Protein AF-0000000084399257 (afdb_homodimer)

Radius of gyration: 26.89 Å; Cα contacts (8 Å, |Δi|>4): 1315; chains: 2; bounding box: 50×75×66 Å

Nearest PDB structures (foldseek):
  2d7j-assembly1_A  TM=7.910E-01  e=6.124E-11  Pyrococcus horikoshii OT3
  7d95-assembly1_B  TM=7.633E-01  e=1.529E-10  Methanocaldococcus jannaschii DSM 2661
  7d96-assembly1_A  TM=6.711E-01  e=6.918E-11  Methanocaldococcus jannaschii DSM 2661
  5tw7-assembly2_E  TM=6.959E-01  e=2.649E-10  Neisseria gonorrhoeae
  3fij-assembly1_G  TM=5.959E-01  e=1.184E-07  Listeria innocua

Solvent-accessible surface area (backbone atoms only — not comparable to full-atom values): 29919 Å² total; per-residue (Å²): 127,70,54,44,43,96,71,41,72,29,47,48,28,34,38,34,37,36,41,54,75,64,50,71,72,25,31,76,74,53,42,51,60,70,42,32,50,46,61,51,47,57,82,72,50,57,90,75,48,42,82,44,80,45,79,27,48,28,52,86,71,58,43,72,82,51,81,84,52,52,76,66,38,47,27,38,39,32,40,42,49,85,80,67,62,62,80,45,62,47,54,46,50,34,30,48,31,10,48,52,48,47,37,59,74,74,38,70,61,40,30,41,37,20,25,27,44,19,28,44,31,49,34,41,39,51,30,70,47,46,69,41,72,33,90,77,46,70,45,51,15,35,38,69,31,40,36,35,62,65,21,13,16,60,64,59,33,86,44,48,71,49,31,73,41,28,88,80,37,62,56,57,50,26,25,30,31,77,48,41,68,35,36,72,46,75,17,80,76,42,43,66,24,21,23,33,97,77,35,71,49,36,24,40,37,24,60,52,59,85,92,47,84,52,66,45,53,56,32,39,50,65,90,49,42,36,53,57,69,35,51,42,41,40,34,42,25,26,44,35,35,44,57,49,52,44,77,52,50,46,56,53,47,53,50,33,33,75,74,58,78,28,51,71,68,57,37,52,51,31,56,56,31,27,68,43,79,56,40,18,66,55,49,41,53,39,54,38,17,41,73,40,43,100,129,69,54,45,44,96,72,41,71,29,46,47,26,32,36,33,35,35,41,53,76,63,50,70,72,25,31,78,75,55,42,50,59,69,44,32,50,47,60,50,48,56,81,71,51,58,89,78,49,42,80,43,79,45,79,28,48,28,52,87,70,58,42,70,82,50,80,83,52,51,78,67,38,46,26,38,39,31,40,43,49,86,81,68,62,63,80,44,60,47,53,46,49,34,30,49,30,9,48,53,48,47,38,59,75,74,36,67,62,40,29,41,37,21,25,28,41,19,27,44,32,50,33,43,40,51,30,71,47,47,68,42,73,34,90,76,48,70,44,54,14,36,38,68,29,42,37,35,61,65,21,12,16,60,64,60,32,84,45,48,70,47,31,73,39,29,88,80,37,63,57,56,50,28,24,31,31,78,47,42,68,35,38,73,46,74,18,79,75,41,42,67,24,22,23,35,96,77,35,69,50,36,23,39,35,24,60,51,58,87,92,46,83,51,66,43,53,56,34,38,50,64,91,50,42,36,52,56,68,34,50,43,40,40,35,42,24,26,44,35,34,44,57,49,51,46,76,54,50,45,57,53,47,53,50,33,35,75,73,58,77,30,50,71,69,57,37,52,51,30,55,55,31,28,69,43,80,55,39,19,67,53,50,42,51,40,54,36,18,42,71,39,43,99

pLDDT: mean 94.28, std 8.06, range [31.14, 98.88]

Foldseek 3Di:
DAPEDPDFPLEAEEEEADQAWFDPQLCVPQNIPQSLLVVLQQVVFDPSHHYHYHYDDLHPPVDDDDPVRLVVHQEYEYEDDDPDQLPDPDPSSVSVLVVVVVCVVPPLRYAYEYEQSGVRSPDVSQAPWDKDFFPVFWDFAWFKWFFDLQLQLLLFNDAPVSSVCSVVGDGIFIFGATDGMAIQDGGPQWDAGTAGPRHGGFKIWHFDDPVDRHHHQRNDGPVQFGDPPLCGTRYMYGNGALSDALSRCLVVLVVCCVVPVDPPVRSVVSSVRRHDDGDSSSVSSSVVNNSGGD/DAPEDPDFPLEAEEEEADQAWFDPQLCVPQNTPQSLLVVLQQVVFDPSHHYHYHYDDLHPPVDDDDPVRLVVHQEYEYEDDDPDQLPDPDPSSVSVLVVVVVCVVPPLRYAYEYEQSGVRSPDVSQAPWDKDFFPVFWDFAWFKWFFDLQLQLLLFNDAPVSSVCSVVGDGIFIFGATDGMAIQDGGPQWDAGTAGPRHGGFKIWHFDDPVDRRHHQRNDGPVQAGDPPLCGTRYMYGNGALSDALSRCLVVLVVCCVVPVDPPVRSVVSSVRRHDDGDSSSVSSSVVNNSGGD

Organism: NCBI:txid1296121

Sequence (588 aa):
MSAVTDNPSGKLTIAFFKCDSLQKESIEQHGEYQDVIHNLFEPLLPKHLTLETLTYDVLEKREYPKDDELEKIDAIVISGSFEDEAHSDTRWILKLAGYLIKIYDEYPRIRILGICFGLQVIARAFGPSEITENPKGWEVGSTRMDLTDIGRSIVWGEDEASAKEPGKLNDHVNMQQIHSDIVTEVPSDFELLGSSEKCPVQGIVAFYPQDHRPPAFTHSHHHTLPSEPWCNIHIIAFQGHPEWHEGIIIPFIDNYEKKGTFDKDFAEEARGYTKQQHDGERIGRVLLRVLGVAMSAVTDNPSGKLTIAFFKCDSLQKESIEQHGEYQDVIHNLFEPLLPKHLTLETLTYDVLEKREYPKDDELEKIDAIVISGSFEDEAHSDTRWILKLAGYLIKIYDEYPRIRILGICFGLQVIARAFGPSEITENPKGWEVGSTRMDLTDIGRSIVWGEDEASAKEPGKLNDHVNMQQIHSDIVTEVPSDFELLGSSEKCPVQGIVAFYPQDHRPPAFTHSHHHTLPSEPWCNIHIIAFQGHPEWHEGIIIPFIDNYEKKGTFDKDFAEEARGYTKQQHDGERIGRVLLRVLGVA

Secondary structure (DSSP, 8-state):
-----SS---EEEEEEEE-S---HHHHHHH--HHHHHHHHHGGGS-TT-EEEEEEEETTTT-----HHHHTT--EEEEPP-SSS-TT---HHHHHHHHHHHHHHHH-TTSEEEEETHHHHHHHHHT-S--EEE-TT--EEEEEEEEE-HHHHHHHH--SHHHHT-GGGS-SEEEEEEEESEEE-S--TT-EEEEE-SS-S-SEEEEEPPTTSPPPPPSSS-GGGS--TTGGGEEEEEESSBTT--HHHHHHHHHHHHHHTSS-HHHHHHHHHHHTS---HHHHHHHHHHHTT--/-----SS--SEEEEEEEE-S---HHHHHHH--HHHHHHHHHGGGS-TT-EEEEEEEETTTS-----HHHHTT--EEEEPP-SSS-TT---HHHHHHHHHHHHHHHH-TTSEEEEETHHHHHHHHHT-S--EEE-TT--EEEEEEEEE-HHHHHHHH--SHHHHT-GGGS-SEEEEEEEESEEE-S--TT-EEEEE-SS-S-SEEEEEPPTTSPPPPPSSS-GGGS--TTGGGEEEEEESSBTT--HHHHHHHHHHHHHHTSS-HHHHHHHHHHHTS---HHHHHHHHHHHTT--

InterPro domains:
  IPR017926 Glutamine amidotransferase [PF00117] (35-205)
  IPR029062 Class I glutamine amidotransferase-like [G3DSA:3.40.50.880] (21-290)
  IPR029062 Class I glutamine amidotransferase-like [SSF52317] (65-258)
  IPR044992 Glutamine amidotransferase domain containing protein ChyE-like [PTHR42695] (12-290)
  IPR044992 Glutamine amidotransferase domain containing protein ChyE-like [cd01741] (14-245)

Structure (mmCIF, N/CA/C/O backbone):
data_AF-0000000084399257-model_v1
#
loop_
_entity.id
_entity.type
_entity.pdbx_description
1 polymer 'Glutamine amidotransferase domain-containing protein'
#
loop_
_atom_site.group_PDB
_atom_site.id
_atom_site.type_symbol
_atom_site.label_atom_id
_atom_site.label_alt_id
_atom_site.label_comp_id
_atom_site.label_asym_id
_atom_site.label_entity_id
_atom_site.label_seq_id
_atom_site.pdbx_PDB_ins_code
_atom_site.Cartn_x
_atom_site.Cartn_y
_atom_site.Cartn_z
_atom_site.occupancy
_atom_site.B_iso_or_equiv
_atom_site.auth_seq_id
_atom_site.auth_comp_id
_atom_site.auth_asym_id
_atom_site.auth_atom_id
_atom_site.pdbx_PDB_model_num
ATOM 1 N N . MET A 1 1 ? -20.391 11.25 25.922 1 31.14 1 MET A N 1
ATOM 2 C CA . MET A 1 1 ? -19.328 11.375 26.922 1 31.14 1 MET A CA 1
ATOM 3 C C . MET A 1 1 ? -18.062 10.656 26.453 1 31.14 1 MET A C 1
ATOM 5 O O . MET A 1 1 ? -18.109 9.492 26.062 1 31.14 1 MET A O 1
ATOM 9 N N . SER A 1 2 ? -17.141 11.43 25.969 1 42.69 2 SER A N 1
ATOM 10 C CA . SER A 1 2 ? -15.906 10.898 25.406 1 42.69 2 SER A CA 1
ATOM 11 C C . SER A 1 2 ? -15.273 9.867 26.328 1 42.69 2 SER A C 1
ATOM 13 O O . SER A 1 2 ? -15.273 10.031 27.547 1 42.69 2 SER A O 1
ATOM 15 N N . ALA A 1 3 ? -15.102 8.703 25.922 1 47.28 3 ALA A N 1
ATOM 16 C CA . ALA A 1 3 ? -14.578 7.57 26.688 1 47.28 3 ALA A CA 1
ATOM 17 C C . ALA A 1 3 ? -13.219 7.906 27.312 1 47.28 3 ALA A C 1
ATOM 19 O O . ALA A 1 3 ? -12.211 7.996 26.594 1 47.28 3 ALA A O 1
ATOM 20 N N . VAL A 1 4 ? -13.203 8.875 28.234 1 54.12 4 VAL A N 1
ATOM 21 C CA . VAL A 1 4 ? -12 9.297 28.953 1 54.12 4 VAL A CA 1
ATOM 22 C C . VAL A 1 4 ? -11.664 8.273 30.047 1 54.12 4 VAL A C 1
ATOM 24 O O . VAL A 1 4 ? -12.562 7.629 30.594 1 54.12 4 VAL A O 1
ATOM 27 N N . THR A 1 5 ? -10.359 7.852 29.969 1 59 5 THR A N 1
ATOM 28 C CA . THR A 1 5 ? -9.867 6.98 31.047 1 59 5 THR A CA 1
ATOM 29 C C . THR A 1 5 ? -9.742 7.75 32.344 1 59 5 THR A C 1
ATOM 31 O O . THR A 1 5 ? -9.461 8.953 32.344 1 59 5 THR A O 1
ATOM 34 N N . ASP A 1 6 ? -10.18 7.254 33.406 1 64.06 6 ASP A N 1
ATOM 35 C CA . ASP A 1 6 ? -10.078 7.789 34.75 1 64.06 6 ASP A CA 1
ATOM 36 C C . ASP A 1 6 ? -8.625 7.895 35.219 1 64.06 6 ASP A C 1
ATOM 38 O O . ASP A 1 6 ? -8.305 8.625 36.156 1 64.06 6 ASP A O 1
ATOM 42 N N . ASN A 1 7 ? -7.668 7.305 34.469 1 77.75 7 ASN A N 1
ATOM 43 C CA . ASN A 1 7 ? -6.238 7.344 34.781 1 77.75 7 ASN A CA 1
ATOM 44 C C . ASN A 1 7 ? -5.414 7.645 33.531 1 77.75 7 ASN A C 1
ATOM 46 O O . ASN A 1 7 ? -4.785 6.75 32.969 1 77.75 7 ASN A O 1
ATOM 50 N N . PRO A 1 8 ? -5.441 8.953 33.188 1 85.38 8 PRO A N 1
ATOM 51 C CA . PRO A 1 8 ? -4.699 9.312 31.984 1 85.38 8 PRO A CA 1
ATOM 52 C C . PRO A 1 8 ? -3.195 9.078 32.125 1 85.38 8 PRO A C 1
ATOM 54 O O . PRO A 1 8 ? -2.646 9.203 33.219 1 85.38 8 PRO A O 1
ATOM 57 N N . SER A 1 9 ? -2.469 8.703 31.078 1 87.81 9 SER A N 1
ATOM 58 C CA . SER A 1 9 ? -1.039 8.414 31.094 1 87.81 9 SER A CA 1
ATOM 59 C C . SER A 1 9 ? -0.219 9.688 31.297 1 87.81 9 SER A C 1
ATOM 61 O O . SER A 1 9 ? 0.918 9.625 31.766 1 87.81 9 SER A O 1
ATOM 63 N N . GLY A 1 10 ? -0.818 10.836 30.875 1 91.69 10 GLY A N 1
ATOM 64 C CA . GLY A 1 10 ? -0.076 12.086 30.922 1 91.69 10 GLY A CA 1
ATOM 65 C C . GLY A 1 10 ? 0.99 12.188 29.844 1 91.69 10 GLY A C 1
ATOM 66 O O . GLY A 1 10 ? 1.82 13.102 29.875 1 91.69 10 GLY A O 1
ATOM 67 N N . LYS A 1 11 ? 0.97 11.234 28.953 1 94.75 11 LYS A N 1
ATOM 68 C CA . LYS A 1 11 ? 1.981 11.18 27.891 1 94.75 11 LYS A CA 1
ATOM 69 C C . LYS A 1 11 ? 1.335 11.094 26.516 1 94.75 11 LYS A C 1
ATOM 71 O O . LYS A 1 11 ? 0.572 10.164 26.234 1 94.75 11 LYS A O 1
ATOM 76 N N . LEU A 1 12 ? 1.527 12.117 25.766 1 96.06 12 LEU A N 1
ATOM 77 C CA . LEU A 1 12 ? 1.147 12.078 24.344 1 96.06 12 LEU A CA 1
ATOM 78 C C . LEU A 1 12 ? 2.234 11.414 23.516 1 96.06 12 LEU A C 1
ATOM 80 O O . LEU A 1 12 ? 3.357 11.914 23.438 1 96.06 12 LEU A O 1
ATOM 84 N N . THR A 1 13 ? 1.919 10.258 22.906 1 97.25 13 THR A N 1
ATOM 85 C CA . THR A 1 13 ? 2.895 9.516 22.125 1 97.25 13 THR A CA 1
ATOM 86 C C . THR A 1 13 ? 2.598 9.641 20.625 1 97.25 13 THR A C 1
ATOM 88 O O . THR A 1 13 ? 1.547 9.203 20.156 1 97.25 13 THR A O 1
ATOM 91 N N . ILE A 1 14 ? 3.561 10.219 19.891 1 97.75 14 ILE A N 1
ATOM 92 C CA . ILE A 1 14 ? 3.402 10.359 18.453 1 97.75 14 ILE A CA 1
ATOM 93 C C . ILE A 1 14 ? 4.418 9.477 17.734 1 97.75 14 ILE A C 1
ATOM 95 O O . ILE A 1 14 ? 5.578 9.391 18.141 1 97.75 14 ILE A O 1
ATOM 99 N N . ALA A 1 15 ? 3.977 8.719 16.766 1 98.62 15 ALA A N 1
ATOM 100 C CA . ALA A 1 15 ? 4.859 8.047 15.82 1 98.62 15 ALA A CA 1
ATOM 101 C C . ALA A 1 15 ? 5.152 8.93 14.609 1 98.62 15 ALA A C 1
ATOM 103 O O . ALA A 1 15 ? 4.254 9.234 13.82 1 98.62 15 ALA A O 1
ATOM 104 N N . PHE A 1 16 ? 6.391 9.359 14.562 1 98.69 16 PHE A N 1
ATOM 105 C CA . PHE A 1 16 ? 6.824 10.188 13.445 1 98.69 16 PHE A CA 1
ATOM 106 C C . PHE A 1 16 ? 7.328 9.32 12.297 1 98.69 16 PHE A C 1
ATOM 108 O O . PHE A 1 16 ? 8.336 8.625 12.43 1 98.69 16 PHE A O 1
ATOM 115 N N . PHE A 1 17 ? 6.586 9.32 11.188 1 98.81 17 PHE A N 1
ATOM 116 C CA . PHE A 1 17 ? 7 8.633 9.969 1 98.81 17 PHE A CA 1
ATOM 117 C C . PHE A 1 17 ? 7.914 9.523 9.133 1 98.81 17 PHE A C 1
ATOM 119 O O . PHE A 1 17 ? 7.449 10.43 8.438 1 98.81 17 PHE A O 1
ATOM 126 N N . LYS A 1 18 ? 9.148 9.227 9.25 1 98.5 18 LYS A N 1
ATOM 127 C CA . LYS A 1 18 ? 10.172 10 8.562 1 98.5 18 LYS A CA 1
ATOM 128 C C . LYS A 1 18 ? 10.289 9.578 7.098 1 98.5 18 LYS A C 1
ATOM 130 O O . LYS A 1 18 ? 10.836 8.516 6.793 1 98.5 18 LYS A O 1
ATOM 135 N N . CYS A 1 19 ? 9.852 10.461 6.227 1 98.12 19 CYS A N 1
ATOM 136 C CA . CYS A 1 19 ? 9.781 10.117 4.809 1 98.12 19 CYS A CA 1
ATOM 137 C C . CYS A 1 19 ? 10.914 10.781 4.031 1 98.12 19 CYS A C 1
ATOM 139 O O . CYS A 1 19 ? 10.961 10.703 2.805 1 98.12 19 CYS A O 1
ATOM 141 N N . ASP A 1 20 ? 11.727 11.477 4.742 1 96.62 20 ASP A N 1
ATOM 142 C CA . ASP A 1 20 ? 12.898 12.117 4.148 1 96.62 20 ASP A CA 1
ATOM 143 C C . ASP A 1 20 ? 13.828 12.656 5.227 1 96.62 20 ASP A C 1
ATOM 145 O O . ASP A 1 20 ? 13.594 12.453 6.422 1 96.62 20 ASP A O 1
ATOM 149 N N . SER A 1 21 ? 14.867 13.258 4.781 1 94.25 21 SER A N 1
ATOM 150 C CA . SER A 1 21 ? 15.781 13.977 5.664 1 94.25 21 SER A CA 1
ATOM 151 C C . SER A 1 21 ? 15.859 15.453 5.297 1 94.25 21 SER A C 1
ATOM 153 O O . SER A 1 21 ? 15.586 15.828 4.156 1 94.25 21 SER A O 1
ATOM 155 N N . LEU A 1 22 ? 16.219 16.234 6.309 1 94.44 22 LEU A N 1
ATOM 156 C CA . LEU A 1 22 ? 16.469 17.656 6.055 1 94.44 22 LEU A CA 1
ATOM 157 C C . LEU A 1 22 ? 17.859 17.844 5.438 1 94.44 22 LEU A C 1
ATOM 159 O O . LEU A 1 22 ? 18.641 16.906 5.344 1 94.44 22 LEU A O 1
ATOM 163 N N . GLN A 1 23 ? 18.047 19.109 4.961 1 92.75 23 GLN A N 1
ATOM 164 C CA . GLN A 1 23 ? 19.391 19.453 4.473 1 92.75 23 GLN A CA 1
ATOM 165 C C . GLN A 1 23 ? 20.406 19.469 5.609 1 92.75 23 GLN A C 1
ATOM 167 O O . GLN A 1 23 ? 20.047 19.781 6.75 1 92.75 23 GLN A O 1
ATOM 172 N N . LYS A 1 24 ? 21.625 19.094 5.23 1 93.19 24 LYS A N 1
ATOM 173 C CA . LYS A 1 24 ? 22.688 19 6.23 1 93.19 24 LYS A CA 1
ATOM 174 C C . LYS A 1 24 ? 22.766 20.281 7.066 1 93.19 24 LYS A C 1
ATOM 176 O O . LYS A 1 24 ? 22.891 20.219 8.289 1 93.19 24 LYS A O 1
ATOM 181 N N . GLU A 1 25 ? 22.672 21.406 6.453 1 92.81 25 GLU A N 1
ATOM 182 C CA . GLU A 1 25 ? 22.766 22.703 7.121 1 92.81 25 GLU A CA 1
ATOM 183 C C . GLU A 1 25 ? 21.625 22.891 8.117 1 92.81 25 GLU A C 1
ATOM 185 O O . GLU A 1 25 ? 21.812 23.484 9.18 1 92.81 25 GLU A O 1
ATOM 190 N N . SER A 1 26 ? 20.469 22.438 7.754 1 93.56 26 SER A N 1
ATOM 191 C CA . SER A 1 26 ? 19.312 22.547 8.633 1 93.56 26 SER A CA 1
ATOM 192 C C . SER A 1 26 ? 19.438 21.641 9.844 1 93.56 26 SER A C 1
ATOM 194 O O . SER A 1 26 ? 19.078 22.016 10.961 1 93.56 26 SER A O 1
ATOM 196 N N . ILE A 1 27 ? 19.969 20.438 9.609 1 94.88 27 ILE A N 1
ATOM 197 C CA . ILE A 1 27 ? 20.125 19.453 10.68 1 94.88 27 ILE A CA 1
ATOM 198 C C . ILE A 1 27 ? 21.094 20 11.734 1 94.88 27 ILE A C 1
ATOM 200 O O . ILE A 1 27 ? 20.844 19.875 12.938 1 94.88 27 ILE A O 1
ATOM 204 N N . GLU A 1 28 ? 22.141 20.625 11.32 1 94.81 28 GLU A N 1
ATOM 205 C CA . GLU A 1 28 ? 23.156 21.156 12.227 1 94.81 28 GLU A CA 1
ATOM 206 C C . GLU A 1 28 ? 22.562 22.219 13.156 1 94.81 28 GLU A C 1
ATOM 208 O O . GLU A 1 28 ? 22.969 22.312 14.32 1 94.81 28 GLU A O 1
ATOM 213 N N . GLN A 1 29 ? 21.594 22.906 12.656 1 93.69 29 GLN A N 1
ATOM 214 C CA . GLN A 1 29 ? 21.078 24.047 13.414 1 93.69 29 GLN A CA 1
ATOM 215 C C . GLN A 1 29 ? 19.781 23.688 14.133 1 93.69 29 GLN A C 1
ATOM 217 O O . GLN A 1 29 ? 19.484 24.219 15.211 1 93.69 29 GLN A O 1
ATOM 222 N N . HIS A 1 30 ? 19.016 22.766 13.578 1 94.44 30 HIS A N 1
ATOM 223 C CA . HIS A 1 30 ? 17.641 22.609 14.078 1 94.44 30 HIS A CA 1
ATOM 224 C C . HIS A 1 30 ? 17.344 21.156 14.406 1 94.44 30 HIS A C 1
ATOM 226 O O . HIS A 1 30 ? 16.234 20.828 14.844 1 94.44 30 HIS A O 1
ATOM 232 N N . GLY A 1 31 ? 18.297 20.25 14.227 1 95.12 31 GLY A N 1
ATOM 233 C CA . GLY A 1 31 ? 18.062 18.844 14.484 1 95.12 31 GLY A CA 1
ATOM 234 C C . GLY A 1 31 ? 17.453 18.109 13.305 1 95.12 31 GLY A C 1
ATOM 235 O O . GLY A 1 31 ? 17.297 18.688 12.219 1 95.12 31 GLY A O 1
ATOM 236 N N . GLU A 1 32 ? 17.203 16.859 13.516 1 96.06 32 GLU A N 1
ATOM 237 C CA . GLU A 1 32 ? 16.625 16.016 12.469 1 96.06 32 GLU A CA 1
ATOM 238 C C . GLU A 1 32 ? 15.148 16.312 12.266 1 96.06 32 GLU A C 1
ATOM 240 O O . GLU A 1 32 ? 14.562 17.109 13 1 96.06 32 GLU A O 1
ATOM 245 N N . TYR A 1 33 ? 14.633 15.688 11.211 1 95.38 33 TYR A N 1
ATOM 246 C CA . TYR A 1 33 ? 13.258 15.961 10.805 1 95.38 33 TYR A CA 1
ATOM 247 C C . TYR A 1 33 ? 12.297 15.812 11.977 1 95.38 33 TYR A C 1
ATOM 249 O O . TYR A 1 33 ? 11.445 16.672 12.211 1 95.38 33 TYR A O 1
ATOM 257 N N . GLN A 1 34 ? 12.453 14.695 12.789 1 96.25 34 GLN A N 1
ATOM 258 C CA . GLN A 1 34 ? 11.562 14.43 13.914 1 96.25 34 GLN A CA 1
ATOM 259 C C . GLN A 1 34 ? 11.734 15.484 15.008 1 96.25 34 GLN A C 1
ATOM 261 O O . GLN A 1 34 ? 10.797 15.766 15.75 1 96.25 34 GLN A O 1
ATOM 266 N N . ASP A 1 35 ? 12.859 16.094 15.109 1 96.88 35 ASP A N 1
ATOM 267 C CA . ASP A 1 35 ? 13.102 17.125 16.109 1 96.88 35 ASP A CA 1
ATOM 268 C C . ASP A 1 35 ? 12.328 18.391 15.789 1 96.88 35 ASP A C 1
ATOM 270 O O . ASP A 1 35 ? 11.844 19.078 16.703 1 96.88 35 ASP A O 1
ATOM 274 N N . VAL A 1 36 ? 12.219 18.641 14.5 1 95.44 36 VAL A N 1
ATOM 275 C CA . VAL A 1 36 ? 11.562 19.875 14.078 1 95.44 36 VAL A CA 1
ATOM 276 C C . VAL A 1 36 ? 10.078 19.828 14.453 1 95.44 36 VAL A C 1
ATOM 278 O O . VAL A 1 36 ? 9.523 20.812 14.961 1 95.44 36 VAL A O 1
ATOM 281 N N . ILE A 1 37 ? 9.469 18.719 14.227 1 94.69 37 ILE A N 1
ATOM 282 C CA . ILE A 1 37 ? 8.062 18.562 14.578 1 94.69 37 ILE A CA 1
ATOM 283 C C . ILE A 1 37 ? 7.91 18.547 16.094 1 94.69 37 ILE A C 1
ATOM 285 O O . ILE A 1 37 ? 6.957 19.094 16.641 1 94.69 37 ILE A O 1
ATOM 289 N N . HIS A 1 38 ? 8.812 17.859 16.766 1 95.5 38 HIS A N 1
ATOM 290 C CA . HIS A 1 38 ? 8.828 17.828 18.219 1 95.5 38 HIS A CA 1
ATOM 291 C C . HIS A 1 38 ? 8.914 19.234 18.812 1 95.5 38 HIS A C 1
ATOM 293 O O . HIS A 1 38 ? 8.195 19.562 19.75 1 95.5 38 HIS A O 1
ATOM 299 N N . ASN A 1 39 ? 9.703 20.047 18.172 1 94.81 39 ASN A N 1
ATOM 300 C CA . ASN A 1 39 ? 9.945 21.406 18.656 1 94.81 39 ASN A CA 1
ATOM 301 C C . ASN A 1 39 ? 8.758 22.312 18.375 1 94.81 39 ASN A C 1
ATOM 303 O O . ASN A 1 39 ? 8.578 23.328 19.062 1 94.81 39 ASN A O 1
ATOM 307 N N . LEU A 1 40 ? 8.008 21.969 17.344 1 96.19 40 LEU A N 1
ATOM 308 C CA . LEU A 1 40 ? 6.766 22.703 17.125 1 96.19 40 LEU A CA 1
ATOM 309 C C . LEU A 1 40 ? 5.766 22.422 18.25 1 96.19 40 LEU A C 1
ATOM 311 O O . LEU A 1 40 ? 5.133 23.344 18.766 1 96.19 40 LEU A O 1
ATOM 315 N N . PHE A 1 41 ? 5.66 21.141 18.734 1 97.19 41 PHE A N 1
ATOM 316 C CA . PHE A 1 41 ? 4.59 20.703 19.609 1 97.19 41 PHE A CA 1
ATOM 317 C C . PHE A 1 41 ? 4.953 20.953 21.078 1 97.19 41 PHE A C 1
ATOM 319 O O . PHE A 1 41 ? 4.117 21.406 21.859 1 97.19 41 PHE A O 1
ATOM 326 N N . GLU A 1 42 ? 6.168 20.734 21.438 1 96 42 GLU A N 1
ATOM 327 C CA . GLU A 1 42 ? 6.578 20.672 22.844 1 96 42 GLU A CA 1
ATOM 328 C C . GLU A 1 42 ? 6.27 21.969 23.578 1 96 42 GLU A C 1
ATOM 330 O O . GLU A 1 42 ? 5.652 21.953 24.641 1 96 42 GLU A O 1
ATOM 335 N N . PRO A 1 43 ? 6.59 23.125 22.953 1 96.06 43 PRO A N 1
ATOM 336 C CA . PRO A 1 43 ? 6.336 24.375 23.672 1 96.06 43 PRO A CA 1
ATOM 337 C C . PRO A 1 43 ? 4.844 24.688 23.812 1 96.06 43 PRO A C 1
ATOM 339 O O . PRO A 1 43 ? 4.457 25.562 24.609 1 96.06 43 PRO A O 1
ATOM 342 N N . LEU A 1 44 ? 4.051 24.016 23.031 1 95.81 44 LEU A N 1
ATOM 343 C CA . LEU A 1 44 ? 2.623 24.312 22.984 1 95.81 44 LEU A CA 1
ATOM 344 C C . LEU A 1 44 ? 1.857 23.406 23.953 1 95.81 44 LEU A C 1
ATOM 346 O O . LEU A 1 44 ? 0.655 23.578 24.156 1 95.81 44 LEU A O 1
ATOM 350 N N . LEU A 1 45 ? 2.521 22.438 24.578 1 95.31 45 LEU A N 1
ATOM 351 C CA . LEU A 1 45 ? 1.872 21.469 25.453 1 95.31 45 LEU A CA 1
ATOM 352 C C . LEU A 1 45 ? 1.656 22.062 26.844 1 95.31 45 LEU A C 1
ATOM 354 O O . LEU A 1 45 ? 2.504 22.797 27.344 1 95.31 45 LEU A O 1
ATOM 358 N N . PRO A 1 46 ? 0.541 21.734 27.453 1 92.75 46 PRO A N 1
ATOM 359 C CA . PRO A 1 46 ? 0.377 22.109 28.859 1 92.75 46 PRO A CA 1
ATOM 360 C C . PRO A 1 46 ? 1.365 21.406 29.781 1 92.75 46 PRO A C 1
ATOM 362 O O . PRO A 1 46 ? 1.909 20.359 29.422 1 92.75 46 PRO A O 1
ATOM 365 N N . LYS A 1 47 ? 1.486 21.828 30.984 1 90 47 LYS A N 1
ATOM 366 C CA . LYS A 1 47 ? 2.508 21.375 31.906 1 90 47 LYS A CA 1
ATOM 367 C C . LYS A 1 47 ? 2.264 19.922 32.344 1 90 47 LYS A C 1
ATOM 369 O O . LYS A 1 47 ? 3.209 19.188 32.625 1 90 47 LYS A O 1
ATOM 374 N N . HIS A 1 48 ? 1.091 19.516 32.312 1 87.81 48 HIS A N 1
ATOM 375 C CA . HIS A 1 48 ? 0.762 18.203 32.812 1 87.81 48 HIS A CA 1
ATOM 376 C C . HIS A 1 48 ? 0.964 17.109 31.766 1 87.81 48 HIS A C 1
ATOM 378 O O . HIS A 1 48 ? 0.844 15.922 32.062 1 87.81 48 HIS A O 1
ATOM 384 N N . LEU A 1 49 ? 1.318 17.5 30.547 1 93.25 49 LEU A N 1
ATOM 385 C CA . LEU A 1 49 ? 1.495 16.547 29.469 1 93.25 49 LEU A CA 1
ATOM 386 C C . LEU A 1 49 ? 2.941 16.531 28.984 1 93.25 49 LEU A C 1
ATOM 388 O O . LEU A 1 49 ? 3.566 17.578 28.859 1 93.25 49 LEU A O 1
ATOM 392 N N . THR A 1 50 ? 3.393 15.297 28.781 1 95.5 50 THR A N 1
ATOM 393 C CA . THR A 1 50 ? 4.695 15.133 28.156 1 95.5 50 THR A CA 1
ATOM 394 C C . THR A 1 50 ? 4.551 14.578 26.734 1 95.5 50 THR A C 1
ATOM 396 O O . THR A 1 50 ? 3.584 13.875 26.438 1 95.5 50 THR A O 1
ATOM 399 N N . LEU A 1 51 ? 5.488 14.961 25.922 1 96.69 51 LEU A N 1
ATOM 400 C CA . LEU A 1 51 ? 5.473 14.508 24.531 1 96.69 51 LEU A CA 1
ATOM 401 C C . LEU A 1 51 ? 6.551 13.453 24.297 1 96.69 51 LEU A C 1
ATOM 403 O O . LEU A 1 51 ? 7.719 13.664 24.641 1 96.69 51 LEU A O 1
ATOM 407 N N . GLU A 1 52 ? 6.133 12.32 23.844 1 97.12 52 GLU A N 1
ATOM 408 C CA . GLU A 1 52 ? 7.055 11.297 23.359 1 97.12 52 GLU A CA 1
ATOM 409 C C . GLU A 1 52 ? 6.957 11.141 21.844 1 97.12 52 GLU A C 1
ATOM 411 O O . GLU A 1 52 ? 5.875 10.898 21.297 1 97.12 52 GLU A O 1
ATOM 416 N N . THR A 1 53 ? 8.109 11.289 21.188 1 97.5 53 THR A N 1
ATOM 417 C CA . THR A 1 53 ? 8.156 11.117 19.75 1 97.5 53 THR A CA 1
ATOM 418 C C . THR A 1 53 ? 8.953 9.867 19.375 1 97.5 53 THR A C 1
ATOM 420 O O . THR A 1 53 ? 10.164 9.797 19.625 1 97.5 53 THR A O 1
ATOM 423 N N . LEU A 1 54 ? 8.273 8.875 18.859 1 98 54 LEU A N 1
ATOM 424 C CA . LEU A 1 54 ? 8.891 7.676 18.297 1 98 54 LEU A CA 1
ATOM 425 C C . LEU A 1 54 ? 9.133 7.836 16.797 1 98 54 LEU A C 1
ATOM 427 O O . LEU A 1 54 ? 8.211 8.164 16.047 1 98 54 LEU A O 1
ATOM 431 N N . THR A 1 55 ? 10.344 7.629 16.391 1 98.31 55 THR A N 1
ATOM 432 C CA . THR A 1 55 ? 10.688 7.883 15 1 98.31 55 THR A CA 1
ATOM 433 C C . THR A 1 55 ? 10.82 6.57 14.227 1 98.31 55 THR A C 1
ATOM 435 O O . THR A 1 55 ? 11.461 5.629 14.703 1 98.31 55 THR A O 1
ATOM 438 N N . TYR A 1 56 ? 10.234 6.5 13.055 1 98.56 56 TYR A N 1
ATOM 439 C CA . TYR A 1 56 ? 10.328 5.367 12.133 1 98.56 56 TYR A CA 1
ATOM 440 C C . TYR A 1 56 ? 10.812 5.812 10.766 1 98.56 56 TYR A C 1
ATOM 442 O O . TYR A 1 56 ? 10.219 6.695 10.141 1 98.56 56 TYR A O 1
ATOM 450 N N . ASP A 1 57 ? 11.906 5.234 10.281 1 98.12 57 ASP A N 1
ATOM 451 C CA . ASP A 1 57 ? 12.422 5.516 8.945 1 98.12 57 ASP A CA 1
ATOM 452 C C . ASP A 1 57 ? 11.617 4.793 7.875 1 98.12 57 ASP A C 1
ATOM 454 O O . ASP A 1 57 ? 11.938 3.66 7.504 1 98.12 57 ASP A O 1
ATOM 458 N N . VAL A 1 58 ? 10.672 5.469 7.301 1 97.56 58 VAL A N 1
ATOM 459 C CA . VAL A 1 58 ? 9.719 4.891 6.367 1 97.56 58 VAL A CA 1
ATOM 460 C C . VAL A 1 58 ? 10.328 4.82 4.969 1 97.56 58 VAL A C 1
ATOM 462 O O . VAL A 1 58 ? 10 3.934 4.18 1 97.56 58 VAL A O 1
ATOM 465 N N . LEU A 1 59 ? 11.219 5.691 4.691 1 96.5 59 LEU A N 1
ATOM 466 C CA . LEU A 1 59 ? 11.797 5.832 3.361 1 96.5 59 LEU A CA 1
ATOM 467 C C . LEU A 1 59 ? 12.844 4.754 3.107 1 96.5 59 LEU A C 1
ATOM 469 O O . LEU A 1 59 ? 12.625 3.848 2.301 1 96.5 59 LEU A O 1
ATOM 473 N N . GLU A 1 60 ? 13.891 4.703 3.877 1 94.56 60 GLU A N 1
ATOM 474 C CA . GLU A 1 60 ? 15.039 3.838 3.592 1 94.56 60 GLU A CA 1
ATOM 475 C C . GLU A 1 60 ? 14.836 2.4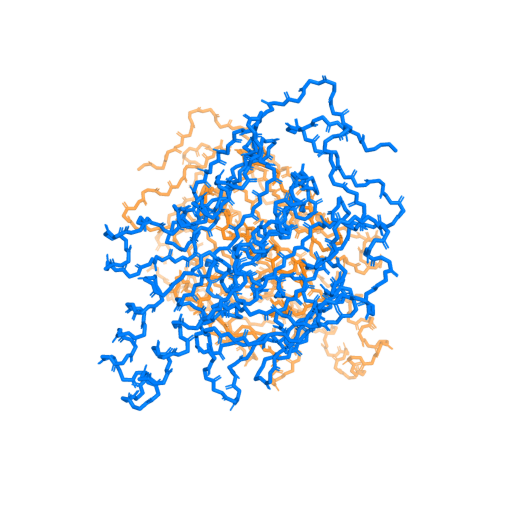47 4.191 1 94.56 60 GLU A C 1
ATOM 477 O O . GLU A 1 60 ? 15.102 1.44 3.531 1 94.56 60 GLU A O 1
ATOM 482 N N . LYS A 1 61 ? 14.367 2.42 5.398 1 96.5 61 LYS A N 1
ATOM 483 C CA . LYS A 1 61 ? 14.289 1.148 6.113 1 96.5 61 LYS A CA 1
ATOM 484 C C . LYS A 1 61 ? 12.891 0.553 6.016 1 96.5 61 LYS A C 1
ATOM 486 O O . LYS A 1 61 ? 12.68 -0.62 6.332 1 96.5 61 LYS A O 1
ATOM 491 N N . ARG A 1 62 ? 11.93 1.337 5.547 1 97.56 62 ARG A N 1
ATOM 492 C CA . ARG A 1 62 ? 10.531 0.925 5.449 1 97.56 62 ARG A CA 1
ATOM 493 C C . ARG A 1 62 ? 10.055 0.304 6.758 1 97.56 62 ARG A C 1
ATOM 495 O O . ARG A 1 62 ? 9.406 -0.747 6.75 1 97.56 62 ARG A O 1
ATOM 502 N N . GLU A 1 63 ? 10.391 0.974 7.859 1 97.12 63 GLU A N 1
ATOM 503 C CA . GLU A 1 63 ? 10.016 0.48 9.18 1 97.12 63 GLU A CA 1
ATOM 504 C C . GLU A 1 63 ? 8.758 1.172 9.695 1 97.12 63 GLU A C 1
ATOM 506 O O . GLU A 1 63 ? 8.562 2.367 9.469 1 97.12 63 GLU A O 1
ATOM 511 N N . TYR A 1 64 ? 8.016 0.453 10.406 1 98.25 64 TYR A N 1
ATOM 512 C CA . TYR A 1 64 ? 6.754 0.889 10.992 1 98.25 64 TYR A CA 1
ATOM 513 C C . TYR A 1 64 ? 6.566 0.292 12.383 1 98.25 64 TYR A C 1
ATOM 515 O O . TYR A 1 64 ? 7.227 -0.688 12.742 1 98.25 64 TYR A O 1
ATOM 523 N N . PRO A 1 65 ? 5.652 0.899 13.227 1 97.56 65 PRO A N 1
ATOM 524 C CA . PRO A 1 65 ? 5.312 0.25 14.492 1 97.56 65 PRO A CA 1
ATOM 525 C C . PRO A 1 65 ? 4.738 -1.152 14.305 1 97.56 65 PRO A C 1
ATOM 527 O O . PRO A 1 65 ? 3.961 -1.383 13.375 1 97.56 65 PRO A O 1
ATOM 530 N N . LYS A 1 66 ? 5.168 -2.008 15.188 1 94.94 66 LYS A N 1
ATOM 531 C CA . LYS A 1 66 ? 4.531 -3.32 15.25 1 94.94 66 LYS A CA 1
ATOM 532 C C . LYS A 1 66 ? 3.17 -3.238 15.93 1 94.94 66 LYS A C 1
ATOM 534 O O . LYS A 1 66 ? 2.844 -2.229 16.562 1 94.94 66 LYS A O 1
ATOM 539 N N . ASP A 1 67 ? 2.393 -4.336 15.797 1 94.25 67 ASP A N 1
ATOM 540 C CA . ASP A 1 67 ? 1.03 -4.332 16.312 1 94.25 67 ASP A CA 1
ATOM 541 C C . ASP A 1 67 ? 1.018 -4.039 17.812 1 94.25 67 ASP A C 1
ATOM 543 O O . ASP A 1 67 ? 0.162 -3.295 18.297 1 94.25 67 ASP A O 1
ATOM 547 N N . ASP A 1 68 ? 1.923 -4.547 18.562 1 93.38 68 ASP A N 1
ATOM 548 C CA . ASP A 1 68 ? 1.945 -4.379 20.016 1 93.38 68 ASP A CA 1
ATOM 549 C C . ASP A 1 68 ? 2.334 -2.951 20.391 1 93.38 68 ASP A C 1
ATOM 551 O O . ASP A 1 68 ? 1.986 -2.477 21.469 1 93.38 68 ASP A O 1
ATOM 555 N N . GLU A 1 69 ? 3.014 -2.213 19.516 1 95.06 69 GLU A N 1
ATOM 556 C CA . GLU A 1 69 ? 3.41 -0.83 19.766 1 95.06 69 GLU A CA 1
ATOM 557 C C . GLU A 1 69 ? 2.26 0.132 19.484 1 95.06 69 GLU A C 1
ATOM 559 O O . GLU A 1 69 ? 2.188 1.211 20.078 1 95.06 69 GLU A O 1
ATOM 564 N N . LEU A 1 70 ? 1.396 -0.301 18.641 1 96.44 70 LEU A N 1
ATOM 565 C CA . LEU A 1 70 ? 0.324 0.567 18.172 1 96.44 70 LEU A CA 1
ATOM 566 C C . LEU A 1 70 ? -0.655 0.885 19.297 1 96.44 70 LEU A C 1
ATOM 568 O O . LEU A 1 70 ? -1.323 1.921 19.266 1 96.44 70 LEU A O 1
ATOM 572 N N . GLU A 1 71 ? -0.659 0.094 20.328 1 91.62 71 GLU A N 1
ATOM 573 C CA . GLU A 1 71 ? -1.578 0.298 21.438 1 91.62 71 GLU A CA 1
ATOM 574 C C . GLU A 1 71 ? -1.206 1.543 22.25 1 91.62 71 GLU A C 1
ATOM 576 O O . GLU A 1 71 ? -2.07 2.18 22.844 1 91.62 71 GLU A O 1
ATOM 581 N N . LYS A 1 72 ? -0.016 1.941 22.156 1 93.31 72 LYS A N 1
ATOM 582 C CA . LYS A 1 72 ? 0.452 3.053 22.984 1 93.31 72 LYS A CA 1
ATOM 583 C C . LYS A 1 72 ? 0.584 4.332 22.156 1 93.31 72 LYS A C 1
ATOM 585 O O . LYS A 1 72 ? 0.917 5.391 22.688 1 93.31 72 LYS A O 1
ATOM 590 N N . ILE A 1 73 ? 0.379 4.258 20.906 1 97.38 73 ILE A N 1
ATOM 591 C CA . ILE A 1 73 ? 0.568 5.398 20.016 1 97.38 73 ILE A CA 1
ATOM 592 C C . ILE A 1 73 ? -0.739 6.18 19.906 1 97.38 73 ILE A C 1
ATOM 594 O O . ILE A 1 73 ? -1.8 5.594 19.672 1 97.38 73 ILE A O 1
ATOM 598 N N . ASP A 1 74 ? -0.639 7.512 20.094 1 96.81 74 ASP A N 1
ATOM 599 C CA . ASP A 1 74 ? -1.819 8.367 20.016 1 96.81 74 ASP A CA 1
ATOM 600 C C . ASP A 1 74 ? -2.014 8.914 18.609 1 96.81 74 ASP A C 1
ATOM 602 O O . ASP A 1 74 ? -3.143 9.18 18.188 1 96.81 74 ASP A O 1
ATOM 606 N N . ALA A 1 75 ? -0.879 9.125 17.922 1 98 75 ALA A N 1
ATOM 607 C CA . ALA A 1 75 ? -0.986 9.734 16.594 1 98 75 ALA A CA 1
ATOM 608 C C . ALA A 1 75 ? 0.194 9.344 15.711 1 98 75 ALA A C 1
ATOM 610 O O . ALA A 1 75 ? 1.28 9.047 16.219 1 98 75 ALA A O 1
ATOM 611 N N . ILE A 1 76 ? -0.075 9.328 14.453 1 98.69 76 ILE A N 1
ATOM 612 C CA . ILE A 1 76 ? 0.952 9.227 13.422 1 98.69 76 ILE A CA 1
ATOM 613 C C . ILE A 1 76 ? 1.104 10.57 12.711 1 98.69 76 ILE A C 1
ATOM 615 O O . ILE A 1 76 ? 0.109 11.211 12.352 1 98.69 76 ILE A O 1
ATOM 619 N N . VAL A 1 77 ? 2.299 11.031 12.609 1 98.75 77 VAL A N 1
ATOM 620 C CA . VAL A 1 77 ? 2.623 12.227 11.844 1 98.75 77 VAL A CA 1
ATOM 621 C C . VAL A 1 77 ? 3.51 11.859 10.656 1 98.75 77 VAL A C 1
ATOM 623 O O . VAL A 1 77 ? 4.613 11.336 10.836 1 98.75 77 VAL A O 1
ATOM 626 N N . ILE A 1 78 ? 3.027 12.117 9.461 1 98.81 78 ILE A N 1
ATOM 627 C CA . ILE A 1 78 ? 3.781 11.82 8.242 1 98.81 78 ILE A CA 1
ATOM 628 C C . ILE A 1 78 ? 4.484 13.086 7.754 1 98.81 78 ILE A C 1
ATOM 630 O O . ILE A 1 78 ? 3.838 14.102 7.492 1 98.81 78 ILE A O 1
ATOM 634 N N . SER A 1 79 ? 5.77 13.023 7.574 1 98.31 79 SER A N 1
ATOM 635 C CA . SER A 1 79 ? 6.559 14.18 7.172 1 98.31 79 SER A CA 1
ATOM 636 C C . SER A 1 79 ? 6.418 14.453 5.68 1 98.31 79 SER A C 1
ATOM 638 O O . SER A 1 79 ? 5.809 13.664 4.953 1 98.31 79 SER A O 1
ATOM 640 N N . GLY A 1 80 ? 6.969 15.555 5.273 1 97.5 80 GLY A N 1
ATOM 641 C CA . GLY A 1 80 ? 7.184 15.789 3.854 1 97.5 80 GLY A CA 1
ATOM 642 C C . GLY A 1 80 ? 8.266 14.906 3.262 1 97.5 80 GLY A C 1
ATOM 643 O O . GLY A 1 80 ? 8.969 14.195 3.988 1 97.5 80 GLY A O 1
ATOM 644 N N . SER A 1 81 ? 8.305 14.945 1.952 1 96.56 81 SER A N 1
ATOM 645 C CA . SER A 1 81 ? 9.336 14.188 1.24 1 96.56 81 SER A CA 1
ATOM 646 C C . SER A 1 81 ? 9.656 14.828 -0.106 1 96.56 81 SER A C 1
ATOM 648 O O . SER A 1 81 ? 8.781 15.422 -0.741 1 96.56 81 SER A O 1
ATOM 650 N N . PHE A 1 82 ? 10.93 14.703 -0.465 1 90.12 82 PHE A N 1
ATOM 651 C CA . PHE A 1 82 ? 11.391 15.172 -1.766 1 90.12 82 PHE A CA 1
ATOM 652 C C . PHE A 1 82 ? 11.883 14.008 -2.617 1 90.12 82 PHE A C 1
ATOM 654 O O . PHE A 1 82 ? 12.461 14.211 -3.689 1 90.12 82 PHE A O 1
ATOM 661 N N . GLU A 1 83 ? 11.727 12.836 -2.221 1 84.5 83 GLU A N 1
ATOM 662 C CA . GLU A 1 83 ? 12.336 11.656 -2.83 1 84.5 83 GLU A CA 1
ATOM 663 C C . GLU A 1 83 ? 11.508 11.164 -4.016 1 84.5 83 GLU A C 1
ATOM 665 O O . GLU A 1 83 ? 12.016 11.07 -5.137 1 84.5 83 GLU A O 1
ATOM 670 N N . ASP A 1 84 ? 10.273 10.789 -3.781 1 81.31 84 ASP A N 1
ATOM 671 C CA . ASP A 1 84 ? 9.375 10.281 -4.816 1 81.31 84 ASP A CA 1
ATOM 672 C C . ASP A 1 84 ? 8.047 11.039 -4.809 1 81.31 84 ASP A C 1
ATOM 674 O O . ASP A 1 84 ? 7.688 11.664 -3.807 1 81.31 84 ASP A O 1
ATOM 678 N N . GLU A 1 85 ? 7.473 10.977 -5.949 1 90.44 85 GLU A N 1
ATOM 679 C CA . GLU A 1 85 ? 6.102 11.469 -6.008 1 90.44 85 GLU A CA 1
ATOM 680 C C . GLU A 1 85 ? 5.152 10.547 -5.25 1 90.44 85 GLU A C 1
ATOM 682 O O . GLU A 1 85 ? 5.293 9.32 -5.301 1 90.44 85 GLU A O 1
ATOM 687 N N . ALA A 1 86 ? 4.23 11.102 -4.586 1 91.88 86 ALA A N 1
ATOM 688 C CA . ALA A 1 86 ? 3.322 10.344 -3.734 1 91.88 86 ALA A CA 1
ATOM 689 C C . ALA A 1 86 ? 2.496 9.359 -4.555 1 91.88 86 ALA A C 1
ATOM 691 O O . ALA A 1 86 ? 1.931 8.406 -4.008 1 91.88 86 ALA A O 1
ATOM 692 N N . HIS A 1 87 ? 2.424 9.586 -5.863 1 91.12 87 HIS A N 1
ATOM 693 C CA . HIS A 1 87 ? 1.634 8.695 -6.707 1 91.12 87 HIS A CA 1
ATOM 694 C C . HIS A 1 87 ? 2.5 7.59 -7.309 1 91.12 87 HIS A C 1
ATOM 696 O O . HIS A 1 87 ? 2.002 6.738 -8.047 1 91.12 87 HIS A O 1
ATOM 702 N N . SER A 1 88 ? 3.76 7.602 -7 1 92.06 88 SER A N 1
ATOM 703 C CA . SER A 1 88 ? 4.656 6.578 -7.527 1 92.06 88 SER A CA 1
ATOM 704 C C . SER A 1 88 ? 4.371 5.215 -6.906 1 92.06 88 SER A C 1
ATOM 706 O O . SER A 1 88 ? 3.857 5.137 -5.789 1 92.06 88 SER A O 1
ATOM 708 N N . ASP A 1 89 ? 4.695 4.148 -7.66 1 93.06 89 ASP A N 1
ATOM 709 C CA . ASP A 1 89 ? 4.527 2.787 -7.156 1 93.06 89 ASP A CA 1
ATOM 710 C C . ASP A 1 89 ? 5.84 2.236 -6.613 1 93.06 89 ASP A C 1
ATOM 712 O O . ASP A 1 89 ? 6.129 1.047 -6.758 1 93.06 89 ASP A O 1
ATOM 716 N N . THR A 1 90 ? 6.668 3.141 -6.098 1 94.38 90 THR A N 1
ATOM 717 C CA . THR A 1 90 ? 7.828 2.625 -5.383 1 94.38 90 THR A CA 1
ATOM 718 C C . THR A 1 90 ? 7.402 1.864 -4.129 1 94.38 90 THR A C 1
ATOM 720 O O . THR A 1 90 ? 6.379 2.182 -3.523 1 94.38 90 THR A O 1
ATOM 723 N N . ARG A 1 91 ? 8.156 0.888 -3.691 1 95.38 91 ARG A N 1
ATOM 724 C CA . ARG A 1 91 ? 7.789 -0.021 -2.609 1 95.38 91 ARG A CA 1
ATOM 725 C C . ARG A 1 91 ? 7.488 0.748 -1.326 1 95.38 91 ARG A C 1
ATOM 727 O O . ARG A 1 91 ? 6.531 0.436 -0.618 1 95.38 91 ARG A O 1
ATOM 734 N N . TRP A 1 92 ? 8.312 1.798 -1.013 1 97.19 92 TRP A N 1
ATOM 735 C CA . TRP A 1 92 ? 8.133 2.479 0.265 1 97.19 92 TRP A CA 1
ATOM 736 C C . TRP A 1 92 ? 6.84 3.289 0.271 1 97.19 92 TRP A C 1
ATOM 738 O O . TRP A 1 92 ? 6.172 3.398 1.302 1 97.19 92 TRP A O 1
ATOM 748 N N . ILE A 1 93 ? 6.41 3.791 -0.895 1 97 93 ILE A N 1
ATOM 749 C CA . ILE A 1 93 ? 5.184 4.574 -0.966 1 97 93 ILE A CA 1
ATOM 750 C C . ILE A 1 93 ? 3.975 3.652 -0.864 1 97 93 ILE A C 1
ATOM 752 O O . ILE A 1 93 ? 3.021 3.943 -0.136 1 97 93 ILE A O 1
ATOM 756 N N . LEU A 1 94 ? 4.031 2.533 -1.608 1 97 94 LEU A N 1
ATOM 757 C CA . LEU A 1 94 ? 2.943 1.563 -1.539 1 97 94 LEU A CA 1
ATOM 758 C C . LEU A 1 94 ? 2.793 1.016 -0.123 1 97 94 LEU A C 1
ATOM 760 O O . LEU A 1 94 ? 1.675 0.879 0.379 1 97 94 LEU A O 1
ATOM 764 N N . LYS A 1 95 ? 3.912 0.704 0.512 1 98.31 95 LYS A N 1
ATOM 765 C CA . LYS A 1 95 ? 3.883 0.2 1.882 1 98.31 95 LYS A CA 1
ATOM 766 C C . LYS A 1 95 ? 3.311 1.242 2.84 1 98.31 95 LYS A C 1
ATOM 768 O O . LYS A 1 95 ? 2.514 0.912 3.721 1 98.31 95 LYS A O 1
ATOM 773 N N . LEU A 1 96 ? 3.684 2.477 2.66 1 98.62 96 LEU A N 1
ATOM 774 C CA . LEU A 1 96 ? 3.174 3.559 3.494 1 98.62 96 LEU A CA 1
ATOM 775 C C . LEU A 1 96 ? 1.666 3.711 3.326 1 98.62 96 LEU A C 1
ATOM 777 O O . LEU A 1 96 ? 0.93 3.764 4.312 1 98.62 96 LEU A O 1
ATOM 781 N N . ALA A 1 97 ? 1.203 3.766 2.07 1 98.06 97 ALA A N 1
ATOM 782 C CA . ALA A 1 97 ? -0.229 3.895 1.814 1 98.06 97 ALA A CA 1
ATOM 783 C C . ALA A 1 97 ? -1.004 2.74 2.445 1 98.06 97 ALA A C 1
ATOM 785 O O . ALA A 1 97 ? -2.016 2.957 3.115 1 98.06 97 ALA A O 1
ATOM 786 N N . GLY A 1 98 ? -0.463 1.521 2.232 1 98.38 98 GLY A N 1
ATOM 787 C CA . GLY A 1 98 ? -1.103 0.36 2.83 1 98.38 98 GLY A CA 1
ATOM 788 C C . GLY A 1 98 ? -1.128 0.406 4.344 1 98.38 98 GLY A C 1
ATOM 789 O O . GLY A 1 98 ? -2.113 0.002 4.969 1 98.38 98 GLY A O 1
ATOM 790 N N . TYR A 1 99 ? -0.093 0.88 4.949 1 98.56 99 TYR A N 1
ATOM 791 C CA . TYR A 1 99 ? -0.016 0.971 6.402 1 98.56 99 TYR A CA 1
ATOM 792 C C . TYR A 1 99 ? -1.024 1.979 6.938 1 98.56 99 TYR A C 1
ATOM 794 O O . TYR A 1 99 ? -1.655 1.744 7.973 1 98.56 99 TYR A O 1
ATOM 802 N N . LEU A 1 100 ? -1.163 3.08 6.258 1 98.56 100 LEU A N 1
ATOM 803 C CA . LEU A 1 100 ? -2.131 4.086 6.68 1 98.56 100 LEU A CA 1
ATOM 804 C C . LEU A 1 100 ? -3.549 3.525 6.648 1 98.56 100 LEU A C 1
ATOM 806 O O . LEU A 1 100 ? -4.344 3.787 7.551 1 98.56 100 LEU A O 1
ATOM 810 N N . ILE A 1 101 ? -3.846 2.773 5.625 1 98.06 101 ILE A N 1
ATOM 811 C CA . ILE A 1 101 ? -5.16 2.148 5.512 1 98.06 101 ILE A CA 1
ATOM 812 C C . ILE A 1 101 ? -5.348 1.137 6.641 1 98.06 101 ILE A C 1
ATOM 814 O O . ILE A 1 101 ? -6.43 1.044 7.227 1 98.06 101 ILE A O 1
ATOM 818 N N . LYS A 1 102 ? -4.254 0.371 6.949 1 98 102 LYS A N 1
ATOM 819 C CA . LYS A 1 102 ? -4.305 -0.541 8.086 1 98 102 LYS A CA 1
ATOM 820 C C . LYS A 1 102 ? -4.652 0.203 9.375 1 98 102 LYS A C 1
ATOM 822 O O . LYS A 1 102 ? -5.512 -0.239 10.141 1 98 102 LYS A O 1
ATOM 827 N N . ILE A 1 103 ? -4.023 1.312 9.641 1 98.12 103 ILE A N 1
ATOM 828 C CA . ILE A 1 103 ? -4.254 2.092 10.852 1 98.12 103 ILE A CA 1
ATOM 829 C C . ILE A 1 103 ? -5.707 2.564 10.891 1 98.12 103 ILE A C 1
ATOM 831 O O . ILE A 1 103 ? -6.375 2.445 11.914 1 98.12 103 ILE A O 1
ATOM 835 N N . TYR A 1 104 ? -6.152 3.051 9.781 1 96.94 104 TYR A N 1
ATOM 836 C CA . TYR A 1 104 ? -7.527 3.533 9.672 1 96.94 104 TYR A CA 1
ATOM 837 C C . TYR A 1 104 ? -8.516 2.418 9.984 1 96.94 104 TYR A C 1
ATOM 839 O O . TYR A 1 104 ? -9.477 2.621 10.727 1 96.94 104 TYR A O 1
ATOM 847 N N . ASP A 1 105 ? -8.242 1.228 9.453 1 96.06 105 ASP A N 1
ATOM 848 C CA . ASP A 1 105 ? -9.18 0.11 9.547 1 96.06 105 ASP A CA 1
ATOM 849 C C . ASP A 1 105 ? -9.141 -0.523 10.938 1 96.06 105 ASP A C 1
ATOM 851 O O . ASP A 1 105 ? -10.18 -0.953 11.453 1 96.06 105 ASP A O 1
ATOM 855 N N . GLU A 1 106 ? -7.949 -0.586 11.508 1 96 106 GLU A N 1
ATOM 856 C CA . GLU A 1 106 ? -7.781 -1.502 12.633 1 96 106 GLU A CA 1
ATOM 857 C C . GLU A 1 106 ? -7.484 -0.744 13.922 1 96 106 GLU A C 1
ATOM 859 O O . GLU A 1 106 ? -7.652 -1.284 15.023 1 96 106 GLU A O 1
ATOM 864 N N . TYR A 1 107 ? -7.016 0.477 13.805 1 96.31 107 TYR A N 1
ATOM 865 C CA . TYR A 1 107 ? -6.641 1.263 14.977 1 96.31 107 TYR A CA 1
ATOM 866 C C . TYR A 1 107 ? -7.227 2.668 14.898 1 96.31 107 TYR A C 1
ATOM 868 O O . TYR A 1 107 ? -6.488 3.656 14.938 1 96.31 107 TYR A O 1
ATOM 876 N N . PRO A 1 108 ? -8.523 2.748 14.914 1 94.56 108 PRO A N 1
ATOM 877 C CA . PRO A 1 108 ? -9.195 4.031 14.688 1 94.56 108 PRO A CA 1
ATOM 878 C C . PRO A 1 108 ? -8.922 5.047 15.789 1 94.56 108 PRO A C 1
ATOM 880 O O . PRO A 1 108 ? -9.219 6.23 15.633 1 94.56 108 PRO A O 1
ATOM 883 N N . ARG A 1 109 ? -8.359 4.645 16.906 1 94.38 109 ARG A N 1
ATOM 884 C CA . ARG A 1 109 ? -8.023 5.582 17.969 1 94.38 109 ARG A CA 1
ATOM 885 C C . ARG A 1 109 ? -6.836 6.457 17.578 1 94.38 109 ARG A C 1
ATOM 887 O O . ARG A 1 109 ? -6.691 7.574 18.078 1 94.38 109 ARG A O 1
ATOM 894 N N . ILE A 1 110 ? -5.996 5.953 16.766 1 97.75 110 ILE A N 1
ATOM 895 C CA . ILE A 1 110 ? -4.785 6.668 16.375 1 97.75 110 ILE A CA 1
ATOM 896 C C . ILE A 1 110 ? -5.137 7.754 15.359 1 97.75 110 ILE A C 1
ATOM 898 O O . ILE A 1 110 ? -5.711 7.469 14.305 1 97.75 110 ILE A O 1
ATOM 902 N N . ARG A 1 111 ? -4.852 8.984 15.695 1 98.12 111 ARG A N 1
ATOM 903 C CA . ARG A 1 111 ? -5.039 10.086 14.766 1 98.12 111 ARG A CA 1
ATOM 904 C C . ARG A 1 111 ? -3.932 10.117 13.711 1 98.12 111 ARG A C 1
ATOM 906 O O . ARG A 1 111 ? -2.803 9.695 13.984 1 98.12 111 ARG A O 1
ATOM 913 N N . ILE A 1 112 ? -4.27 10.586 12.5 1 98.81 112 ILE A N 1
ATOM 914 C CA . ILE A 1 112 ? -3.293 10.633 11.414 1 98.81 112 ILE A CA 1
ATOM 915 C C . ILE A 1 112 ? -3.117 12.078 10.945 1 98.81 112 ILE A C 1
ATOM 917 O O . ILE A 1 112 ? -4.086 12.734 10.562 1 98.81 112 ILE A O 1
ATOM 921 N N . LEU A 1 113 ? -1.929 12.555 11.047 1 98.88 113 LEU A N 1
ATOM 922 C CA . LEU A 1 113 ? -1.561 13.898 10.617 1 98.88 113 LEU A CA 1
ATOM 923 C C . LEU A 1 113 ? -0.602 13.844 9.43 1 98.88 113 LEU A C 1
ATOM 925 O O . LEU A 1 113 ? 0.402 13.133 9.469 1 98.88 113 LEU A O 1
ATOM 929 N N . GLY A 1 114 ? -0.89 14.555 8.383 1 98.81 114 GLY A N 1
ATOM 930 C CA . GLY A 1 114 ? -0.032 14.602 7.211 1 98.81 114 GLY A CA 1
ATOM 931 C C . GLY A 1 114 ? 0.497 15.992 6.91 1 98.81 114 GLY A C 1
ATOM 932 O O . GLY A 1 114 ? -0.238 16.969 7.012 1 98.81 114 GLY A O 1
ATOM 933 N N . ILE A 1 115 ? 1.757 16.078 6.527 1 98.62 115 ILE A N 1
ATOM 934 C CA . ILE A 1 115 ? 2.389 17.344 6.195 1 98.62 115 ILE A CA 1
ATOM 935 C C . ILE A 1 115 ? 3.025 17.25 4.809 1 98.62 115 ILE A C 1
ATOM 937 O O . ILE A 1 115 ? 3.887 16.406 4.566 1 98.62 115 ILE A O 1
ATOM 941 N N . CYS A 1 116 ? 2.588 18.141 3.893 1 98.25 116 CYS A N 1
ATOM 942 C CA . CYS A 1 116 ? 3.094 18.219 2.525 1 98.25 116 CYS A CA 1
ATOM 943 C C . CYS A 1 116 ? 2.939 16.875 1.811 1 98.25 116 CYS A C 1
ATOM 945 O O . CYS A 1 116 ? 1.821 16.438 1.536 1 98.25 116 CYS A O 1
ATOM 947 N N . PHE A 1 117 ? 4.098 16.188 1.641 1 98.12 117 PHE A N 1
ATOM 948 C CA . PHE A 1 117 ? 4.027 14.828 1.102 1 98.12 117 PHE A CA 1
ATOM 949 C C . PHE A 1 117 ? 3.035 13.984 1.89 1 98.12 117 PHE A C 1
ATOM 951 O O . PHE A 1 117 ? 2.32 13.156 1.314 1 98.12 117 PHE A O 1
ATOM 958 N N . GLY A 1 118 ? 2.957 14.172 3.141 1 98.56 118 GLY A N 1
ATOM 959 C CA . GLY A 1 118 ? 2.018 13.453 3.99 1 98.56 118 GLY A CA 1
ATOM 960 C C . GLY A 1 118 ? 0.571 13.641 3.568 1 98.56 118 GLY A C 1
ATOM 961 O O . GLY A 1 118 ? -0.219 12.695 3.607 1 98.56 118 GLY A O 1
ATOM 962 N N . LEU A 1 119 ? 0.226 14.875 3.209 1 98.56 119 LEU A N 1
ATOM 963 C CA . LEU A 1 119 ? -1.112 15.125 2.686 1 98.56 119 LEU A CA 1
ATOM 964 C C . LEU A 1 119 ? -1.343 14.352 1.392 1 98.56 119 LEU A C 1
ATOM 966 O O . LEU A 1 119 ? -2.406 13.758 1.199 1 98.56 119 LEU A O 1
ATOM 970 N N . GLN A 1 120 ? -0.365 14.375 0.545 1 98.19 120 GLN A N 1
ATOM 971 C CA . GLN A 1 120 ? -0.493 13.758 -0.773 1 98.19 120 GLN A CA 1
ATOM 972 C C . GLN A 1 120 ? -0.655 12.25 -0.665 1 98.19 120 GLN A C 1
ATOM 974 O O . GLN A 1 120 ? -1.501 11.656 -1.34 1 98.19 120 GLN A O 1
ATOM 979 N N . VAL A 1 121 ? 0.116 11.609 0.201 1 97.94 121 VAL A N 1
ATOM 980 C CA . VAL A 1 121 ? 0.022 10.156 0.323 1 97.94 121 VAL A CA 1
ATOM 981 C C . VAL A 1 121 ? -1.292 9.781 1.003 1 97.94 121 VAL A C 1
ATOM 983 O O . VAL A 1 121 ? -1.893 8.75 0.682 1 97.94 121 VAL A O 1
ATOM 986 N N . ILE A 1 122 ? -1.763 10.617 1.952 1 98.38 122 ILE A N 1
ATOM 987 C CA . ILE A 1 122 ? -3.072 10.391 2.555 1 98.38 122 ILE A CA 1
ATOM 988 C C . ILE A 1 122 ? -4.156 10.477 1.48 1 98.38 122 ILE A C 1
ATOM 990 O O . ILE A 1 122 ? -5.055 9.641 1.429 1 98.38 122 ILE A O 1
ATOM 994 N N . ALA A 1 123 ? -4.031 11.484 0.635 1 97.81 123 ALA A N 1
ATOM 995 C CA . ALA A 1 123 ? -5 11.633 -0.45 1 97.81 123 ALA A CA 1
ATOM 996 C C . ALA A 1 123 ? -4.996 10.406 -1.36 1 97.81 123 ALA A C 1
ATOM 998 O O . ALA A 1 123 ? -6.051 9.969 -1.821 1 97.81 123 ALA A O 1
ATOM 999 N N . ARG A 1 124 ? -3.879 9.875 -1.598 1 96.56 124 ARG A N 1
ATOM 1000 C CA . ARG A 1 124 ? -3.781 8.664 -2.408 1 96.56 124 ARG A CA 1
ATOM 1001 C C . ARG A 1 124 ? -4.426 7.48 -1.698 1 96.56 124 ARG A C 1
ATOM 1003 O O . ARG A 1 124 ? -5.234 6.762 -2.289 1 96.56 124 ARG A O 1
ATOM 1010 N N . ALA A 1 125 ? -4.059 7.289 -0.452 1 97.25 125 ALA A N 1
ATOM 1011 C CA . ALA A 1 125 ? -4.492 6.121 0.313 1 97.25 125 ALA A CA 1
ATOM 1012 C C . ALA A 1 125 ? -6.012 6.078 0.436 1 97.25 125 ALA A C 1
ATOM 1014 O O . ALA A 1 125 ? -6.609 5 0.432 1 97.25 125 ALA A O 1
ATOM 1015 N N . PHE A 1 126 ? -6.598 7.277 0.453 1 96.25 126 PHE A N 1
ATOM 1016 C CA . PHE A 1 126 ? -8.023 7.32 0.755 1 96.25 126 PHE A CA 1
ATOM 1017 C C . PHE A 1 126 ? -8.812 7.891 -0.419 1 96.25 126 PHE A C 1
ATOM 1019 O O . PHE A 1 126 ? -9.938 8.367 -0.249 1 96.25 126 PHE A O 1
ATOM 1026 N N . GLY A 1 127 ? -8.258 7.801 -1.627 1 86.81 127 GLY A N 1
ATOM 1027 C CA . GLY A 1 127 ? -8.789 8.375 -2.852 1 86.81 127 GLY A CA 1
ATOM 1028 C C . GLY A 1 127 ? -10.211 7.934 -3.148 1 86.81 127 GLY A C 1
ATOM 1029 O O . GLY A 1 127 ? -10.867 7.324 -2.299 1 86.81 127 GLY A O 1
ATOM 1030 N N . PRO A 1 128 ? -10.641 8.21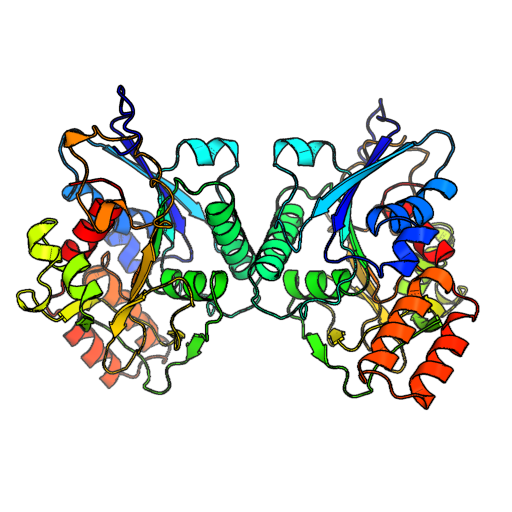9 -4.285 1 78.19 128 PRO A N 1
ATOM 1031 C CA . PRO A 1 128 ? -9.883 8.633 -5.469 1 78.19 128 PRO A CA 1
ATOM 1032 C C . PRO A 1 128 ? -9.305 10.039 -5.336 1 78.19 128 PRO A C 1
ATOM 1034 O O . PRO A 1 128 ? -9.93 10.914 -4.73 1 78.19 128 PRO A O 1
ATOM 1037 N N . SER A 1 129 ? -8.078 10.109 -5.668 1 79.81 129 SER A N 1
ATOM 1038 C CA . SER A 1 129 ? -7.395 11.391 -5.773 1 79.81 129 SER A CA 1
ATOM 1039 C C . SER A 1 129 ? -6.414 11.398 -6.945 1 79.81 129 SER A C 1
ATOM 1041 O O . SER A 1 129 ? -6.105 10.352 -7.512 1 79.81 129 SER A O 1
ATOM 1043 N N . GLU A 1 130 ? -6.145 12.578 -7.438 1 87.25 130 GLU A N 1
ATOM 1044 C CA . GLU A 1 130 ? -5.145 12.758 -8.484 1 87.25 130 GLU A CA 1
ATOM 1045 C C . GLU A 1 130 ? -4.012 13.672 -8.016 1 87.25 130 GLU A C 1
ATOM 1047 O O . GLU A 1 130 ? -4.262 14.758 -7.496 1 87.25 130 GLU A O 1
ATOM 1052 N N . ILE A 1 131 ? -2.906 13.148 -8.078 1 94.25 131 ILE A N 1
ATOM 1053 C CA . ILE A 1 131 ? -1.7 13.898 -7.746 1 94.25 131 ILE A CA 1
ATOM 1054 C C . ILE A 1 131 ? -0.882 14.148 -9.008 1 94.25 131 ILE A C 1
ATOM 1056 O O . ILE A 1 131 ? -0.556 13.211 -9.742 1 94.25 131 ILE A O 1
ATOM 1060 N N . THR A 1 132 ? -0.588 15.352 -9.281 1 94.94 132 THR A N 1
ATOM 1061 C CA . THR A 1 132 ? 0.137 15.719 -10.492 1 94.94 132 THR A CA 1
ATOM 1062 C C . THR A 1 132 ? 1.119 16.844 -10.211 1 94.94 132 THR A C 1
ATOM 1064 O O . THR A 1 132 ? 1.031 17.516 -9.172 1 94.94 132 THR A O 1
ATOM 1067 N N . GLU A 1 133 ? 2.025 16.938 -11.125 1 95.19 133 GLU A N 1
ATOM 1068 C CA . GLU A 1 133 ? 2.852 18.141 -11.086 1 95.19 133 GLU A CA 1
ATOM 1069 C C . GLU A 1 133 ? 2.016 19.406 -11.312 1 95.19 133 GLU A C 1
ATOM 1071 O O . GLU A 1 133 ? 1.133 19.422 -12.172 1 95.19 133 GLU A O 1
ATOM 1076 N N . ASN A 1 134 ? 2.338 20.375 -10.531 1 96.31 134 ASN A N 1
ATOM 1077 C CA . ASN A 1 134 ? 1.587 21.625 -10.633 1 96.31 134 ASN A CA 1
ATOM 1078 C C . ASN A 1 134 ? 1.854 22.344 -11.953 1 96.31 134 ASN A C 1
ATOM 1080 O O . ASN A 1 134 ? 2.973 22.797 -12.195 1 96.31 134 ASN A O 1
ATOM 1084 N N . PRO A 1 135 ? 0.83 22.469 -12.773 1 95.06 135 PRO A N 1
ATOM 1085 C CA . PRO A 1 135 ? 1.052 23.188 -14.031 1 95.06 135 PRO A CA 1
ATOM 1086 C C . PRO A 1 135 ? 1.409 24.656 -13.828 1 95.06 135 PRO A C 1
ATOM 1088 O O . PRO A 1 135 ? 1.981 25.281 -14.719 1 95.06 135 PRO A O 1
ATOM 1091 N N . LYS A 1 136 ? 1.123 25.188 -12.648 1 95.69 136 LYS A N 1
ATOM 1092 C CA . LYS A 1 136 ? 1.399 26.594 -12.344 1 95.69 136 LYS A CA 1
ATOM 1093 C C . LYS A 1 136 ? 2.77 26.75 -11.688 1 95.69 136 LYS A C 1
ATOM 1095 O O . LYS A 1 136 ? 3.148 27.859 -11.297 1 95.69 136 LYS A O 1
ATOM 1100 N N . GLY A 1 137 ? 3.488 25.625 -11.516 1 95.44 137 GLY A N 1
ATOM 1101 C CA . GLY A 1 137 ? 4.859 25.672 -11.031 1 95.44 137 GLY A CA 1
ATOM 1102 C C . GLY A 1 137 ? 4.965 25.516 -9.523 1 95.44 137 GLY A C 1
ATOM 1103 O O . GLY A 1 137 ? 3.99 25.172 -8.859 1 95.44 137 GLY A O 1
ATOM 1104 N N . TRP A 1 138 ? 6.129 25.859 -8.977 1 96.88 138 TRP A N 1
ATOM 1105 C CA . TRP A 1 138 ? 6.477 25.656 -7.57 1 96.88 138 TRP A CA 1
ATOM 1106 C C . TRP A 1 138 ? 5.777 26.688 -6.688 1 96.88 138 TRP A C 1
ATOM 1108 O O . TRP A 1 138 ? 5.641 27.859 -7.066 1 96.88 138 TRP A O 1
ATOM 1118 N N . GLU A 1 139 ? 5.375 26.266 -5.629 1 97.25 139 GLU A N 1
ATOM 1119 C CA . GLU A 1 139 ? 4.969 27.141 -4.531 1 97.25 139 GLU A CA 1
ATOM 1120 C C . GLU A 1 139 ? 5.957 27.062 -3.369 1 97.25 139 GLU A C 1
ATOM 1122 O O . GLU A 1 139 ? 6.168 25.984 -2.801 1 97.25 139 GLU A O 1
ATOM 1127 N N . VAL A 1 140 ? 6.656 28.188 -3.076 1 97.94 140 VAL A N 1
ATOM 1128 C CA . VAL A 1 140 ? 7.746 28.188 -2.102 1 97.94 140 VAL A CA 1
ATOM 1129 C C . VAL A 1 140 ? 7.617 29.406 -1.187 1 97.94 140 VAL A C 1
ATOM 1131 O O . VAL A 1 140 ? 7.301 30.5 -1.646 1 97.94 140 VAL A O 1
ATOM 1134 N N . GLY A 1 141 ? 7.871 29.141 0.13 1 97.88 141 GLY A N 1
ATOM 1135 C CA . GLY A 1 141 ? 7.859 30.234 1.09 1 97.88 141 GLY A CA 1
ATOM 1136 C C . GLY A 1 141 ? 6.5 30.453 1.725 1 97.88 141 GLY A C 1
ATOM 1137 O O . GLY A 1 141 ? 5.582 29.656 1.535 1 97.88 141 GLY A O 1
ATOM 1138 N N . SER A 1 142 ? 6.422 31.469 2.592 1 98.12 142 SER A N 1
ATOM 1139 C CA . SER A 1 142 ? 5.145 31.812 3.217 1 98.12 142 SER A CA 1
ATOM 1140 C C . SER A 1 142 ? 4.074 32.094 2.17 1 98.12 142 SER A C 1
ATOM 1142 O O . SER A 1 142 ? 4.188 33.031 1.395 1 98.12 142 SER A O 1
ATOM 1144 N N . THR A 1 143 ? 3.043 31.234 2.166 1 97.75 143 THR A N 1
ATOM 1145 C CA . THR A 1 143 ? 2.02 31.266 1.126 1 97.75 143 THR A CA 1
ATOM 1146 C C . THR A 1 143 ? 0.625 31.344 1.742 1 97.75 143 THR A C 1
ATOM 1148 O O . THR A 1 143 ? 0.323 30.609 2.693 1 97.75 143 THR A O 1
ATOM 1151 N N . ARG A 1 144 ? -0.15 32.188 1.128 1 98.25 144 ARG A N 1
ATOM 1152 C CA . ARG A 1 144 ? -1.519 32.375 1.604 1 98.25 144 ARG A CA 1
ATOM 1153 C C . ARG A 1 144 ? -2.395 31.188 1.196 1 98.25 144 ARG A C 1
ATOM 1155 O O . ARG A 1 144 ? -2.434 30.812 0.022 1 98.25 144 ARG A O 1
ATOM 1162 N N . MET A 1 145 ? -3.027 30.594 2.158 1 98.56 145 MET A N 1
ATOM 1163 C CA . MET A 1 145 ? -4.07 29.594 1.961 1 98.56 145 MET A CA 1
ATOM 1164 C C . MET A 1 145 ? -5.441 30.156 2.318 1 98.56 145 MET A C 1
ATOM 1166 O O . MET A 1 145 ? -5.684 30.531 3.467 1 98.56 145 MET A O 1
ATOM 1170 N N . ASP A 1 146 ? -6.301 30.234 1.295 1 98.81 146 ASP A N 1
ATOM 1171 C CA . ASP A 1 146 ? -7.68 30.641 1.546 1 98.81 146 ASP A CA 1
ATOM 1172 C C . ASP A 1 146 ? -8.484 29.5 2.162 1 98.81 146 ASP A C 1
ATOM 1174 O O . ASP A 1 146 ? -8.5 28.391 1.633 1 98.81 146 ASP A O 1
ATOM 1178 N N . LEU A 1 147 ? -9.195 29.844 3.211 1 98.88 147 LEU A N 1
ATOM 1179 C CA . LEU A 1 147 ? -9.852 28.797 3.982 1 98.88 147 LEU A CA 1
ATOM 1180 C C . LEU A 1 147 ? -11.32 28.672 3.584 1 98.88 147 LEU A C 1
ATOM 1182 O O . LEU A 1 147 ? -11.984 29.672 3.318 1 98.88 147 LEU A O 1
ATOM 1186 N N . THR A 1 148 ? -11.797 27.453 3.486 1 98.81 148 THR A N 1
ATOM 1187 C CA . THR A 1 148 ? -13.227 27.188 3.441 1 98.81 148 THR A CA 1
ATOM 1188 C C . THR A 1 148 ? -13.875 27.516 4.785 1 98.81 148 THR A C 1
ATOM 1190 O O . THR A 1 148 ? -13.188 27.844 5.754 1 98.81 148 THR A O 1
ATOM 1193 N N . ASP A 1 149 ? -15.211 27.375 4.863 1 98.62 149 ASP A N 1
ATOM 1194 C CA . ASP A 1 149 ? -15.891 27.609 6.133 1 98.62 149 ASP A CA 1
ATOM 1195 C C . ASP A 1 149 ? -15.414 26.641 7.203 1 98.62 149 ASP A C 1
ATOM 1197 O O . ASP A 1 149 ? -15.102 27.031 8.328 1 98.62 149 ASP A O 1
ATOM 1201 N N . ILE A 1 150 ? -15.297 25.422 6.84 1 98.5 150 ILE A N 1
ATOM 1202 C CA . ILE A 1 150 ? -14.844 24.422 7.805 1 98.5 150 ILE A CA 1
ATOM 1203 C C . ILE A 1 150 ? -13.375 24.672 8.141 1 98.5 150 ILE A C 1
ATOM 1205 O O . ILE A 1 150 ? -12.938 24.438 9.273 1 98.5 150 ILE A O 1
ATOM 1209 N N . GLY A 1 151 ? -12.617 25.109 7.137 1 98.81 151 GLY A N 1
ATOM 1210 C CA . GLY A 1 151 ? -11.234 25.5 7.391 1 98.81 151 GLY A CA 1
ATOM 1211 C C . GLY A 1 151 ? -11.117 26.625 8.391 1 98.81 151 GLY A C 1
ATOM 1212 O O . GLY A 1 151 ? -10.273 26.578 9.289 1 98.81 151 GLY A O 1
ATOM 1213 N N . ARG A 1 152 ? -11.977 27.656 8.227 1 98.81 152 ARG A N 1
ATOM 1214 C CA . ARG A 1 152 ? -11.992 28.766 9.164 1 98.81 152 ARG A CA 1
ATOM 1215 C C . ARG A 1 152 ? -12.32 28.297 10.578 1 98.81 152 ARG A C 1
ATOM 1217 O O . ARG A 1 152 ? -11.664 28.688 11.539 1 98.81 152 ARG A O 1
ATOM 1224 N N . SER A 1 153 ? -13.281 27.422 10.656 1 98.5 153 SER A N 1
ATOM 1225 C CA . SER A 1 153 ? -13.727 26.891 11.945 1 98.5 153 SER A CA 1
ATOM 1226 C C . SER A 1 153 ? -12.609 26.141 12.648 1 98.5 153 SER A C 1
ATOM 1228 O O . SER A 1 153 ? -12.359 26.344 13.836 1 98.5 153 SER A O 1
ATOM 1230 N N . ILE A 1 154 ? -11.922 25.328 11.93 1 98.5 154 ILE A N 1
ATOM 1231 C CA . ILE A 1 154 ? -10.914 24.438 12.5 1 98.5 154 ILE A CA 1
ATOM 1232 C C . ILE A 1 154 ? -9.648 25.219 12.797 1 98.5 154 ILE A C 1
ATOM 1234 O O . ILE A 1 154 ? -9.039 25.047 13.859 1 98.5 154 ILE A O 1
ATOM 1238 N N . VAL A 1 155 ? -9.242 26.141 11.922 1 98.69 155 VAL A N 1
ATOM 1239 C CA . VAL A 1 155 ? -7.949 26.812 12.031 1 98.69 155 VAL A CA 1
ATOM 1240 C C . VAL A 1 155 ? -8.039 27.969 13.023 1 98.69 155 VAL A C 1
ATOM 1242 O O . VAL A 1 155 ? -7.137 28.156 13.844 1 98.69 155 VAL A O 1
ATOM 1245 N N . TRP A 1 156 ? -9.172 28.641 13.023 1 98.5 156 TRP A N 1
ATOM 1246 C CA . TRP A 1 156 ? -9.188 29.891 13.781 1 98.5 156 TRP A CA 1
ATOM 1247 C C . TRP A 1 156 ? -10.227 29.844 14.898 1 98.5 156 TRP A C 1
ATOM 1249 O O . TRP A 1 156 ? -10.258 30.703 15.766 1 98.5 156 TRP A O 1
ATOM 1259 N N . GLY A 1 157 ? -11.102 28.812 14.836 1 97.06 157 GLY A N 1
ATOM 1260 C CA . GLY A 1 157 ? -12.008 28.672 15.969 1 97.06 157 GLY A CA 1
ATOM 1261 C C . GLY A 1 157 ? -11.289 28.5 17.297 1 97.06 157 GLY A C 1
ATOM 1262 O O . GLY A 1 157 ? -10.242 27.859 17.344 1 97.06 157 GLY A O 1
ATOM 1263 N N . GLU A 1 158 ? -11.914 29.016 18.375 1 93.69 158 GLU A N 1
ATOM 1264 C CA . GLU A 1 158 ? -11.312 28.906 19.703 1 93.69 158 GLU A CA 1
ATOM 1265 C C . GLU A 1 158 ? -12.086 27.922 20.578 1 93.69 158 GLU A C 1
ATOM 1267 O O . GLU A 1 158 ? -11.539 27.375 21.531 1 93.69 158 GLU A O 1
ATOM 1272 N N . ASP A 1 159 ? -13.328 27.828 20.328 1 93 159 ASP A N 1
ATOM 1273 C CA . ASP A 1 159 ? -14.25 26.922 21 1 93 159 ASP A CA 1
ATOM 1274 C C . ASP A 1 159 ? -15.398 26.531 20.078 1 93 159 ASP A C 1
ATOM 1276 O O . ASP A 1 159 ? -15.438 26.922 18.922 1 93 159 ASP A O 1
ATOM 1280 N N . GLU A 1 160 ? -16.219 25.688 20.641 1 94 160 GLU A N 1
ATOM 1281 C CA . GLU A 1 160 ? -17.344 25.203 19.844 1 94 160 GLU A CA 1
ATOM 1282 C C . GLU A 1 160 ? -18.188 26.344 19.297 1 94 160 GLU A C 1
ATOM 1284 O O . GLU A 1 160 ? -18.609 26.312 18.141 1 94 160 GLU A O 1
ATOM 1289 N N . ALA A 1 161 ? -18.344 27.297 20.094 1 95.12 161 ALA A N 1
ATOM 1290 C CA . ALA A 1 161 ? -19.203 28.422 19.719 1 95.12 161 ALA A CA 1
ATOM 1291 C C . ALA A 1 161 ? -18.594 29.203 18.562 1 95.12 161 ALA A C 1
ATOM 1293 O O . ALA A 1 161 ? -19.281 29.531 17.578 1 95.12 161 ALA A O 1
ATOM 1294 N N . SER A 1 162 ? -17.344 29.516 18.672 1 94.88 162 SER A N 1
ATOM 1295 C CA . SER A 1 162 ? -16.688 30.281 17.609 1 94.88 162 SER A CA 1
ATOM 1296 C C . SER A 1 162 ? -16.578 29.469 16.328 1 94.88 162 SER A C 1
ATOM 1298 O O . SER A 1 162 ? -16.641 30.031 15.227 1 94.88 162 SER A O 1
ATOM 1300 N N . ALA A 1 163 ? -16.438 28.203 16.5 1 95.19 163 ALA A N 1
ATOM 1301 C CA . ALA A 1 163 ? -16.328 27.328 15.336 1 95.19 163 ALA A CA 1
ATOM 1302 C C . ALA A 1 163 ? -17.625 27.297 14.539 1 95.19 163 ALA A C 1
ATOM 1304 O O . ALA A 1 163 ? -17.625 26.984 13.344 1 95.19 163 ALA A O 1
ATOM 1305 N N . LYS A 1 164 ? -18.703 27.641 15.125 1 96.62 164 LYS A N 1
ATOM 1306 C CA . LYS A 1 164 ? -20.016 27.609 14.484 1 96.62 164 LYS A CA 1
ATOM 1307 C C . LYS A 1 164 ? -20.281 28.906 13.719 1 96.62 164 LYS A C 1
ATOM 1309 O O . LYS A 1 164 ? -21.281 29.016 13.008 1 96.62 164 LYS A O 1
ATOM 1314 N N . GLU A 1 165 ? -19.359 29.844 13.828 1 97.56 165 GLU A N 1
ATOM 1315 C CA . GLU A 1 165 ? -19.5 31.125 13.133 1 97.56 165 GLU A CA 1
ATOM 1316 C C . GLU A 1 165 ? -18.281 31.422 12.273 1 97.56 165 GLU A C 1
ATOM 1318 O O . GLU A 1 165 ? -17.609 32.438 12.461 1 97.56 165 GLU A O 1
ATOM 1323 N N . PRO A 1 166 ? -18.109 30.609 11.297 1 97.25 166 PRO A N 1
ATOM 1324 C CA . PRO A 1 166 ? -16.906 30.781 10.469 1 97.25 166 PRO A CA 1
ATOM 1325 C C . PRO A 1 166 ? -16.828 32.156 9.805 1 97.25 166 PRO A C 1
ATOM 1327 O O . PRO A 1 166 ? -15.734 32.656 9.531 1 97.25 166 PRO A O 1
ATOM 1330 N N . GLY A 1 167 ? -17.891 32.781 9.547 1 97.56 167 GLY A N 1
ATOM 1331 C CA . GLY A 1 167 ? -17.938 34.094 8.914 1 97.56 167 GLY A CA 1
ATOM 1332 C C . GLY A 1 167 ? -17.234 35.156 9.727 1 97.56 167 GLY A C 1
ATOM 1333 O O . GLY A 1 167 ? -16.844 36.188 9.188 1 97.56 167 GLY A O 1
ATOM 1334 N N . LYS A 1 168 ? -17.031 34.906 11 1 97.94 168 LYS A N 1
ATOM 1335 C CA . LYS A 1 168 ? -16.438 35.906 11.891 1 97.94 168 LYS A CA 1
ATOM 1336 C C . LYS A 1 168 ? -14.961 35.625 12.117 1 97.94 168 LYS A C 1
ATOM 1338 O O . LYS A 1 168 ? -14.289 36.375 12.852 1 97.94 168 LYS A O 1
ATOM 1343 N N . LEU A 1 169 ? -14.492 34.625 11.5 1 98.25 169 LEU A N 1
ATOM 1344 C CA . LEU A 1 169 ? -13.109 34.188 11.688 1 98.25 169 LEU A CA 1
ATOM 1345 C C . LEU A 1 169 ? -12.25 34.594 10.492 1 98.25 169 LEU A C 1
ATOM 1347 O O . LEU A 1 169 ? -12.773 34.844 9.406 1 98.25 169 LEU A O 1
ATOM 1351 N N . ASN A 1 170 ? -10.93 34.625 10.75 1 98.12 170 ASN A N 1
ATOM 1352 C CA . ASN A 1 170 ? -10.023 34.906 9.641 1 98.12 170 ASN A CA 1
ATOM 1353 C C . ASN A 1 170 ? -10.242 33.938 8.477 1 98.12 170 ASN A C 1
ATOM 1355 O O . ASN A 1 170 ? -10.516 32.75 8.688 1 98.12 170 ASN A O 1
ATOM 1359 N N . ASP A 1 171 ? -10.031 34.469 7.266 1 98.5 171 ASP A N 1
ATOM 1360 C CA . ASP A 1 171 ? -10.406 33.688 6.086 1 98.5 171 ASP A CA 1
ATOM 1361 C C . ASP A 1 171 ? -9.18 33.062 5.418 1 98.5 171 ASP A C 1
ATOM 1363 O O . ASP A 1 171 ? -9.281 32.469 4.34 1 98.5 171 ASP A O 1
ATOM 1367 N N . HIS A 1 172 ? -8.031 33.281 5.996 1 98.75 172 HIS A N 1
ATOM 1368 C CA . HIS A 1 172 ? -6.824 32.688 5.418 1 98.75 172 HIS A CA 1
ATOM 1369 C C . HIS A 1 172 ? -5.785 32.406 6.492 1 98.75 172 HIS A C 1
ATOM 1371 O O . HIS A 1 172 ? -5.941 32.812 7.645 1 98.75 172 HIS A O 1
ATOM 1377 N N . VAL A 1 173 ? -4.836 31.594 6.188 1 98.56 173 VAL A N 1
ATOM 1378 C CA . VAL A 1 173 ? -3.65 31.312 6.996 1 98.56 173 VAL A CA 1
ATOM 1379 C C . VAL A 1 173 ? -2.414 31.266 6.102 1 98.56 173 VAL A C 1
ATOM 1381 O O . VAL A 1 173 ? -2.514 30.953 4.91 1 98.56 173 VAL A O 1
ATOM 1384 N N . ASN A 1 174 ? -1.318 31.688 6.617 1 98.62 174 ASN A N 1
ATOM 1385 C CA . ASN A 1 174 ? -0.064 31.625 5.875 1 98.62 174 ASN A CA 1
ATOM 1386 C C . ASN A 1 174 ? 0.83 30.5 6.391 1 98.62 174 ASN A C 1
ATOM 1388 O O . ASN A 1 174 ? 1.041 30.375 7.598 1 98.62 174 ASN A O 1
ATOM 1392 N N . MET A 1 175 ? 1.346 29.688 5.418 1 98 175 MET A N 1
ATOM 1393 C CA . MET A 1 175 ? 2.217 28.594 5.809 1 98 175 MET A CA 1
ATOM 1394 C C . MET A 1 175 ? 3.439 28.5 4.902 1 98 175 MET A C 1
ATOM 1396 O O . MET A 1 175 ? 3.367 28.859 3.725 1 98 175 MET A O 1
ATOM 1400 N N . GLN A 1 176 ? 4.547 28.016 5.492 1 98.31 176 GLN A N 1
ATOM 1401 C CA . GLN A 1 176 ? 5.73 27.734 4.688 1 98.31 176 GLN A CA 1
ATOM 1402 C C . GLN A 1 176 ? 5.473 26.578 3.725 1 98.31 176 GLN A C 1
ATOM 1404 O O . GLN A 1 176 ? 4.898 25.547 4.109 1 98.31 176 GLN A O 1
ATOM 1409 N N . GLN A 1 177 ? 5.859 26.859 2.43 1 97.75 177 GLN A N 1
ATOM 1410 C CA . GLN A 1 177 ? 5.652 25.859 1.388 1 97.75 177 GLN A CA 1
ATOM 1411 C C . GLN A 1 177 ? 6.93 25.609 0.589 1 97.75 177 GLN A C 1
ATOM 1413 O O . GLN A 1 177 ? 7.754 26.516 0.443 1 97.75 177 GLN A O 1
ATOM 1418 N N . ILE A 1 178 ? 7.078 24.391 0.11 1 97.94 178 ILE A N 1
ATOM 1419 C CA . ILE A 1 178 ? 8.031 24.047 -0.938 1 97.94 178 ILE A CA 1
ATOM 1420 C C . ILE A 1 178 ? 7.594 22.766 -1.642 1 97.94 178 ILE A C 1
ATOM 1422 O O . ILE A 1 178 ? 7.867 21.672 -1.164 1 97.94 178 ILE A O 1
ATOM 1426 N N . HIS A 1 179 ? 6.832 22.922 -2.746 1 97.44 179 HIS A N 1
ATOM 1427 C CA . HIS A 1 179 ? 6.316 21.75 -3.445 1 97.44 179 HIS A CA 1
ATOM 1428 C C . HIS A 1 179 ? 5.988 22.078 -4.898 1 97.44 179 HIS A C 1
ATOM 1430 O O . HIS A 1 179 ? 5.652 23.219 -5.223 1 97.44 179 HIS A O 1
ATOM 1436 N N . SER A 1 180 ? 6.047 21.062 -5.691 1 96.38 180 SER A N 1
ATOM 1437 C CA . SER A 1 180 ? 5.625 21.156 -7.0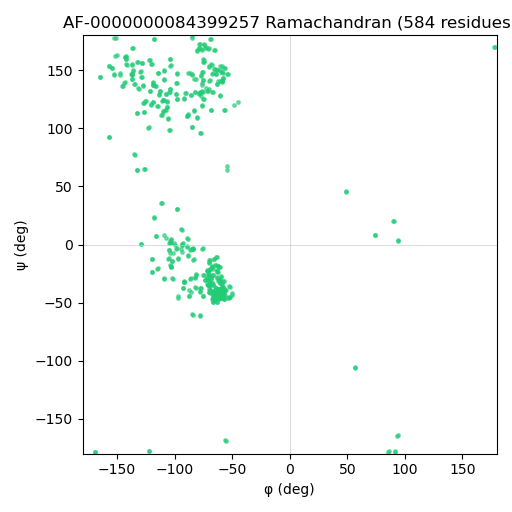86 1 96.38 180 SER A CA 1
ATOM 1438 C C . SER A 1 180 ? 4.48 20.203 -7.391 1 96.38 180 SER A C 1
ATOM 1440 O O . SER A 1 180 ? 3.74 20.391 -8.359 1 96.38 180 SER A O 1
ATOM 1442 N N . ASP A 1 181 ? 4.312 19.141 -6.637 1 96.62 181 ASP A N 1
ATOM 1443 C CA . ASP A 1 181 ? 3.184 18.234 -6.793 1 96.62 181 ASP A CA 1
ATOM 1444 C C . ASP A 1 181 ? 1.961 18.734 -6.027 1 96.62 181 ASP A C 1
ATOM 1446 O O . ASP A 1 181 ? 2.096 19.359 -4.969 1 96.62 181 ASP A O 1
ATOM 1450 N N . ILE A 1 182 ? 0.814 18.438 -6.629 1 97 182 ILE A N 1
ATOM 1451 C CA . ILE A 1 182 ? -0.418 18.891 -5.992 1 97 182 ILE A CA 1
ATOM 1452 C C . ILE A 1 182 ? -1.469 17.781 -6.062 1 97 182 ILE A C 1
ATOM 1454 O O . ILE A 1 182 ? -1.49 17 -7.016 1 97 182 ILE A O 1
ATOM 1458 N N . VAL A 1 183 ? -2.283 17.719 -5.047 1 97.25 183 VAL A N 1
ATOM 1459 C CA . VAL A 1 183 ? -3.535 16.969 -5.098 1 97.25 183 VAL A CA 1
ATOM 1460 C C . VAL A 1 183 ? -4.613 17.812 -5.773 1 97.25 183 VAL A C 1
ATOM 1462 O O . VAL A 1 183 ? -4.82 18.984 -5.414 1 97.25 183 VAL A O 1
ATOM 1465 N N . THR A 1 184 ? -5.297 17.219 -6.727 1 94.56 184 THR A N 1
ATOM 1466 C CA . THR A 1 184 ? -6.188 18.062 -7.52 1 94.56 184 THR A CA 1
ATOM 1467 C C . THR A 1 184 ? -7.641 17.859 -7.098 1 94.56 184 THR A C 1
ATOM 1469 O O . THR A 1 184 ? -8.508 18.688 -7.41 1 94.56 184 THR A O 1
ATOM 1472 N N . GLU A 1 185 ? -7.887 16.734 -6.434 1 93.19 185 GLU A N 1
ATOM 1473 C CA . GLU A 1 185 ? -9.242 16.469 -5.961 1 93.19 185 GLU A CA 1
ATOM 1474 C C . GLU A 1 185 ? -9.227 15.922 -4.531 1 93.19 185 GLU A C 1
ATOM 1476 O O . GLU A 1 185 ? -8.375 15.102 -4.18 1 93.19 185 GLU A O 1
ATOM 1481 N N . VAL A 1 186 ? -10.219 16.359 -3.781 1 95 186 VAL A N 1
ATOM 1482 C CA . VAL A 1 186 ? -10.344 15.922 -2.396 1 95 186 VAL A CA 1
ATOM 1483 C C . VAL A 1 186 ? -10.93 14.516 -2.35 1 95 186 VAL A C 1
ATOM 1485 O O . VAL A 1 186 ? -11.938 14.234 -3.002 1 95 186 VAL A O 1
ATOM 1488 N N . PRO A 1 187 ? -10.32 13.633 -1.594 1 93.56 187 PRO A N 1
ATOM 1489 C CA . PRO A 1 187 ? -10.93 12.305 -1.445 1 93.56 187 PRO A CA 1
ATOM 1490 C C . PRO A 1 187 ? -12.352 12.367 -0.906 1 93.56 187 PRO A C 1
ATOM 1492 O O . PRO A 1 187 ? -12.695 13.289 -0.161 1 93.56 187 PRO A O 1
ATOM 1495 N N . SER A 1 188 ? -13.211 11.383 -1.243 1 88.94 188 SER A N 1
ATOM 1496 C CA . SER A 1 188 ? -14.648 11.406 -0.997 1 88.94 188 SER A CA 1
ATOM 1497 C C . SER A 1 188 ? -14.953 11.516 0.494 1 88.94 188 SER A C 1
ATOM 1499 O O . SER A 1 188 ? -15.906 12.188 0.892 1 88.94 188 SER A O 1
ATOM 1501 N N . ASP A 1 189 ? -14.164 10.961 1.355 1 91.12 189 ASP A N 1
ATOM 1502 C CA . ASP A 1 189 ? -14.461 10.953 2.785 1 91.12 189 ASP A CA 1
ATOM 1503 C C . ASP A 1 189 ? -13.781 12.133 3.49 1 91.12 189 ASP A C 1
ATOM 1505 O O . ASP A 1 189 ? -13.758 12.188 4.719 1 91.12 189 ASP A O 1
ATOM 1509 N N . PHE A 1 190 ? -13.289 13.094 2.754 1 97.25 190 PHE A N 1
ATOM 1510 C CA . PHE A 1 190 ? -12.578 14.234 3.311 1 97.25 190 PHE A CA 1
ATOM 1511 C C . PHE A 1 190 ? -13.25 15.539 2.906 1 97.25 190 PHE A C 1
ATOM 1513 O O . PHE A 1 190 ? -14.047 15.57 1.963 1 97.25 190 PHE A O 1
ATOM 1520 N N . GLU A 1 191 ? -12.977 16.547 3.662 1 97.88 191 GLU A N 1
ATOM 1521 C CA . GLU A 1 191 ? -13.383 17.906 3.34 1 97.88 191 GLU A CA 1
ATOM 1522 C C . GLU A 1 191 ? -12.18 18.797 3.076 1 97.88 191 GLU A C 1
ATOM 1524 O O . GLU A 1 191 ? -11.117 18.625 3.686 1 97.88 191 GLU A O 1
ATOM 1529 N N . LEU A 1 192 ? -12.414 19.734 2.197 1 98.44 192 LEU A N 1
ATOM 1530 C CA . LEU A 1 192 ? -11.367 20.688 1.865 1 98.44 192 LEU A CA 1
ATOM 1531 C C . LEU A 1 192 ? -11.258 21.766 2.939 1 98.44 192 LEU A C 1
ATOM 1533 O O . LEU A 1 192 ? -12.266 22.375 3.324 1 98.44 192 LEU A O 1
ATOM 1537 N N . LEU A 1 193 ? -10.086 22 3.414 1 98.81 193 LEU A N 1
ATOM 1538 C CA . LEU A 1 193 ? -9.867 23.047 4.414 1 98.81 193 LEU A CA 1
ATOM 1539 C C . LEU A 1 193 ? -9.516 24.359 3.746 1 98.81 193 LEU A C 1
ATOM 1541 O O . LEU A 1 193 ? -9.781 25.438 4.305 1 98.81 193 LEU A O 1
ATOM 1545 N N . GLY A 1 194 ? -8.852 24.281 2.604 1 98.69 194 GLY A N 1
ATOM 1546 C CA . GLY A 1 194 ? -8.461 25.516 1.938 1 98.69 194 GLY A CA 1
ATOM 1547 C C . GLY A 1 194 ? -7.66 25.281 0.668 1 98.69 194 GLY A C 1
ATOM 1548 O O . GLY A 1 194 ? -7.289 24.141 0.363 1 98.69 194 GLY A O 1
ATOM 1549 N N . SER A 1 195 ? -7.465 26.344 -0.056 1 98.69 195 SER A N 1
ATOM 1550 C CA . SER A 1 195 ? -6.75 26.359 -1.328 1 98.69 195 SER A CA 1
ATOM 1551 C C . SER A 1 195 ? -5.898 27.609 -1.479 1 98.69 195 SER A C 1
ATOM 1553 O O . SER A 1 195 ? -6.039 28.562 -0.704 1 98.69 195 SER A O 1
ATOM 1555 N N . SER A 1 196 ? -4.953 27.484 -2.355 1 98.25 196 SER A N 1
ATOM 1556 C CA . SER A 1 196 ? -4.199 28.672 -2.768 1 98.25 196 SER A CA 1
ATOM 1557 C C . SER A 1 196 ? -4.387 28.953 -4.254 1 98.25 196 SER A C 1
ATOM 1559 O O . SER A 1 196 ? -5.117 28.234 -4.941 1 98.25 196 SER A O 1
ATOM 1561 N N . GLU A 1 197 ? -3.771 30.047 -4.637 1 95.69 197 GLU A N 1
ATOM 1562 C CA . GLU A 1 197 ? -3.852 30.406 -6.051 1 95.69 197 GLU A CA 1
ATOM 1563 C C . GLU A 1 197 ? -3.285 29.312 -6.938 1 95.69 197 GLU A C 1
ATOM 1565 O O . GLU A 1 197 ? -3.809 29.047 -8.023 1 95.69 197 GLU A O 1
ATOM 1570 N N . LYS A 1 198 ? -2.303 28.609 -6.5 1 96.81 198 LYS A N 1
ATOM 1571 C CA . LYS A 1 198 ? -1.589 27.656 -7.344 1 96.81 198 LYS A CA 1
ATOM 1572 C C . LYS A 1 198 ? -1.994 26.219 -7.012 1 96.81 198 LYS A C 1
ATOM 1574 O O . LYS A 1 198 ? -1.739 25.297 -7.793 1 96.81 198 LYS A O 1
ATOM 1579 N N . CYS A 1 199 ? -2.578 26.016 -5.867 1 97.56 199 CYS A N 1
ATOM 1580 C CA . CYS A 1 199 ? -2.828 24.656 -5.379 1 97.56 199 CYS A CA 1
ATOM 1581 C C . CYS A 1 199 ? -4.258 24.516 -4.871 1 97.56 199 CYS A C 1
ATOM 1583 O O . CYS A 1 199 ? -4.605 25.078 -3.826 1 97.56 199 CYS A O 1
ATOM 1585 N N . PRO A 1 200 ? -5.051 23.734 -5.547 1 97.5 200 PRO A N 1
ATOM 1586 C CA . PRO A 1 200 ? -6.473 23.641 -5.211 1 97.5 200 PRO A CA 1
ATOM 1587 C C . PRO A 1 200 ? -6.723 22.922 -3.885 1 97.5 200 PRO A C 1
ATOM 1589 O O . PRO A 1 200 ? -7.766 23.125 -3.258 1 97.5 200 PRO A O 1
ATOM 1592 N N . VAL A 1 201 ? -5.824 22.062 -3.461 1 98.19 201 VAL A N 1
ATOM 1593 C CA . VAL A 1 201 ? -5.988 21.328 -2.213 1 98.19 201 VAL A CA 1
ATOM 1594 C C . VAL A 1 201 ? -4.797 21.578 -1.295 1 98.19 201 VAL A C 1
ATOM 1596 O O . VAL A 1 201 ? -3.758 20.938 -1.415 1 98.19 201 VAL A O 1
ATOM 1599 N N . GLN A 1 202 ? -5.008 22.484 -0.319 1 98.44 202 GLN A N 1
ATOM 1600 C CA . GLN A 1 202 ? -3.941 22.875 0.597 1 98.44 202 GLN A CA 1
ATOM 1601 C C . GLN A 1 202 ? -4.133 22.234 1.97 1 98.44 202 GLN A C 1
ATOM 1603 O O . GLN A 1 202 ? -3.225 22.25 2.801 1 98.44 202 GLN A O 1
ATOM 1608 N N . GLY A 1 203 ? -5.266 21.672 2.197 1 98.69 203 GLY A N 1
ATOM 1609 C CA . GLY A 1 203 ? -5.594 21 3.443 1 98.69 203 GLY A CA 1
ATOM 1610 C C . GLY A 1 203 ? -6.824 20.125 3.342 1 98.69 203 GLY A C 1
ATOM 1611 O O . GLY A 1 203 ? -7.781 20.469 2.641 1 98.69 203 GLY A O 1
ATOM 1612 N N . ILE A 1 204 ? -6.832 19.016 4.012 1 98.75 204 ILE A N 1
ATOM 1613 C CA . ILE A 1 204 ? -7.977 18.109 4.023 1 98.75 204 ILE A CA 1
ATOM 1614 C C . ILE A 1 204 ? -8.219 17.609 5.441 1 98.75 204 ILE A C 1
ATOM 1616 O O . ILE A 1 204 ? -7.297 17.578 6.262 1 98.75 204 ILE A O 1
ATOM 1620 N N . VAL A 1 205 ? -9.5 17.219 5.691 1 98.81 205 VAL A N 1
ATOM 1621 C CA . VAL A 1 205 ? -9.852 16.719 7.012 1 98.81 205 VAL A CA 1
ATOM 1622 C C . VAL A 1 205 ? -10.922 15.633 6.883 1 98.81 205 VAL A C 1
ATOM 1624 O O . VAL A 1 205 ? -11.797 15.719 6.02 1 98.81 205 VAL A O 1
ATOM 1627 N N . ALA A 1 206 ? -10.758 14.594 7.594 1 98.19 206 ALA A N 1
ATOM 1628 C CA . ALA A 1 206 ? -11.773 13.555 7.746 1 98.19 206 ALA A CA 1
ATOM 1629 C C . ALA A 1 206 ? -12.203 13.414 9.203 1 98.19 206 ALA A C 1
ATOM 1631 O O . ALA A 1 206 ? -11.367 13.43 10.109 1 98.19 206 ALA A O 1
ATOM 1632 N N . PHE A 1 207 ? -13.5 13.281 9.398 1 97.5 207 PHE A N 1
ATOM 1633 C CA . PHE A 1 207 ? -14.086 13.156 10.727 1 97.5 207 PHE A CA 1
ATOM 1634 C C . PHE A 1 207 ? -14.477 11.711 11.016 1 97.5 207 PHE A C 1
ATOM 1636 O O . PHE A 1 207 ? -14.672 10.922 10.086 1 97.5 207 PHE A O 1
ATOM 1643 N N . TYR A 1 208 ? -14.5 11.414 12.289 1 95.94 208 TYR A N 1
ATOM 1644 C CA . TYR A 1 208 ? -15.133 10.148 12.664 1 95.94 208 TYR A CA 1
ATOM 1645 C C . TYR A 1 208 ? -16.594 10.133 12.242 1 95.94 208 TYR A C 1
ATOM 1647 O O . TYR A 1 208 ? -17.25 11.18 12.188 1 95.94 208 TYR A O 1
ATOM 1655 N N . PRO A 1 209 ? -17.109 8.922 11.938 1 90 209 PRO A N 1
ATOM 1656 C CA . PRO A 1 209 ? -18.531 8.844 11.594 1 90 209 PRO A CA 1
ATOM 1657 C C . PRO A 1 209 ? -19.422 9.375 12.711 1 90 209 PRO A C 1
ATOM 1659 O O . PRO A 1 209 ? -19.156 9.148 13.891 1 90 209 PRO A O 1
ATOM 1662 N N . GLN A 1 210 ? -20.5 10.031 12.375 1 83.19 210 GLN A N 1
ATOM 1663 C CA . GLN A 1 210 ? -21.391 10.711 13.312 1 83.19 210 GLN A CA 1
ATOM 1664 C C . GLN A 1 210 ? -22.141 9.703 14.188 1 83.19 210 GLN A C 1
ATOM 1666 O O . GLN A 1 210 ? -22.484 10.008 15.328 1 83.19 210 GLN A O 1
ATOM 1671 N N . ASP A 1 211 ? -22.312 8.617 13.633 1 81.69 211 ASP A N 1
ATOM 1672 C CA . ASP A 1 211 ? -23.125 7.641 14.344 1 81.69 211 ASP A CA 1
ATOM 1673 C C . ASP A 1 211 ? -22.297 6.855 15.352 1 81.69 211 ASP A C 1
ATOM 1675 O O . ASP A 1 211 ? -22.844 6.074 16.141 1 81.69 211 ASP A O 1
ATOM 1679 N N . HIS A 1 212 ? -21 7.137 15.359 1 79.44 212 HIS A N 1
ATOM 1680 C CA . HIS A 1 212 ? -20.125 6.453 16.297 1 79.44 212 HIS A CA 1
ATOM 1681 C C . HIS A 1 212 ? -19.406 7.453 17.203 1 79.44 212 HIS A C 1
ATOM 1683 O O . HIS A 1 212 ? -19.062 8.555 16.766 1 79.44 212 HIS A O 1
ATOM 1689 N N . ARG A 1 213 ? -19.438 7.16 18.453 1 81.69 213 ARG A N 1
ATOM 1690 C CA . ARG A 1 213 ? -18.625 7.961 19.359 1 81.69 213 ARG A CA 1
ATOM 1691 C C . ARG A 1 213 ? -17.141 7.875 19 1 81.69 213 ARG A C 1
ATOM 1693 O O . ARG A 1 213 ? -16.609 6.777 18.812 1 81.69 213 ARG A O 1
ATOM 1700 N N . PRO A 1 214 ? -16.484 9.023 18.844 1 86.31 214 PRO A N 1
ATOM 1701 C CA . PRO A 1 214 ? -15.047 8.953 18.594 1 86.31 214 PRO A CA 1
ATOM 1702 C C . PRO A 1 214 ? -14.281 8.25 19.703 1 86.31 214 PRO A C 1
ATOM 1704 O O . PRO A 1 214 ? -14.734 8.219 20.844 1 86.31 214 PRO A O 1
ATOM 1707 N N . PRO A 1 215 ? -13.156 7.688 19.328 1 87.38 215 PRO A N 1
ATOM 1708 C CA . PRO A 1 215 ? -12.352 7.039 20.359 1 87.38 215 PRO A CA 1
ATOM 1709 C C . PRO A 1 215 ? -11.859 8.023 21.422 1 87.38 215 PRO A C 1
ATOM 1711 O O . PRO A 1 215 ? -11.57 9.18 21.125 1 87.38 215 PRO A O 1
ATOM 1714 N N . ALA A 1 216 ? -11.695 7.488 22.594 1 83.81 216 ALA A N 1
ATOM 1715 C CA . ALA A 1 216 ? -11.266 8.305 23.719 1 83.81 216 ALA A CA 1
ATOM 1716 C C . ALA A 1 216 ? -9.773 8.594 23.656 1 83.81 216 ALA A C 1
ATOM 1718 O O . ALA A 1 216 ? -8.992 7.75 23.203 1 83.81 216 ALA A O 1
ATOM 1719 N N . PHE A 1 217 ? -9.445 9.758 24.094 1 88.5 217 PHE A N 1
ATOM 1720 C CA . PHE A 1 217 ? -8.039 10.062 24.344 1 88.5 217 PHE A CA 1
ATOM 1721 C C . PHE A 1 217 ? -7.562 9.414 25.641 1 88.5 217 PHE A C 1
ATOM 1723 O O . PHE A 1 217 ? -8.289 9.383 26.625 1 88.5 217 PHE A O 1
ATOM 1730 N N . THR A 1 218 ? -6.391 8.867 25.656 1 85.5 218 THR A N 1
ATOM 1731 C CA . THR A 1 218 ? -5.93 8.109 26.812 1 85.5 218 THR A CA 1
ATOM 1732 C C . THR A 1 218 ? -4.926 8.922 27.625 1 85.5 218 THR A C 1
ATOM 1734 O O . THR A 1 218 ? -4.594 8.562 28.75 1 85.5 218 THR A O 1
ATOM 1737 N N . HIS A 1 219 ? -4.551 10.023 27.125 1 89.31 219 HIS A N 1
ATOM 1738 C CA . HIS A 1 219 ? -3.438 10.734 27.75 1 89.31 219 HIS A CA 1
ATOM 1739 C C . HIS A 1 219 ? -3.934 11.898 28.609 1 89.31 219 HIS A C 1
ATOM 1741 O O . HIS A 1 219 ? -3.176 12.461 29.391 1 89.31 219 HIS A O 1
ATOM 1747 N N . SER A 1 220 ? -5.219 12.273 28.422 1 83.12 220 SER A N 1
ATOM 1748 C CA . SER A 1 220 ? -5.73 13.469 29.078 1 83.12 220 SER A CA 1
ATOM 1749 C C . SER A 1 220 ? -7.066 13.195 29.766 1 83.12 220 SER A C 1
ATOM 1751 O O . SER A 1 220 ? -7.793 12.281 29.375 1 83.12 220 SER A O 1
ATOM 1753 N N . HIS A 1 221 ? -7.262 14.102 30.734 1 78.19 221 HIS A N 1
ATOM 1754 C CA . HIS A 1 221 ? -8.555 14.023 31.406 1 78.19 221 HIS A C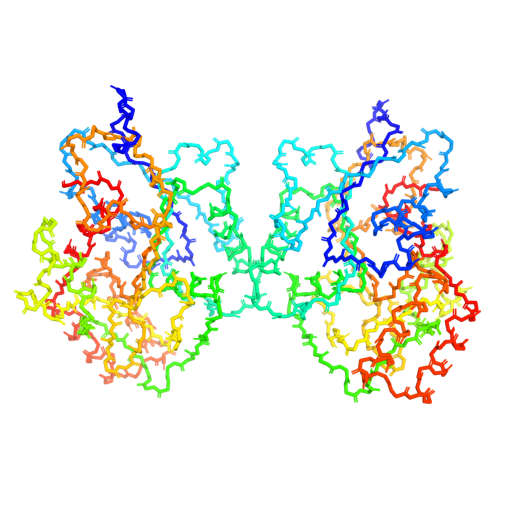A 1
ATOM 1755 C C . HIS A 1 221 ? -9.664 14.586 30.516 1 78.19 221 HIS A C 1
ATOM 1757 O O . HIS A 1 221 ? -9.43 15.492 29.719 1 78.19 221 HIS A O 1
ATOM 1763 N N . HIS A 1 222 ? -10.844 14.156 30.797 1 75.5 222 HIS A N 1
ATOM 1764 C CA . HIS A 1 222 ? -12.008 14.516 30 1 75.5 222 HIS A CA 1
ATOM 1765 C C . HIS A 1 222 ? -12.195 16.031 29.953 1 75.5 222 HIS A C 1
ATOM 1767 O O . HIS A 1 222 ? -12.5 16.594 28.906 1 75.5 222 HIS A O 1
ATOM 1773 N N . HIS A 1 223 ? -11.992 16.594 31.078 1 75.44 223 HIS A N 1
ATOM 1774 C CA . HIS A 1 223 ? -12.32 18.016 31.188 1 75.44 223 HIS A CA 1
ATOM 1775 C C . HIS A 1 223 ? -11.266 18.875 30.5 1 75.44 223 HIS A C 1
ATOM 1777 O O . HIS A 1 223 ? -11.461 20.078 30.312 1 75.44 223 HIS A O 1
ATOM 1783 N N . THR A 1 224 ? -10.227 18.219 29.984 1 77.38 224 THR A N 1
ATOM 1784 C CA . THR A 1 224 ? -9.141 18.969 29.359 1 77.38 224 THR A CA 1
ATOM 1785 C C . THR A 1 224 ? -9.156 18.766 27.844 1 77.38 224 THR A C 1
ATOM 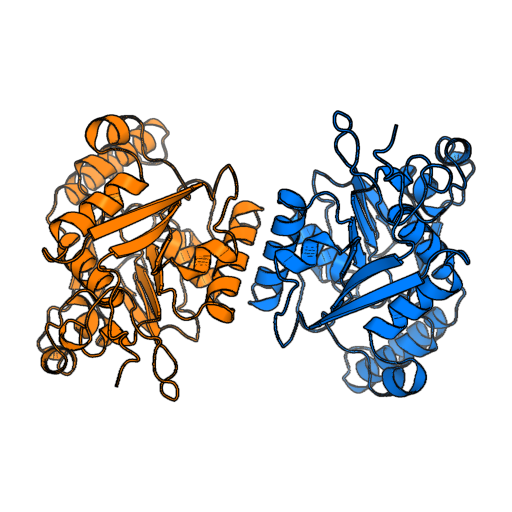1787 O O . THR A 1 224 ? -8.289 19.281 27.125 1 77.38 224 THR A O 1
ATOM 1790 N N . LEU A 1 225 ? -10.195 18.125 27.406 1 80.12 225 LEU A N 1
ATOM 1791 C CA . LEU A 1 225 ? -10.258 17.781 25.984 1 80.12 225 LEU A CA 1
ATOM 1792 C C . LEU A 1 225 ? -10.883 18.906 25.188 1 80.12 225 LEU A C 1
ATOM 1794 O O . LEU A 1 225 ? -11.719 19.656 25.703 1 80.12 225 LEU A O 1
ATOM 1798 N N . PRO A 1 226 ? -10.391 19 23.969 1 86.19 226 PRO A N 1
ATOM 1799 C CA . PRO A 1 226 ? -11.016 20 23.109 1 86.19 226 PRO A CA 1
ATOM 1800 C C . PRO A 1 226 ? -12.461 19.656 22.75 1 86.19 226 PRO A C 1
ATOM 1802 O O . PRO A 1 226 ? -12.836 18.469 22.766 1 86.19 226 PRO A O 1
ATOM 1805 N N . SER A 1 227 ? -13.18 20.734 22.469 1 87 227 SER A N 1
ATOM 1806 C CA . SER A 1 227 ? -14.555 20.547 22.016 1 87 227 SER A CA 1
ATOM 1807 C C . SER A 1 227 ? -14.617 20.297 20.516 1 87 227 SER A C 1
ATOM 1809 O O . SER A 1 227 ? -13.578 20.188 19.859 1 87 227 SER A O 1
ATOM 1811 N N . GLU A 1 228 ? -15.852 20.109 20.078 1 90.06 228 GLU A N 1
ATOM 1812 C CA . GLU A 1 228 ? -16.062 20.047 18.641 1 90.06 228 GLU A CA 1
ATOM 1813 C C . GLU A 1 228 ? -15.672 21.359 17.969 1 90.06 228 GLU A C 1
ATOM 1815 O O . GLU A 1 228 ? -15.797 22.422 18.562 1 90.06 228 GLU A O 1
ATOM 1820 N N . PRO A 1 229 ? -15.039 21.203 16.766 1 94.94 229 PRO A N 1
ATOM 1821 C CA . PRO A 1 229 ? -15 20.016 15.914 1 94.94 229 PRO A CA 1
ATOM 1822 C C . PRO A 1 229 ? -13.719 19.203 16.094 1 94.94 229 PRO A C 1
ATOM 1824 O O . PRO A 1 229 ? -13.594 18.094 15.555 1 94.94 229 PRO A O 1
ATOM 1827 N N . TRP A 1 230 ? -12.758 19.625 16.891 1 96.06 230 TRP A N 1
ATOM 1828 C CA . TRP A 1 230 ? -11.391 19.094 16.891 1 96.06 230 TRP A CA 1
ATOM 1829 C C . TRP A 1 230 ? -11.367 17.672 17.438 1 96.06 230 TRP A C 1
ATOM 1831 O O . TRP A 1 230 ? -10.68 16.797 16.891 1 96.06 230 TRP A O 1
ATOM 1841 N N . CYS A 1 231 ? -12.164 17.422 18.453 1 92.69 231 CYS A N 1
ATOM 1842 C CA . CYS A 1 231 ? -12.148 16.109 19.109 1 92.69 231 CYS A CA 1
ATOM 1843 C C . CYS A 1 231 ? -12.727 15.039 18.188 1 92.69 231 CYS A C 1
ATOM 1845 O O . CYS A 1 231 ? -12.562 13.844 18.438 1 92.69 231 CYS A O 1
ATOM 1847 N N . ASN A 1 232 ? -13.406 15.477 17.078 1 94.94 232 ASN A N 1
ATOM 1848 C CA . ASN A 1 232 ? -14.055 14.531 16.172 1 94.94 232 ASN A CA 1
ATOM 1849 C C . ASN A 1 232 ? -13.242 14.328 14.891 1 94.94 232 ASN A C 1
ATOM 1851 O O . ASN A 1 232 ? -13.672 13.617 13.984 1 94.94 232 ASN A O 1
ATOM 1855 N N . ILE A 1 233 ? -12.102 14.922 14.812 1 97.19 233 ILE A N 1
ATOM 1856 C CA . ILE A 1 233 ? -11.266 14.797 13.625 1 97.19 233 ILE A CA 1
ATOM 1857 C C . ILE A 1 233 ? -10.406 13.539 13.734 1 97.19 233 ILE A C 1
ATOM 1859 O O . ILE A 1 233 ? -9.766 13.305 14.758 1 97.19 233 ILE A O 1
ATOM 1863 N N . HIS A 1 234 ? -10.438 12.727 12.711 1 97.88 234 HIS A N 1
ATOM 1864 C CA . HIS A 1 234 ? -9.633 11.516 12.664 1 97.88 234 HIS A CA 1
ATOM 1865 C C . HIS A 1 234 ? -8.336 11.742 11.891 1 97.88 234 HIS A C 1
ATOM 1867 O O . HIS A 1 234 ? -7.27 11.297 12.312 1 97.88 234 HIS A O 1
ATOM 1873 N N . ILE A 1 235 ? -8.422 12.375 10.758 1 98.75 235 ILE A N 1
ATOM 1874 C CA . ILE A 1 235 ? -7.293 12.633 9.875 1 98.75 235 ILE A CA 1
ATOM 1875 C C . ILE A 1 235 ? -7.285 14.102 9.469 1 98.75 235 ILE A C 1
ATOM 1877 O O . ILE A 1 235 ? -8.328 14.664 9.133 1 98.75 235 ILE A O 1
ATOM 1881 N N . ILE A 1 236 ? -6.145 14.742 9.531 1 98.88 236 ILE A N 1
ATOM 1882 C CA . ILE A 1 236 ? -5.98 16.109 9.047 1 98.88 236 ILE A CA 1
ATOM 1883 C C . ILE A 1 236 ? -4.605 16.266 8.398 1 98.88 236 ILE A C 1
ATOM 1885 O O . ILE A 1 236 ? -3.625 15.672 8.859 1 98.88 236 ILE A O 1
ATOM 1889 N N . ALA A 1 237 ? -4.562 16.969 7.328 1 98.81 237 ALA A N 1
ATOM 1890 C CA . ALA A 1 237 ? -3.307 17.125 6.602 1 98.81 237 ALA A CA 1
ATOM 1891 C C . ALA A 1 237 ? -3.23 18.484 5.934 1 98.81 237 ALA A C 1
ATOM 1893 O O . ALA A 1 237 ? -4.25 19.047 5.527 1 98.81 237 ALA A O 1
ATOM 1894 N N . PHE A 1 238 ? -2.066 19 5.867 1 98.88 238 PHE A N 1
ATOM 1895 C CA . PHE A 1 238 ? -1.802 20.266 5.207 1 98.88 238 PHE A CA 1
ATOM 1896 C C . PHE A 1 238 ? -0.664 20.141 4.203 1 98.88 238 PHE A C 1
ATOM 1898 O O . PHE A 1 238 ? 0.312 19.422 4.457 1 98.88 238 PHE A O 1
ATOM 1905 N N . GLN A 1 239 ? -0.793 20.859 3.123 1 98.56 239 GLN A N 1
ATOM 1906 C CA . GLN A 1 239 ? 0.273 20.891 2.127 1 98.56 239 GLN A CA 1
ATOM 1907 C C . GLN A 1 239 ? 1.46 21.719 2.623 1 98.56 239 GLN A C 1
ATOM 1909 O O . GLN A 1 239 ? 2.609 21.406 2.307 1 98.56 239 GLN A O 1
ATOM 1914 N N . GLY A 1 240 ? 1.149 22.703 3.434 1 98.5 240 GLY A N 1
ATOM 1915 C CA . GLY A 1 240 ? 2.201 23.547 3.99 1 98.5 240 GLY A CA 1
ATOM 1916 C C . GLY A 1 240 ? 2.896 22.906 5.184 1 98.5 240 GLY A C 1
ATOM 1917 O O . GLY A 1 240 ? 2.428 21.906 5.723 1 98.5 240 GLY A O 1
ATOM 1918 N N . HIS A 1 241 ? 4.004 23.5 5.527 1 98.5 241 HIS A N 1
ATOM 1919 C CA . HIS A 1 241 ? 4.82 23.047 6.645 1 98.5 241 HIS A CA 1
ATOM 1920 C C . HIS A 1 241 ? 4.652 23.938 7.863 1 98.5 241 HIS A C 1
ATOM 1922 O O . HIS A 1 241 ? 5.305 24.984 7.965 1 98.5 241 HIS A O 1
ATOM 1928 N N . PRO A 1 242 ? 3.83 23.516 8.766 1 98.06 242 PRO A N 1
ATOM 1929 C CA . PRO A 1 242 ? 3.709 24.328 9.977 1 98.06 242 PRO A CA 1
ATOM 1930 C C . PRO A 1 242 ? 4.965 24.297 10.844 1 98.06 242 PRO A C 1
ATOM 1932 O O . PRO A 1 242 ? 5.199 25.203 11.641 1 98.06 242 PRO A O 1
ATOM 1935 N N . GLU A 1 243 ? 5.789 23.25 10.648 1 97.25 243 GLU A N 1
ATOM 1936 C CA . GLU A 1 243 ? 6.941 23 11.508 1 97.25 243 GLU A CA 1
ATOM 1937 C C . GLU A 1 243 ? 8.18 23.719 10.984 1 97.25 243 GLU A C 1
ATOM 1939 O O . GLU A 1 243 ? 9.25 23.672 11.609 1 97.25 243 GLU A O 1
ATOM 1944 N N . TRP A 1 244 ? 8.031 24.391 9.867 1 96.19 244 TRP A N 1
ATOM 1945 C CA . TRP A 1 244 ? 9.219 24.984 9.258 1 96.19 244 TRP A CA 1
ATOM 1946 C C . TRP A 1 244 ? 9.195 26.5 9.383 1 96.19 244 TRP A C 1
ATOM 1948 O O . TRP A 1 244 ? 8.133 27.125 9.367 1 96.19 244 TRP A O 1
ATOM 1958 N N . HIS A 1 245 ? 10.32 27.016 9.617 1 95.38 245 HIS A N 1
ATOM 1959 C CA . HIS A 1 245 ? 10.609 28.453 9.484 1 95.38 245 HIS A CA 1
ATOM 1960 C C . HIS A 1 245 ? 11.75 28.688 8.5 1 95.38 245 HIS A C 1
ATOM 1962 O O . HIS A 1 245 ? 12.273 27.75 7.91 1 95.38 245 HIS A O 1
ATOM 1968 N N . GLU A 1 246 ? 12.125 29.984 8.336 1 95.12 246 GLU A N 1
ATOM 1969 C CA . GLU A 1 246 ? 13.062 30.359 7.281 1 95.12 246 GLU A CA 1
ATOM 1970 C C . GLU A 1 246 ? 14.391 29.609 7.43 1 95.12 246 GLU A C 1
ATOM 1972 O O . GLU A 1 246 ? 15.008 29.234 6.438 1 95.12 246 GLU A O 1
ATOM 1977 N N . GLY A 1 247 ? 14.805 29.406 8.609 1 94.75 247 GLY A N 1
ATOM 1978 C CA . GLY A 1 247 ? 16.078 28.734 8.844 1 94.75 247 GLY A CA 1
ATOM 1979 C C . GLY A 1 247 ? 16.109 27.297 8.336 1 94.75 247 GLY A C 1
ATOM 1980 O O . GLY A 1 247 ? 17.172 26.781 7.996 1 94.75 247 GLY A O 1
ATOM 1981 N N . ILE A 1 248 ? 14.992 26.688 8.211 1 95.69 248 ILE A N 1
ATOM 1982 C CA . ILE A 1 248 ? 14.898 25.297 7.789 1 95.69 248 ILE A CA 1
ATOM 1983 C C . ILE A 1 248 ? 14.727 25.234 6.273 1 95.69 248 ILE A C 1
ATOM 1985 O O . ILE A 1 248 ? 15.32 24.375 5.621 1 95.69 248 ILE A O 1
ATOM 1989 N N . ILE A 1 249 ? 13.961 26.172 5.66 1 96.56 249 ILE A N 1
ATOM 1990 C CA . ILE A 1 249 ? 13.555 26.062 4.266 1 96.56 249 ILE A CA 1
ATOM 1991 C C . ILE A 1 249 ? 14.641 26.641 3.363 1 96.56 249 ILE A C 1
ATOM 1993 O O . ILE A 1 249 ? 14.828 26.188 2.23 1 96.56 249 ILE A O 1
ATOM 1997 N N . ILE A 1 250 ? 15.406 27.594 3.818 1 97.19 250 ILE A N 1
ATOM 1998 C CA . ILE A 1 250 ? 16.344 28.328 2.98 1 97.19 250 ILE A CA 1
ATOM 1999 C C . ILE A 1 250 ? 17.422 27.375 2.455 1 97.19 250 ILE A C 1
ATOM 2001 O O . ILE A 1 250 ? 17.766 27.406 1.27 1 97.19 250 ILE A O 1
ATOM 2005 N N . PRO A 1 251 ? 17.969 26.5 3.285 1 96.75 251 PRO A N 1
ATOM 2006 C CA . PRO A 1 251 ? 18.938 25.547 2.746 1 96.75 251 PRO A CA 1
ATOM 2007 C C . PRO A 1 251 ? 18.375 24.703 1.613 1 96.75 251 PRO A C 1
ATOM 2009 O O . PRO A 1 251 ? 19.109 24.312 0.701 1 96.75 251 PRO A O 1
ATOM 2012 N N . PHE A 1 252 ? 17.078 24.391 1.614 1 96.25 252 PHE A N 1
ATOM 2013 C CA . PHE A 1 252 ? 16.453 23.672 0.514 1 96.25 252 PHE A CA 1
ATOM 2014 C C . PHE A 1 252 ? 16.453 24.516 -0.754 1 96.25 252 PHE A C 1
ATOM 2016 O O . PHE A 1 252 ? 16.766 24.016 -1.839 1 96.25 252 PHE A O 1
ATOM 2023 N N . ILE A 1 253 ? 16.078 25.75 -0.573 1 97.38 253 ILE A N 1
ATOM 2024 C CA . ILE A 1 253 ? 16.047 26.688 -1.699 1 97.38 253 ILE A CA 1
ATOM 2025 C C . ILE A 1 253 ? 17.438 26.812 -2.314 1 97.38 253 ILE A C 1
ATOM 2027 O O . ILE A 1 253 ? 17.578 26.75 -3.537 1 97.38 253 ILE A O 1
ATOM 2031 N N . ASP A 1 254 ? 18.438 26.938 -1.458 1 97.38 254 ASP A N 1
ATOM 2032 C CA . ASP A 1 254 ? 19.828 27.078 -1.916 1 97.38 254 ASP A CA 1
ATOM 2033 C C . ASP A 1 254 ? 20.266 25.844 -2.705 1 97.38 254 ASP A C 1
ATOM 2035 O O . ASP A 1 254 ? 20.922 25.969 -3.74 1 97.38 254 ASP A O 1
ATOM 2039 N N . ASN A 1 255 ? 19.938 24.75 -2.24 1 95.75 255 ASN A N 1
ATOM 2040 C CA . ASN A 1 255 ? 20.297 23.5 -2.918 1 95.75 255 ASN A CA 1
ATOM 2041 C C . ASN A 1 255 ? 19.594 23.375 -4.266 1 95.75 255 ASN A C 1
ATOM 2043 O O . ASN A 1 255 ? 20.203 22.922 -5.242 1 95.75 255 ASN A O 1
ATOM 2047 N N . TYR A 1 256 ? 18.328 23.75 -4.344 1 96.25 256 TYR A N 1
ATOM 2048 C CA . TYR A 1 256 ? 17.562 23.688 -5.59 1 96.25 256 TYR A CA 1
ATOM 2049 C C . TYR A 1 256 ? 18.109 24.688 -6.609 1 96.25 256 TYR A C 1
ATOM 2051 O O . TYR A 1 256 ? 18.094 24.422 -7.812 1 96.25 256 TYR A O 1
ATOM 2059 N N . GLU A 1 257 ? 18.547 25.781 -6.074 1 97.31 257 GLU A N 1
ATOM 2060 C CA . GLU A 1 257 ? 19.188 26.766 -6.953 1 97.31 257 GLU A CA 1
ATOM 2061 C C . GLU A 1 257 ? 20.484 26.219 -7.52 1 97.31 257 GLU A C 1
ATOM 2063 O O . GLU A 1 257 ? 20.734 26.312 -8.727 1 97.31 257 GLU A O 1
ATOM 2068 N N . LYS A 1 258 ? 21.328 25.656 -6.672 1 97.25 258 LYS A N 1
ATOM 2069 C CA . LYS A 1 258 ? 22.609 25.094 -7.059 1 97.25 258 LYS A CA 1
ATOM 2070 C C . LYS A 1 258 ? 22.438 23.984 -8.102 1 97.25 258 LYS A C 1
ATOM 2072 O O . LYS A 1 258 ? 23.25 23.875 -9.031 1 97.25 258 LYS A O 1
ATOM 2077 N N . LYS A 1 259 ? 21.375 23.188 -7.988 1 95.25 259 LYS A N 1
ATOM 2078 C CA . LYS A 1 259 ? 21.125 22.047 -8.875 1 95.25 259 LYS A CA 1
ATOM 2079 C C . LYS A 1 259 ? 20.438 22.5 -10.164 1 95.25 259 LYS A C 1
ATOM 2081 O O . LYS A 1 259 ? 20.281 21.703 -11.094 1 95.25 259 LYS A O 1
ATOM 2086 N N . GLY A 1 260 ? 19.938 23.688 -10.203 1 96.31 260 GLY A N 1
ATOM 2087 C CA . GLY A 1 260 ? 19.328 24.234 -11.398 1 96.31 260 GLY A CA 1
ATOM 2088 C C . GLY A 1 260 ? 17.812 24.031 -11.438 1 96.31 260 GLY A C 1
ATOM 2089 O O . GLY A 1 260 ? 17.156 24.406 -12.414 1 96.31 260 GLY A O 1
ATOM 2090 N N . THR A 1 261 ? 17.281 23.484 -10.391 1 94.88 261 THR A N 1
ATOM 2091 C CA . THR A 1 261 ? 15.836 23.328 -10.312 1 94.88 261 THR A CA 1
ATOM 2092 C C . THR A 1 261 ? 15.141 24.672 -10.219 1 94.88 261 THR A C 1
ATOM 2094 O O . THR A 1 261 ? 14.102 24.891 -10.844 1 94.88 261 THR A O 1
ATOM 2097 N N . PHE A 1 262 ? 15.695 25.531 -9.336 1 96.88 262 PHE A N 1
ATOM 2098 C CA . PHE A 1 262 ? 15.273 26.922 -9.266 1 96.88 262 PHE A CA 1
ATOM 2099 C C . PHE A 1 262 ? 16.234 27.828 -10.031 1 96.88 262 PHE A C 1
ATOM 2101 O O . PHE A 1 262 ? 17.453 27.719 -9.859 1 96.88 262 PHE A O 1
ATOM 2108 N N . ASP A 1 263 ? 15.719 28.656 -10.883 1 96.88 263 ASP A N 1
ATOM 2109 C CA . ASP A 1 263 ? 16.609 29.688 -11.422 1 96.88 263 ASP A CA 1
ATOM 2110 C C . ASP A 1 263 ? 16.906 30.75 -10.383 1 96.88 263 ASP A C 1
ATOM 2112 O O . ASP A 1 263 ? 16.281 30.781 -9.32 1 96.88 263 ASP A O 1
ATOM 2116 N N . LYS A 1 264 ? 17.859 31.594 -10.711 1 97.12 264 LYS A N 1
ATOM 2117 C CA . LYS A 1 264 ? 18.375 32.562 -9.758 1 97.12 264 LYS A CA 1
ATOM 2118 C C . LYS A 1 264 ? 17.281 33.531 -9.305 1 97.12 264 LYS A C 1
ATOM 2120 O O . LYS A 1 264 ? 17.156 33.812 -8.109 1 97.12 264 LYS A O 1
ATOM 2125 N N . ASP A 1 265 ? 16.531 34 -10.219 1 97.62 265 ASP A N 1
ATOM 2126 C CA . ASP A 1 265 ? 15.477 34.969 -9.898 1 97.62 265 ASP A CA 1
ATOM 2127 C C . ASP A 1 265 ? 14.406 34.344 -9.008 1 97.62 265 ASP A C 1
ATOM 2129 O O . ASP A 1 265 ? 13.977 34.938 -8.016 1 97.62 265 ASP A O 1
ATOM 2133 N N . PHE A 1 266 ? 13.961 33.156 -9.375 1 97.19 266 PHE A N 1
ATOM 2134 C CA . PHE A 1 266 ? 12.953 32.438 -8.594 1 97.19 266 PHE A CA 1
ATOM 2135 C C . PHE A 1 266 ? 13.461 32.156 -7.184 1 97.19 266 PHE A C 1
ATOM 2137 O O . PHE A 1 266 ? 12.719 32.312 -6.211 1 97.19 266 PHE A O 1
ATOM 2144 N N . ALA A 1 267 ? 14.68 31.719 -7.094 1 98.06 267 ALA A N 1
ATOM 2145 C CA . ALA A 1 267 ? 15.273 31.422 -5.797 1 98.06 267 ALA A CA 1
ATOM 2146 C C . ALA A 1 267 ? 15.312 32.656 -4.902 1 98.06 267 ALA A C 1
ATOM 2148 O O . ALA A 1 267 ? 15.031 32.562 -3.703 1 98.06 267 ALA A O 1
ATOM 2149 N N . GLU A 1 268 ? 15.648 33.75 -5.488 1 97.88 268 GLU A N 1
ATOM 2150 C CA . GLU A 1 268 ? 15.703 34.969 -4.734 1 97.88 268 GLU A CA 1
ATOM 2151 C C . GLU A 1 268 ? 14.328 35.375 -4.23 1 97.88 268 GLU A C 1
ATOM 2153 O O . GLU A 1 268 ? 14.172 35.781 -3.074 1 97.88 268 GLU A O 1
ATOM 2158 N N . GLU A 1 269 ? 13.422 35.281 -5.051 1 97.31 269 GLU A N 1
ATOM 2159 C CA . GLU A 1 269 ? 12.047 35.594 -4.66 1 97.31 269 GLU A CA 1
ATOM 2160 C C . GLU A 1 269 ? 11.57 34.656 -3.559 1 97.31 269 GLU A C 1
ATOM 2162 O O . GLU A 1 269 ? 10.922 35.094 -2.602 1 97.31 269 GLU A O 1
ATOM 2167 N N . ALA A 1 270 ? 11.844 33.406 -3.732 1 97.38 270 ALA A N 1
ATOM 2168 C CA . ALA A 1 270 ? 11.445 32.375 -2.758 1 97.38 270 ALA A CA 1
ATOM 2169 C C . ALA A 1 270 ? 12.047 32.688 -1.386 1 97.38 270 ALA A C 1
ATOM 2171 O O . ALA A 1 270 ? 11.359 32.562 -0.367 1 97.38 270 ALA A O 1
ATOM 2172 N N . ARG A 1 271 ? 13.336 33.031 -1.345 1 97.69 271 ARG A N 1
ATOM 2173 C CA . ARG A 1 271 ? 13.977 33.406 -0.087 1 97.69 271 ARG A CA 1
ATOM 2174 C C . ARG A 1 271 ? 13.266 34.562 0.575 1 97.69 271 ARG A C 1
ATOM 2176 O O . ARG A 1 271 ? 13.133 34.625 1.8 1 97.69 271 ARG A O 1
ATOM 2183 N N . GLY A 1 272 ? 12.859 35.531 -0.249 1 97.62 272 GLY A N 1
ATOM 2184 C CA . GLY A 1 272 ? 12.109 36.656 0.266 1 97.62 272 GLY A CA 1
ATOM 2185 C C . GLY A 1 272 ? 10.781 36.25 0.89 1 97.62 272 GLY A C 1
ATOM 2186 O O . GLY A 1 272 ? 10.438 36.75 1.971 1 97.62 272 GLY A O 1
ATOM 2187 N N . TYR A 1 273 ? 10.039 35.406 0.244 1 96.75 273 TYR A N 1
ATOM 2188 C CA . TYR A 1 273 ? 8.742 34.969 0.733 1 96.75 273 TYR A CA 1
ATOM 2189 C C . TYR A 1 273 ? 8.891 34.188 2.039 1 96.75 273 TYR A C 1
ATOM 2191 O O . TYR A 1 273 ? 8.039 34.281 2.926 1 96.75 273 TYR A O 1
ATOM 2199 N N . THR A 1 274 ? 9.984 33.375 2.129 1 97.06 274 THR A N 1
ATOM 2200 C CA . THR A 1 274 ? 10.195 32.531 3.291 1 97.06 274 THR A CA 1
ATOM 2201 C C . THR A 1 274 ? 10.375 33.375 4.555 1 97.06 274 THR A C 1
ATOM 2203 O O . THR A 1 274 ? 10.094 32.906 5.66 1 97.06 274 THR A O 1
ATOM 2206 N N . LYS A 1 275 ? 10.75 34.594 4.457 1 96.81 275 LYS A N 1
ATOM 2207 C CA . LYS A 1 275 ? 11.023 35.469 5.594 1 96.81 275 LYS A CA 1
ATOM 2208 C C . LYS A 1 275 ? 9.766 36.188 6.062 1 96.81 275 LYS A C 1
ATOM 2210 O O . LYS A 1 275 ? 9.75 36.812 7.133 1 96.81 275 LYS A O 1
ATOM 2215 N N . GLN A 1 276 ? 8.734 36.062 5.266 1 96.94 276 GLN A N 1
ATOM 2216 C CA . GLN A 1 276 ? 7.473 36.719 5.645 1 96.94 276 GLN A CA 1
ATOM 2217 C C . GLN A 1 276 ? 6.793 35.938 6.777 1 96.94 276 GLN A C 1
ATOM 2219 O O . GLN A 1 276 ? 7.133 34.781 7.051 1 96.94 276 GLN A O 1
ATOM 2224 N N . GLN A 1 277 ? 5.922 36.688 7.434 1 96.25 277 GLN A N 1
ATOM 2225 C CA . GLN A 1 277 ? 5.188 36.094 8.547 1 96.25 277 GLN A CA 1
ATOM 2226 C C . GLN A 1 277 ? 4.387 34.875 8.094 1 96.25 277 GLN A C 1
ATOM 2228 O O . GLN A 1 277 ? 3.84 34.875 6.988 1 96.25 277 GLN A O 1
ATOM 2233 N N . HIS A 1 278 ? 4.34 33.844 8.914 1 97.38 278 HIS A N 1
ATOM 2234 C CA . HIS A 1 278 ? 3.506 32.688 8.688 1 97.38 278 HIS A CA 1
ATOM 2235 C C . HIS A 1 278 ? 2.807 32.25 9.977 1 97.38 278 HIS A C 1
ATOM 2237 O O . HIS A 1 278 ? 3.131 32.75 11.055 1 97.38 278 HIS A O 1
ATOM 2243 N N . ASP A 1 279 ? 1.865 31.359 9.836 1 98.31 279 ASP A N 1
ATOM 2244 C CA . ASP A 1 279 ? 1.002 30.953 10.945 1 98.31 279 ASP A CA 1
ATOM 2245 C C . ASP A 1 279 ? 1.282 29.516 11.367 1 98.31 279 ASP A C 1
ATOM 2247 O O . ASP A 1 279 ? 0.359 28.781 11.711 1 98.31 279 ASP A O 1
ATOM 2251 N N . GLY A 1 280 ? 2.541 29.109 11.312 1 97.75 280 GLY A N 1
ATOM 2252 C CA . GLY A 1 280 ? 2.924 27.75 11.672 1 97.75 280 GLY A CA 1
ATOM 2253 C C . GLY A 1 280 ? 2.504 27.359 13.078 1 97.75 280 GLY A C 1
ATOM 2254 O O . GLY A 1 280 ? 1.988 26.266 13.289 1 97.75 280 GLY A O 1
ATOM 2255 N N . GLU A 1 281 ? 2.689 28.219 14.016 1 97.38 281 GLU A N 1
ATOM 2256 C CA . GLU A 1 281 ? 2.336 27.953 15.406 1 97.38 281 GLU A CA 1
ATOM 2257 C C . GLU A 1 281 ? 0.832 27.734 15.562 1 97.38 281 GLU A C 1
ATOM 2259 O O . GLU A 1 281 ? 0.393 26.891 16.328 1 97.38 281 GLU A O 1
ATOM 2264 N N . ARG A 1 282 ? 0.061 28.578 14.844 1 98 282 ARG A N 1
ATOM 2265 C CA . ARG A 1 282 ? -1.389 28.406 14.883 1 98 282 ARG A CA 1
ATOM 2266 C C . ARG A 1 282 ? -1.798 27.016 14.414 1 98 282 ARG A C 1
ATOM 2268 O O . ARG A 1 282 ? -2.627 26.359 15.047 1 98 282 ARG A O 1
ATOM 2275 N N . ILE A 1 283 ? -1.222 26.594 13.32 1 98.5 283 ILE A N 1
ATOM 2276 C CA . ILE A 1 283 ? -1.523 25.266 12.797 1 98.5 283 ILE A CA 1
ATOM 2277 C C . ILE A 1 283 ? -1.045 24.203 13.781 1 98.5 283 ILE A C 1
ATOM 2279 O O . ILE A 1 283 ? -1.703 23.172 13.969 1 98.5 283 ILE A O 1
ATOM 2283 N N . GLY A 1 284 ? 0.115 24.422 14.391 1 98.06 284 GLY A N 1
ATOM 2284 C CA . GLY A 1 284 ? 0.571 23.516 15.438 1 98.06 284 GLY A CA 1
ATOM 2285 C C . GLY A 1 284 ? -0.446 23.328 16.547 1 98.06 284 GLY A C 1
ATOM 2286 O O . GLY A 1 284 ? -0.681 22.203 17 1 98.06 284 GLY A O 1
ATOM 2287 N N . ARG A 1 285 ? -1.022 24.422 17.016 1 97.12 285 ARG A N 1
ATOM 2288 C CA . ARG A 1 285 ? -2.047 24.359 18.047 1 97.12 285 ARG A CA 1
ATOM 2289 C C . ARG A 1 285 ? -3.266 23.578 17.578 1 97.12 285 ARG A C 1
ATOM 2291 O O . ARG A 1 285 ? -3.859 22.828 18.344 1 97.12 285 ARG A O 1
ATOM 2298 N N . VAL A 1 286 ? -3.619 23.781 16.312 1 97.62 286 VAL A N 1
ATOM 2299 C CA . VAL A 1 286 ? -4.75 23.062 15.742 1 97.62 286 VAL A CA 1
ATOM 2300 C C . VAL A 1 286 ? -4.469 21.562 15.75 1 97.62 286 VAL A C 1
ATOM 2302 O O . VAL A 1 286 ? -5.328 20.766 16.141 1 97.62 286 VAL A O 1
ATOM 2305 N N . LEU A 1 287 ? -3.271 21.188 15.312 1 98.25 287 LEU A N 1
ATOM 2306 C CA . LEU A 1 287 ? -2.896 19.781 15.273 1 98.25 287 LEU A CA 1
ATOM 2307 C C . LEU A 1 287 ? -2.932 19.172 16.672 1 98.25 287 LEU A C 1
ATOM 2309 O O . LEU A 1 287 ? -3.414 18.062 16.859 1 98.25 287 LEU A O 1
ATOM 2313 N N . LEU A 1 288 ? -2.496 19.922 17.656 1 96.75 288 LEU A N 1
ATOM 2314 C CA . LEU A 1 288 ? -2.508 19.422 19.031 1 96.75 288 LEU A CA 1
ATOM 2315 C C . LEU A 1 288 ? -3.936 19.297 19.562 1 96.75 288 LEU A C 1
ATOM 2317 O O . LEU A 1 288 ? -4.238 18.391 20.328 1 96.75 288 LEU A O 1
ATOM 2321 N N . ARG A 1 289 ? -4.82 20.188 19.141 1 96.06 289 ARG A N 1
ATOM 2322 C CA . ARG A 1 289 ? -6.223 20.062 19.516 1 96.06 289 ARG A CA 1
ATOM 2323 C C . ARG A 1 289 ? -6.828 18.781 18.969 1 96.06 289 ARG A C 1
ATOM 2325 O O . ARG A 1 289 ? -7.602 18.109 19.656 1 96.06 289 ARG A O 1
ATOM 2332 N N . VAL A 1 290 ? -6.438 18.453 17.75 1 96.62 290 VAL A N 1
ATOM 2333 C CA . VAL A 1 290 ? -6.902 17.219 17.125 1 96.62 290 VAL A CA 1
ATOM 2334 C C . VAL A 1 290 ? -6.402 16.016 17.938 1 96.62 290 VAL A C 1
ATOM 2336 O O . VAL A 1 290 ? -7.086 14.992 18.031 1 96.62 290 VAL A O 1
ATOM 2339 N N . LEU A 1 291 ? -5.273 16.219 18.578 1 95.62 291 LEU A N 1
ATOM 2340 C CA . LEU A 1 291 ? -4.668 15.148 19.375 1 95.62 291 LEU A CA 1
ATOM 2341 C C . LEU A 1 291 ? -5.195 15.172 20.797 1 95.62 291 LEU A C 1
ATOM 2343 O O . LEU A 1 291 ? -4.676 14.461 21.672 1 95.62 291 LEU A O 1
ATOM 2347 N N . GLY A 1 292 ? -6.16 16.047 21.109 1 92.19 292 GLY A N 1
ATOM 2348 C CA . GLY A 1 292 ? -6.789 16.078 22.406 1 92.19 292 GLY A CA 1
ATOM 2349 C C . GLY A 1 292 ? -6.102 17 23.391 1 92.19 292 GLY A C 1
ATOM 2350 O O . GLY A 1 292 ? -6.191 16.812 24.609 1 92.19 292 GLY A O 1
ATOM 2351 N N . VAL A 1 293 ? -5.352 17.906 22.859 1 90 293 VAL A N 1
ATOM 2352 C CA . VAL A 1 293 ? -4.668 18.875 23.703 1 90 293 VAL A CA 1
ATOM 2353 C C . VAL A 1 293 ? -5.363 20.234 23.594 1 90 293 VAL A C 1
ATOM 2355 O O . VAL A 1 293 ? -5.375 20.844 22.531 1 90 293 VAL A O 1
ATOM 2358 N N . ALA A 1 294 ? -6.062 20.688 24.609 1 79.38 294 ALA A N 1
ATOM 2359 C CA . ALA A 1 294 ? -6.793 21.953 24.609 1 79.38 294 ALA A CA 1
ATOM 2360 C C . ALA A 1 294 ? -5.859 23.109 24.922 1 79.38 294 ALA A C 1
ATOM 2362 O O . ALA A 1 294 ? -4.887 22.969 25.656 1 79.38 294 ALA A O 1
ATOM 2363 N N . MET B 1 1 ? 23.156 -25.797 4.125 1 31.97 1 MET B N 1
ATOM 2364 C CA . MET B 1 1 ? 22.234 -26.766 4.723 1 31.97 1 MET B CA 1
ATOM 2365 C C . MET B 1 1 ? 21 -26.062 5.27 1 31.97 1 MET B C 1
ATOM 2367 O O . MET B 1 1 ? 21.109 -25.078 6.012 1 31.97 1 MET B O 1
ATOM 2371 N N . SER B 1 2 ? 19.906 -26.125 4.551 1 44.19 2 SER B N 1
ATOM 2372 C CA . SER B 1 2 ? 18.656 -25.453 4.879 1 44.19 2 SER B CA 1
ATOM 2373 C C . SER B 1 2 ? 18.297 -25.625 6.352 1 44.19 2 SER B C 1
ATOM 2375 O O . SER B 1 2 ? 18.484 -26.703 6.922 1 44.19 2 SER B O 1
ATOM 2377 N N . ALA B 1 3 ? 18.125 -24.578 7.055 1 48.78 3 ALA B N 1
ATOM 2378 C CA . ALA B 1 3 ? 17.828 -24.547 8.484 1 48.78 3 ALA B CA 1
ATOM 2379 C C . ALA B 1 3 ? 16.594 -25.391 8.805 1 48.78 3 ALA B C 1
ATOM 2381 O O . ALA B 1 3 ? 15.469 -25.016 8.438 1 48.78 3 ALA B O 1
ATOM 2382 N N . VAL B 1 4 ? 16.672 -26.781 8.641 1 54.59 4 VAL B N 1
ATOM 2383 C CA . VAL B 1 4 ? 15.57 -27.688 8.945 1 54.59 4 VAL B CA 1
ATOM 2384 C C . VAL B 1 4 ? 15.484 -27.891 10.453 1 54.59 4 VAL B C 1
ATOM 2386 O O . VAL B 1 4 ? 16.484 -27.828 11.164 1 54.59 4 VAL B O 1
ATOM 2389 N N . THR B 1 5 ? 14.172 -27.703 10.898 1 58.94 5 THR B N 1
ATOM 2390 C CA . THR B 1 5 ? 13.906 -27.984 12.305 1 58.94 5 THR B CA 1
ATOM 2391 C C . THR B 1 5 ? 13.93 -29.484 12.555 1 58.94 5 THR B C 1
ATOM 2393 O O . THR B 1 5 ? 13.578 -30.281 11.68 1 58.94 5 THR B O 1
ATOM 2396 N N . ASP B 1 6 ? 14.547 -29.922 13.539 1 64.5 6 ASP B N 1
ATOM 2397 C CA . ASP B 1 6 ? 14.609 -31.312 13.992 1 64.5 6 ASP B CA 1
ATOM 2398 C C . ASP B 1 6 ? 13.234 -31.812 14.422 1 64.5 6 ASP B C 1
ATOM 2400 O O . ASP B 1 6 ? 13.008 -33 14.523 1 64.5 6 ASP B O 1
ATOM 2404 N N . ASN B 1 7 ? 12.219 -30.938 14.562 1 78.5 7 ASN B N 1
ATOM 2405 C CA . ASN B 1 7 ? 10.852 -31.297 14.938 1 78.5 7 ASN B CA 1
ATOM 2406 C C . ASN B 1 7 ? 9.828 -30.594 14.055 1 78.5 7 ASN B C 1
ATOM 2408 O O . ASN B 1 7 ? 9.18 -29.625 14.492 1 78.5 7 ASN B O 1
ATOM 2412 N N . PRO B 1 8 ? 9.711 -31.156 12.836 1 86.06 8 PRO B N 1
ATOM 2413 C CA . PRO B 1 8 ? 8.766 -30.516 11.922 1 86.06 8 PRO B CA 1
ATOM 2414 C C . PRO B 1 8 ? 7.324 -30.594 12.414 1 86.06 8 PRO B C 1
ATOM 2416 O O . PRO B 1 8 ? 6.949 -31.547 13.086 1 86.06 8 PRO B O 1
ATOM 2419 N N . SER B 1 9 ? 6.469 -29.609 12.156 1 88.25 9 SER B N 1
ATOM 2420 C CA . SER B 1 9 ? 5.078 -29.547 12.602 1 88.25 9 SER B CA 1
ATOM 2421 C C . SER B 1 9 ? 4.219 -30.578 11.875 1 88.25 9 SER B C 1
ATOM 2423 O O . SER B 1 9 ? 3.174 -30.984 12.383 1 88.25 9 SER B O 1
ATOM 2425 N N . GLY B 1 10 ? 4.66 -30.953 10.641 1 91.75 10 GLY B N 1
ATOM 2426 C CA . GLY B 1 10 ? 3.855 -31.844 9.82 1 91.75 10 GLY B CA 1
ATOM 2427 C C . GLY B 1 10 ? 2.633 -31.156 9.227 1 91.75 10 GLY B C 1
ATOM 2428 O O . GLY B 1 10 ? 1.754 -31.828 8.672 1 91.75 10 GLY B O 1
ATOM 2429 N N . LYS B 1 11 ? 2.574 -29.859 9.391 1 94.94 11 LYS B N 1
ATOM 2430 C CA . LYS B 1 11 ? 1.424 -29.094 8.922 1 94.94 11 LYS B CA 1
ATOM 2431 C C . LYS B 1 11 ? 1.86 -27.938 8.031 1 94.94 11 LYS B C 1
ATOM 2433 O O . LYS B 1 11 ? 2.635 -27.078 8.461 1 94.94 11 LYS B O 1
ATOM 2438 N N . LEU B 1 12 ? 1.485 -28.031 6.797 1 96.19 12 LEU B N 1
ATOM 2439 C CA . LEU B 1 12 ? 1.653 -26.891 5.891 1 96.19 12 LEU B CA 1
ATOM 2440 C C . LEU B 1 12 ? 0.505 -25.906 6.039 1 96.19 12 LEU B C 1
ATOM 2442 O O . LEU B 1 12 ? -0.651 -26.234 5.773 1 96.19 12 LEU B O 1
ATOM 2446 N N . THR B 1 13 ? 0.809 -24.688 6.508 1 97.31 13 THR B N 1
ATOM 2447 C CA . THR B 1 13 ? -0.217 -23.672 6.73 1 97.31 13 THR B CA 1
ATOM 2448 C C . THR B 1 13 ? -0.151 -22.578 5.66 1 97.31 13 THR B C 1
ATOM 2450 O O . THR B 1 13 ? 0.847 -21.875 5.555 1 97.31 13 THR B O 1
ATOM 2453 N N . ILE B 1 14 ? -1.241 -22.453 4.902 1 97.81 14 ILE B N 1
ATOM 2454 C CA . ILE B 1 14 ? -1.306 -21.422 3.869 1 97.81 14 ILE B CA 1
ATOM 2455 C C . ILE B 1 14 ? -2.354 -20.375 4.242 1 97.81 14 ILE B C 1
ATOM 2457 O O . ILE B 1 14 ? -3.43 -20.719 4.742 1 97.81 14 ILE B O 1
ATOM 2461 N N . ALA B 1 15 ? -2.008 -19.125 4.156 1 98.69 15 ALA B N 1
ATOM 2462 C CA . ALA B 1 15 ? -2.969 -18.031 4.211 1 98.69 15 ALA B CA 1
ATOM 2463 C C . ALA B 1 15 ? -3.498 -17.688 2.822 1 98.69 15 ALA B C 1
ATOM 2465 O O . ALA B 1 15 ? -2.748 -17.219 1.966 1 98.69 15 ALA B O 1
ATOM 2466 N N . PHE B 1 16 ? -4.75 -18 2.648 1 98.69 16 PHE B N 1
ATOM 2467 C CA . PHE B 1 16 ? -5.406 -17.703 1.381 1 98.69 16 PHE B CA 1
ATOM 2468 C C . PHE B 1 16 ? -6.012 -16.297 1.402 1 98.69 16 PHE B C 1
ATOM 2470 O O . PHE B 1 16 ? -6.938 -16.031 2.17 1 98.69 16 PHE B O 1
ATOM 2477 N N . PHE B 1 17 ? -5.438 -15.406 0.599 1 98.81 17 PHE B N 1
ATOM 2478 C CA . PHE B 1 17 ? -5.98 -14.062 0.429 1 98.81 17 PHE B CA 1
ATOM 2479 C C . PHE B 1 17 ? -7.07 -14.047 -0.638 1 98.81 17 PHE B C 1
ATOM 2481 O O . PHE B 1 17 ? -6.773 -14.062 -1.834 1 98.81 17 PHE B O 1
ATOM 2488 N N . LYS B 1 18 ? -8.25 -14.031 -0.163 1 98.5 18 LYS B N 1
ATOM 2489 C CA . LYS B 1 18 ? -9.422 -14.078 -1.034 1 98.5 18 LYS B CA 1
ATOM 2490 C C . LYS B 1 18 ? -9.727 -12.695 -1.608 1 98.5 18 LYS B C 1
ATOM 2492 O O . LYS B 1 18 ? -10.25 -11.828 -0.905 1 98.5 18 LYS B O 1
ATOM 2497 N N . CYS B 1 19 ? -9.477 -12.555 -2.889 1 98.19 19 CYS B N 1
ATOM 2498 C CA . CYS B 1 19 ? -9.594 -11.25 -3.52 1 98.19 19 CYS B CA 1
ATOM 2499 C C . CYS B 1 19 ? -10.875 -11.148 -4.344 1 98.19 19 CYS B C 1
ATOM 2501 O O . CYS B 1 19 ? -11.102 -10.156 -5.035 1 98.19 19 CYS B O 1
ATOM 2503 N N . ASP B 1 20 ? -11.617 -12.195 -4.316 1 96.62 20 ASP B N 1
ATOM 2504 C CA . ASP B 1 20 ? -12.906 -12.227 -5 1 96.62 20 ASP B CA 1
ATOM 2505 C C . ASP B 1 20 ? -13.703 -13.469 -4.609 1 96.62 20 ASP B C 1
ATOM 2507 O O . ASP B 1 20 ? -13.281 -14.234 -3.742 1 96.62 20 ASP B O 1
ATOM 2511 N N . SER B 1 21 ? -14.836 -13.578 -5.207 1 94.25 21 SER B N 1
ATOM 2512 C CA . SER B 1 21 ? -15.656 -14.781 -5.07 1 94.25 21 SER B CA 1
ATOM 2513 C C . SER B 1 21 ? -15.898 -15.438 -6.422 1 94.25 21 SER B C 1
ATOM 2515 O O . SER B 1 21 ? -15.805 -14.789 -7.465 1 94.25 21 SER B O 1
ATOM 2517 N N . LEU B 1 22 ? -16.156 -16.734 -6.352 1 94.31 22 LEU B N 1
ATOM 2518 C CA . LEU B 1 22 ? -16.547 -17.469 -7.562 1 94.31 22 LEU B CA 1
ATOM 2519 C C . LEU B 1 22 ? -18.016 -17.219 -7.895 1 94.31 22 LEU B C 1
ATOM 2521 O O . LEU B 1 22 ? -18.734 -16.594 -7.113 1 94.31 22 LEU B O 1
ATOM 2525 N N . GLN B 1 23 ? -18.359 -17.672 -9.125 1 92.69 23 GLN B N 1
ATOM 2526 C CA . GLN B 1 23 ? -19.766 -17.609 -9.5 1 92.69 23 GLN B CA 1
ATOM 2527 C C . GLN B 1 23 ? -20.594 -18.562 -8.656 1 92.69 23 GLN B C 1
ATOM 2529 O O . GLN B 1 23 ? -20.109 -19.625 -8.234 1 92.69 23 GLN B O 1
ATOM 2534 N N . LYS B 1 24 ? -21.844 -18.109 -8.414 1 93.06 24 LYS B N 1
ATOM 2535 C CA . LYS B 1 24 ? -22.734 -18.891 -7.559 1 93.06 24 LYS B CA 1
ATOM 2536 C C . LYS B 1 24 ? -22.781 -20.344 -8.008 1 93.06 24 LYS B C 1
ATOM 2538 O O . LYS B 1 24 ? -22.719 -21.266 -7.176 1 93.06 24 LYS B O 1
ATOM 2543 N N . GLU B 1 25 ? -22.844 -20.594 -9.273 1 92.75 25 GLU B N 1
ATOM 2544 C CA . GLU B 1 25 ? -22.938 -21.938 -9.836 1 92.75 25 GLU B CA 1
ATOM 2545 C C . GLU B 1 25 ? -21.672 -22.75 -9.539 1 92.75 25 GLU B C 1
ATOM 2547 O O . GLU B 1 25 ? -21.75 -23.953 -9.297 1 92.75 25 GLU B O 1
ATOM 2552 N N . SER B 1 26 ? -20.562 -22.094 -9.57 1 93.44 26 SER B N 1
ATOM 2553 C CA . SER B 1 26 ? -19.297 -22.75 -9.273 1 93.44 26 SER B CA 1
ATOM 2554 C C . SER B 1 26 ? -19.188 -23.109 -7.801 1 93.44 26 SER B C 1
ATOM 2556 O O . SER B 1 26 ? -18.688 -24.188 -7.449 1 93.44 26 SER B O 1
ATOM 2558 N N . ILE B 1 27 ? -19.641 -22.203 -6.945 1 94.88 27 ILE B N 1
ATOM 2559 C CA . ILE B 1 27 ? -19.578 -22.406 -5.504 1 94.88 27 ILE B CA 1
ATOM 2560 C C . ILE B 1 27 ? -20.406 -23.641 -5.121 1 94.88 27 ILE B C 1
ATOM 2562 O O . ILE B 1 27 ? -19.969 -24.453 -4.305 1 94.88 27 ILE B O 1
ATOM 2566 N N . GLU B 1 28 ? -21.547 -23.781 -5.707 1 94.75 28 GLU B N 1
ATOM 2567 C CA . GLU B 1 28 ? -22.453 -24.891 -5.402 1 94.75 28 GLU B CA 1
ATOM 2568 C C . GLU B 1 28 ? -21.812 -26.234 -5.715 1 94.75 28 GLU B C 1
ATOM 2570 O O . GLU B 1 28 ? -22.031 -27.219 -5.004 1 94.75 28 GLU B O 1
ATOM 2575 N N . GLN B 1 29 ? -20.953 -26.234 -6.703 1 93.56 29 GLN B N 1
ATOM 2576 C CA . GLN B 1 29 ? -20.406 -27.516 -7.18 1 93.56 29 GLN B CA 1
ATOM 2577 C C . GLN B 1 29 ? -19 -27.734 -6.645 1 93.56 29 GLN B C 1
ATOM 2579 O O . GLN B 1 29 ? -18.594 -28.875 -6.422 1 93.56 29 GLN B O 1
ATOM 2584 N N . HIS B 1 30 ? -18.281 -26.672 -6.398 1 94.38 30 HIS B N 1
ATOM 2585 C CA . HIS B 1 30 ? -16.844 -26.859 -6.168 1 94.38 30 HIS B CA 1
ATOM 2586 C C . HIS B 1 30 ? -16.406 -26.156 -4.891 1 94.38 30 HIS B C 1
ATOM 2588 O O . HIS B 1 30 ? -15.219 -26.203 -4.535 1 94.38 30 HIS B O 1
ATOM 2594 N N . GLY B 1 31 ? -17.297 -25.516 -4.184 1 95.12 31 GLY B N 1
ATOM 2595 C CA . GLY B 1 31 ? -16.938 -24.797 -2.973 1 95.12 31 GLY B CA 1
ATOM 2596 C C . GLY B 1 31 ? -16.469 -23.375 -3.242 1 95.12 31 GLY B C 1
ATOM 2597 O O . GLY B 1 31 ? -16.516 -22.906 -4.379 1 95.12 31 GLY B O 1
ATOM 2598 N N . GLU B 1 32 ? -16.094 -22.734 -2.182 1 96.06 32 GLU B N 1
ATOM 2599 C CA . GLU B 1 32 ? -15.617 -21.344 -2.27 1 96.06 32 GLU B CA 1
ATOM 2600 C C . GLU B 1 32 ? -14.211 -21.281 -2.852 1 96.06 32 GLU B C 1
ATOM 2602 O O . GLU B 1 32 ? -13.578 -22.312 -3.078 1 96.06 32 GLU B O 1
ATOM 2607 N N . TYR B 1 33 ? -13.812 -20.047 -3.092 1 95.31 33 TYR B N 1
ATOM 2608 C CA . TYR B 1 33 ? -12.539 -19.812 -3.758 1 95.31 33 TYR B CA 1
ATOM 2609 C C . TYR B 1 33 ? -11.406 -20.547 -3.047 1 95.31 33 TYR B C 1
ATOM 2611 O O . TYR B 1 33 ? -10.594 -21.203 -3.688 1 95.31 33 TYR B O 1
ATOM 2619 N N . GLN B 1 34 ? -11.367 -20.469 -1.677 1 96.25 34 GLN B N 1
ATOM 2620 C CA . GLN B 1 34 ? -10.305 -21.109 -0.894 1 96.25 34 GLN B CA 1
ATOM 2621 C C . GLN B 1 34 ? -10.391 -22.625 -0.994 1 96.25 34 GLN B C 1
ATOM 2623 O O . GLN B 1 34 ? -9.367 -23.312 -0.885 1 96.25 34 GLN B O 1
ATOM 2628 N N . ASP B 1 35 ? -11.531 -23.172 -1.233 1 96.94 35 ASP B N 1
ATOM 2629 C CA . ASP B 1 35 ? -11.695 -24.609 -1.359 1 96.94 35 ASP B CA 1
ATOM 2630 C C . ASP B 1 35 ? -11.062 -25.125 -2.652 1 96.94 35 ASP B C 1
ATOM 2632 O O . ASP B 1 35 ? -10.5 -26.219 -2.684 1 96.94 35 ASP B O 1
ATOM 2636 N N . VAL B 1 36 ? -11.156 -24.297 -3.664 1 95.56 36 VAL B N 1
ATOM 2637 C CA . VAL B 1 36 ? -10.656 -24.703 -4.969 1 95.56 36 VAL B CA 1
ATOM 2638 C C . VAL B 1 36 ? -9.133 -24.859 -4.918 1 95.56 36 VAL B C 1
ATOM 2640 O O . VAL B 1 36 ? -8.586 -25.844 -5.426 1 95.56 36 VAL B O 1
ATOM 2643 N N . ILE B 1 37 ? -8.484 -23.938 -4.293 1 94.88 37 ILE B N 1
ATOM 2644 C CA . ILE B 1 37 ? -7.035 -24.016 -4.168 1 94.88 37 ILE B CA 1
ATOM 2645 C C . ILE B 1 37 ? -6.664 -25.156 -3.217 1 94.88 37 ILE B C 1
ATOM 2647 O O . ILE B 1 37 ? -5.688 -25.875 -3.443 1 94.88 37 ILE B O 1
ATOM 2651 N N . HIS B 1 38 ? -7.414 -25.297 -2.146 1 95.75 38 HIS B N 1
ATOM 2652 C CA . HIS B 1 38 ? -7.207 -26.391 -1.207 1 95.75 38 HIS B CA 1
ATOM 2653 C C . HIS B 1 38 ? -7.309 -27.734 -1.905 1 95.75 38 HIS B C 1
ATOM 2655 O O . HIS B 1 38 ? -6.484 -28.625 -1.669 1 95.75 38 HIS B O 1
ATOM 2661 N N . ASN B 1 39 ? -8.242 -27.828 -2.805 1 94.94 39 ASN B N 1
ATOM 2662 C CA . ASN B 1 39 ? -8.508 -29.078 -3.504 1 94.94 39 ASN B CA 1
ATOM 2663 C C . ASN B 1 39 ? -7.434 -29.375 -4.551 1 94.94 39 ASN B C 1
ATOM 2665 O O . ASN B 1 39 ? -7.223 -30.531 -4.922 1 94.94 39 ASN B O 1
ATOM 2669 N N . LEU B 1 40 ? -6.816 -28.312 -5.039 1 96.25 40 LEU B N 1
ATOM 2670 C CA . LEU B 1 40 ? -5.676 -28.531 -5.922 1 96.25 40 LEU B CA 1
ATOM 2671 C C . LEU B 1 40 ? -4.504 -29.141 -5.156 1 96.25 40 LEU B C 1
ATOM 2673 O O . LEU B 1 40 ? -3.869 -30.078 -5.633 1 96.25 40 LEU B O 1
ATOM 2677 N N . PHE B 1 41 ? -4.238 -28.672 -3.91 1 97.25 41 PHE B N 1
ATOM 2678 C CA . PHE B 1 41 ? -3.021 -29 -3.176 1 97.25 41 PHE B CA 1
ATOM 2679 C C . PHE B 1 41 ? -3.18 -30.312 -2.41 1 97.25 41 PHE B C 1
ATOM 2681 O O . PHE B 1 41 ? -2.27 -31.141 -2.395 1 97.25 41 PHE B O 1
ATOM 2688 N N . GLU B 1 42 ? -4.305 -30.531 -1.823 1 96.06 42 GLU B N 1
ATOM 2689 C CA . GLU B 1 42 ? -4.496 -31.594 -0.835 1 96.06 42 GLU B CA 1
ATOM 2690 C C . GLU B 1 42 ? -4.176 -32.969 -1.423 1 96.06 42 GLU B C 1
ATOM 2692 O O . GLU B 1 42 ? -3.406 -33.719 -0.839 1 96.06 42 GLU B O 1
ATOM 2697 N N . PRO B 1 43 ? -4.668 -33.25 -2.646 1 96.19 43 PRO B N 1
ATOM 2698 C CA . PRO B 1 43 ? -4.395 -34.594 -3.195 1 96.19 43 PRO B CA 1
ATOM 2699 C C . PRO B 1 43 ? -2.926 -34.781 -3.57 1 96.19 43 PRO B C 1
ATOM 2701 O O . PRO B 1 43 ? -2.488 -35.906 -3.795 1 96.19 43 PRO B O 1
ATOM 2704 N N . LEU B 1 44 ? -2.209 -33.688 -3.658 1 95.81 44 LEU B N 1
ATOM 2705 C CA . LEU B 1 44 ? -0.825 -33.75 -4.117 1 95.81 44 LEU B CA 1
ATOM 2706 C C . LEU B 1 44 ? 0.135 -33.844 -2.934 1 95.81 44 LEU B C 1
ATOM 2708 O O . LEU B 1 44 ? 1.34 -34.031 -3.121 1 95.81 44 LEU B O 1
ATOM 2712 N N . LEU B 1 45 ? -0.359 -33.781 -1.704 1 95.38 45 LEU B N 1
ATOM 2713 C CA . LEU B 1 45 ? 0.479 -33.781 -0.51 1 95.38 45 LEU B CA 1
ATOM 2714 C C . LEU B 1 45 ? 0.861 -35.188 -0.125 1 95.38 45 LEU B C 1
ATOM 2716 O O . LEU B 1 45 ? 0.052 -36.125 -0.255 1 95.38 45 LEU B O 1
ATOM 2720 N N . PRO B 1 46 ? 2.078 -35.375 0.341 1 92.88 46 PRO B N 1
ATOM 2721 C CA . PRO B 1 46 ? 2.424 -36.688 0.909 1 92.88 46 PRO B CA 1
ATOM 2722 C C . PRO B 1 46 ? 1.636 -37 2.178 1 92.88 46 PRO B C 1
ATOM 2724 O O . PRO B 1 46 ? 1.111 -36.094 2.826 1 92.88 46 PRO B O 1
ATOM 2727 N N . LYS B 1 47 ? 1.672 -38.188 2.607 1 90.12 47 LYS B N 1
ATOM 2728 C CA . LYS B 1 47 ? 0.836 -38.688 3.697 1 90.12 47 LYS B CA 1
ATOM 2729 C C . LYS B 1 47 ? 1.24 -38.062 5.027 1 90.12 47 LYS B C 1
ATOM 2731 O O . LYS B 1 47 ? 0.404 -37.906 5.918 1 90.12 47 LYS B O 1
ATOM 2736 N N . HIS B 1 48 ? 2.416 -37.719 5.156 1 87.88 48 HIS B N 1
ATOM 2737 C CA . HIS B 1 48 ? 2.912 -37.25 6.445 1 87.88 48 HIS B CA 1
ATOM 2738 C C . HIS B 1 48 ? 2.625 -35.75 6.645 1 87.88 48 HIS B C 1
ATOM 2740 O O . HIS B 1 48 ? 2.869 -35.219 7.727 1 87.88 48 HIS B O 1
ATOM 2746 N N . LEU B 1 49 ? 2.064 -35.094 5.637 1 93.31 49 LEU B N 1
ATOM 2747 C CA . LEU B 1 49 ? 1.797 -33.688 5.719 1 93.31 49 LEU B CA 1
ATOM 2748 C C . LEU B 1 49 ? 0.3 -33.406 5.629 1 93.31 49 LEU B C 1
ATOM 2750 O O . LEU B 1 49 ? -0.405 -34 4.828 1 93.31 49 LEU B O 1
ATOM 2754 N N . THR B 1 50 ? -0.1 -32.5 6.523 1 95.56 50 THR B N 1
ATOM 2755 C CA . THR B 1 50 ? -1.472 -32 6.449 1 95.56 50 THR B CA 1
ATOM 2756 C C . THR B 1 50 ? -1.501 -30.547 5.969 1 95.56 50 THR B C 1
ATOM 2758 O O . THR B 1 50 ? -0.547 -29.797 6.184 1 95.56 50 THR B O 1
ATOM 2761 N N . LEU B 1 51 ? -2.58 -30.234 5.301 1 96.75 51 LEU B N 1
ATOM 2762 C CA . LEU B 1 51 ? -2.742 -28.875 4.785 1 96.75 51 LEU B CA 1
ATOM 2763 C C . LEU B 1 51 ? -3.766 -28.109 5.605 1 96.75 51 LEU B C 1
ATOM 2765 O O . LEU B 1 51 ? -4.879 -28.578 5.832 1 96.75 51 LEU B O 1
ATOM 2769 N N . GLU B 1 52 ? -3.352 -27 6.117 1 97.19 52 GLU B N 1
ATOM 2770 C CA . GLU B 1 52 ? -4.262 -26.031 6.738 1 97.19 52 GLU B CA 1
ATOM 2771 C C . GLU B 1 52 ? -4.379 -24.766 5.902 1 97.19 52 GLU B C 1
ATOM 2773 O O . GLU B 1 52 ? -3.371 -24.125 5.598 1 97.19 52 GLU B O 1
ATOM 2778 N N . THR B 1 53 ? -5.613 -24.453 5.547 1 97.56 53 THR B N 1
ATOM 2779 C CA . THR B 1 53 ? -5.863 -23.234 4.785 1 97.56 53 THR B CA 1
ATOM 2780 C C . THR B 1 53 ? -6.613 -22.219 5.633 1 97.56 53 THR B C 1
ATOM 2782 O O . THR B 1 53 ? -7.766 -22.438 6.016 1 97.56 53 THR B O 1
ATOM 2785 N N . LEU B 1 54 ? -5.941 -21.141 5.973 1 98 54 LEU B N 1
ATOM 2786 C CA . LEU B 1 54 ? -6.555 -19.984 6.637 1 98 54 LEU B CA 1
ATOM 2787 C C . LEU B 1 54 ? -7.023 -18.953 5.617 1 98 54 LEU B C 1
ATOM 2789 O O . LEU B 1 54 ? -6.25 -18.531 4.758 1 98 54 LEU B O 1
ATOM 2793 N N . THR B 1 55 ? -8.266 -18.594 5.691 1 98.31 55 THR B N 1
ATOM 2794 C CA . THR B 1 55 ? -8.836 -17.703 4.68 1 98.31 55 THR B CA 1
ATOM 2795 C C . THR B 1 55 ? -8.984 -16.281 5.223 1 98.31 55 THR B C 1
ATOM 2797 O O . THR B 1 55 ? -9.484 -16.094 6.336 1 98.31 55 THR B O 1
ATOM 2800 N N . TYR B 1 56 ? -8.578 -15.297 4.457 1 98.56 56 TYR B N 1
ATOM 2801 C CA . TYR B 1 56 ? -8.719 -13.875 4.77 1 98.56 56 TYR B CA 1
ATOM 2802 C C . TYR B 1 56 ? -9.438 -13.141 3.645 1 98.56 56 TYR B C 1
ATOM 2804 O O . TYR B 1 56 ? -9 -13.18 2.492 1 98.56 56 TYR B O 1
ATOM 2812 N N . ASP B 1 57 ? -10.539 -12.477 3.945 1 98.12 57 ASP B N 1
ATOM 2813 C CA . ASP B 1 57 ? -11.273 -11.672 2.973 1 98.12 57 ASP B CA 1
ATOM 2814 C C . ASP B 1 57 ? -10.586 -10.328 2.742 1 98.12 57 ASP B C 1
ATOM 2816 O O . ASP B 1 57 ? -10.875 -9.344 3.432 1 98.12 57 ASP B O 1
ATOM 2820 N N . VAL B 1 58 ? -9.789 -10.25 1.729 1 97.62 58 VAL B N 1
ATOM 2821 C CA . VAL B 1 58 ? -8.938 -9.102 1.445 1 97.62 58 VAL B CA 1
ATOM 2822 C C . VAL B 1 58 ? -9.75 -8.023 0.721 1 97.62 58 VAL B C 1
ATOM 2824 O O . VAL B 1 58 ? -9.477 -6.832 0.861 1 97.62 58 VAL B O 1
ATOM 2827 N N . LEU B 1 59 ? -10.734 -8.43 0.008 1 96.44 59 LEU B N 1
ATOM 2828 C CA . LEU B 1 59 ? -11.508 -7.539 -0.844 1 96.44 59 LEU B CA 1
ATOM 2829 C C . LEU B 1 59 ? -12.5 -6.73 -0.018 1 96.44 59 LEU B C 1
ATOM 2831 O O . LEU B 1 59 ? -12.336 -5.52 0.148 1 96.44 59 LEU B O 1
ATOM 2835 N N . GLU B 1 60 ? -13.414 -7.348 0.651 1 94.62 60 GLU B N 1
ATOM 2836 C CA . GLU B 1 60 ? -14.516 -6.656 1.31 1 94.62 60 GLU B CA 1
ATOM 2837 C C . GLU B 1 60 ? -14.133 -6.219 2.719 1 94.62 60 GLU B C 1
ATOM 2839 O O . GLU B 1 60 ? -14.406 -5.082 3.119 1 94.62 60 GLU B O 1
ATOM 2844 N N . LYS B 1 61 ? -13.5 -7.105 3.422 1 96.44 61 LYS B N 1
ATOM 2845 C CA . LYS B 1 61 ? -13.227 -6.84 4.832 1 96.44 61 LYS B CA 1
ATOM 2846 C C . LYS B 1 61 ? -11.812 -6.285 5.016 1 96.44 61 LYS B C 1
ATOM 2848 O O . LYS B 1 61 ? -11.484 -5.766 6.086 1 96.44 61 LYS B O 1
ATOM 2853 N N . ARG B 1 62 ? -10.992 -6.359 3.984 1 97.56 62 ARG B N 1
ATOM 2854 C CA . ARG B 1 62 ? -9.602 -5.918 4.031 1 97.56 62 ARG B CA 1
ATOM 2855 C C . ARG B 1 62 ? -8.891 -6.492 5.25 1 97.56 62 ARG B C 1
ATOM 2857 O O . ARG B 1 62 ? -8.18 -5.773 5.953 1 97.56 62 ARG B O 1
ATOM 2864 N N . GLU B 1 63 ? -9.102 -7.781 5.492 1 97.12 63 GLU B N 1
ATOM 2865 C CA . GLU B 1 63 ? -8.5 -8.445 6.645 1 97.12 63 GLU B CA 1
ATOM 2866 C C . GLU B 1 63 ? -7.234 -9.203 6.242 1 97.12 63 GLU B C 1
ATOM 2868 O O . GLU B 1 63 ? -7.168 -9.773 5.156 1 97.12 63 GLU B O 1
ATOM 2873 N N . TYR B 1 64 ? -6.344 -9.25 7.113 1 98.31 64 TYR B N 1
ATOM 2874 C CA . TYR B 1 64 ? -5.047 -9.898 6.965 1 98.31 64 TYR B CA 1
ATOM 2875 C C . TYR B 1 64 ? -4.621 -10.57 8.266 1 98.31 64 TYR B C 1
ATOM 2877 O O . TYR B 1 64 ? -5.148 -10.258 9.336 1 98.31 64 TYR B O 1
ATOM 2885 N N . PRO B 1 65 ? -3.639 -11.531 8.195 1 97.56 65 PRO B N 1
ATOM 2886 C CA . PRO B 1 65 ? -3.074 -12.07 9.438 1 97.56 65 PRO B CA 1
ATOM 2887 C C . PRO B 1 65 ? -2.436 -10.984 10.305 1 97.56 65 PRO B C 1
ATOM 2889 O O . PRO B 1 65 ? -1.79 -10.07 9.789 1 97.56 65 PRO B O 1
ATOM 2892 N N . LYS B 1 66 ? -2.674 -11.156 11.57 1 94.94 66 LYS B N 1
ATOM 2893 C CA . LYS B 1 66 ? -1.946 -10.312 12.516 1 94.94 66 LYS B CA 1
ATOM 2894 C C . LYS B 1 66 ? -0.508 -10.797 12.688 1 94.94 66 LYS B C 1
ATOM 2896 O O . LYS B 1 66 ? -0.165 -11.906 12.258 1 94.94 66 LYS B O 1
ATOM 2901 N N . ASP B 1 67 ? 0.32 -9.945 13.336 1 94.19 67 ASP B N 1
ATOM 2902 C CA . ASP B 1 67 ? 1.741 -10.258 13.461 1 94.19 67 ASP B CA 1
ATOM 2903 C C . ASP B 1 67 ? 1.951 -11.594 14.172 1 94.19 67 ASP B C 1
ATOM 2905 O O . ASP B 1 67 ? 2.816 -12.375 13.781 1 94.19 67 ASP B O 1
ATOM 2909 N N . ASP B 1 68 ? 1.202 -11.898 15.156 1 93.31 68 ASP B N 1
ATOM 2910 C CA . ASP B 1 68 ? 1.379 -13.125 15.938 1 93.31 68 ASP B CA 1
ATOM 2911 C C . ASP B 1 68 ? 0.955 -14.352 15.133 1 93.31 68 ASP B C 1
ATOM 2913 O O . ASP B 1 68 ? 1.416 -15.461 15.406 1 93.31 68 ASP B O 1
ATOM 2917 N N . GLU B 1 69 ? 0.116 -14.203 14.117 1 95.06 69 GLU B N 1
ATOM 2918 C CA . GLU B 1 69 ? -0.335 -15.305 13.266 1 95.06 69 GLU B CA 1
ATOM 2919 C C . GLU B 1 69 ? 0.695 -15.625 12.188 1 95.06 69 GLU B C 1
ATOM 2921 O O . GLU B 1 69 ? 0.775 -16.766 11.719 1 95.06 69 GLU B O 1
ATOM 2926 N N . LEU B 1 70 ? 1.453 -14.633 11.867 1 96.44 70 LEU B N 1
ATOM 2927 C CA . LEU B 1 70 ? 2.381 -14.75 10.75 1 96.44 70 LEU B CA 1
ATOM 2928 C C . LEU B 1 70 ? 3.49 -15.742 11.062 1 96.44 70 LEU B C 1
ATOM 2930 O O . LEU B 1 70 ? 4.074 -16.344 10.148 1 96.44 70 LEU B O 1
ATOM 2934 N N . GLU B 1 71 ? 3.705 -16.047 12.312 1 91.62 71 GLU B N 1
ATOM 2935 C CA . GLU B 1 71 ? 4.762 -16.969 12.711 1 91.62 71 GLU B CA 1
ATOM 2936 C C . GLU B 1 71 ? 4.422 -18.406 12.312 1 91.62 71 GLU B C 1
ATOM 2938 O O . GLU B 1 71 ? 5.32 -19.203 12.07 1 91.62 71 GLU B O 1
ATOM 2943 N N . LYS B 1 72 ? 3.213 -18.672 12.133 1 93.38 72 LYS B N 1
ATOM 2944 C CA . LYS B 1 72 ? 2.791 -20.047 11.867 1 93.38 72 LYS B CA 1
ATOM 2945 C C . LYS B 1 72 ? 2.445 -20.234 10.391 1 93.38 72 LYS B C 1
ATOM 2947 O O . LYS B 1 72 ? 2.115 -21.344 9.961 1 93.38 72 LYS B O 1
ATOM 2952 N N . ILE B 1 73 ? 2.471 -19.219 9.641 1 97.38 73 ILE B N 1
ATOM 2953 C CA . ILE B 1 73 ? 2.07 -19.281 8.242 1 97.38 73 ILE B CA 1
ATOM 2954 C C . ILE B 1 73 ? 3.283 -19.594 7.367 1 97.38 73 ILE B C 1
ATOM 2956 O O . ILE B 1 73 ? 4.34 -18.969 7.52 1 97.38 73 ILE B O 1
ATOM 2960 N N . ASP B 1 74 ? 3.113 -20.594 6.477 1 96.88 74 ASP B N 1
ATOM 2961 C CA . ASP B 1 74 ? 4.207 -21 5.598 1 96.88 74 ASP B CA 1
ATOM 2962 C C . ASP B 1 74 ? 4.152 -20.25 4.266 1 96.88 74 ASP B C 1
ATOM 2964 O O . ASP B 1 74 ? 5.184 -20.016 3.637 1 96.88 74 ASP B O 1
ATOM 2968 N N . ALA B 1 75 ? 2.918 -19.938 3.85 1 98 75 ALA B N 1
ATOM 2969 C CA . ALA B 1 75 ? 2.787 -19.297 2.537 1 98 75 ALA B CA 1
ATOM 2970 C C . ALA B 1 75 ? 1.521 -18.453 2.461 1 98 75 ALA B C 1
ATOM 2972 O O . ALA B 1 75 ? 0.546 -18.719 3.168 1 98 75 ALA B O 1
ATOM 2973 N N . ILE B 1 76 ? 1.612 -17.453 1.646 1 98.75 76 ILE B N 1
ATOM 2974 C CA . ILE B 1 76 ? 0.455 -16.672 1.23 1 98.75 76 ILE B CA 1
ATOM 2975 C C . ILE B 1 76 ? 0.108 -17 -0.221 1 98.75 76 ILE B C 1
ATOM 2977 O O . ILE B 1 76 ? 0.991 -17.047 -1.08 1 98.75 76 ILE B O 1
ATOM 2981 N N . VAL B 1 77 ? -1.118 -17.297 -0.458 1 98.75 77 VAL B N 1
ATOM 2982 C CA . VAL B 1 77 ? -1.634 -17.484 -1.81 1 98.75 77 VAL B CA 1
ATOM 2983 C C . VAL B 1 77 ? -2.658 -16.406 -2.133 1 98.75 77 VAL B C 1
ATOM 2985 O O . VAL B 1 77 ? -3.688 -16.281 -1.463 1 98.75 77 VAL B O 1
ATOM 2988 N N . ILE B 1 78 ? -2.379 -15.617 -3.15 1 98.81 78 ILE B N 1
ATOM 2989 C CA . ILE B 1 78 ? -3.281 -14.547 -3.57 1 98.81 78 ILE B CA 1
ATOM 2990 C C . ILE B 1 78 ? -4.133 -15.023 -4.742 1 98.81 78 ILE B C 1
ATOM 2992 O O . ILE B 1 78 ? -3.604 -15.43 -5.781 1 98.81 78 ILE B O 1
ATOM 2996 N N . SER B 1 79 ? -5.422 -14.93 -4.625 1 98.31 79 SER B N 1
ATOM 2997 C CA . SER B 1 79 ? -6.344 -15.414 -5.648 1 98.31 79 SER B CA 1
ATOM 2998 C C . SER B 1 79 ? -6.445 -14.438 -6.809 1 98.31 79 SER B C 1
ATOM 3000 O O . SER B 1 79 ? -5.891 -13.336 -6.75 1 98.31 79 SER B O 1
ATOM 3002 N N . GLY B 1 80 ? -7.129 -14.867 -7.824 1 97.5 80 GLY B N 1
ATOM 3003 C CA . GLY B 1 80 ? -7.566 -13.938 -8.852 1 97.5 80 GLY B CA 1
ATOM 3004 C C . GLY B 1 80 ? -8.664 -13 -8.391 1 97.5 80 GLY B C 1
ATOM 3005 O O . GLY B 1 80 ? -9.188 -13.156 -7.281 1 97.5 80 GLY B O 1
ATOM 3006 N N . SER B 1 81 ? -8.898 -12.016 -9.219 1 96.56 81 SER B N 1
ATOM 3007 C CA . SER B 1 81 ? -9.969 -11.062 -8.938 1 96.56 81 SER B CA 1
ATOM 3008 C C . SER B 1 81 ? -10.531 -10.461 -10.219 1 96.56 81 SER B C 1
ATOM 3010 O O . SER B 1 81 ? -9.805 -10.297 -11.203 1 96.56 81 SER B O 1
ATOM 3012 N N . PHE B 1 82 ? -11.828 -10.188 -10.164 1 90 82 PHE B N 1
ATOM 3013 C CA . PHE B 1 82 ? -12.508 -9.523 -11.266 1 90 82 PHE B CA 1
ATOM 3014 C C . PHE B 1 82 ? -13.039 -8.164 -10.828 1 90 82 PHE B C 1
ATOM 3016 O O . PHE B 1 82 ? -13.781 -7.512 -11.57 1 90 82 PHE B O 1
ATOM 3023 N N . GLU B 1 83 ? -12.734 -7.719 -9.711 1 84.12 83 GLU B N 1
ATOM 3024 C CA . GLU B 1 83 ? -13.352 -6.547 -9.094 1 84.12 83 GLU B CA 1
ATOM 3025 C C . GLU B 1 83 ? -12.68 -5.262 -9.57 1 84.12 83 GLU B C 1
ATOM 3027 O O . GLU B 1 83 ? -13.344 -4.371 -10.109 1 84.12 83 GLU B O 1
ATOM 3032 N N . ASP B 1 84 ? -11.391 -5.117 -9.328 1 81.31 84 ASP B N 1
ATOM 3033 C CA . ASP B 1 84 ? -10.625 -3.938 -9.711 1 81.31 84 ASP B CA 1
ATOM 3034 C C . ASP B 1 84 ? -9.367 -4.332 -10.484 1 81.31 84 ASP B C 1
ATOM 3036 O O . ASP B 1 84 ? -8.906 -5.469 -10.391 1 81.31 84 ASP B O 1
ATOM 3040 N N . GLU B 1 85 ? -8.961 -3.377 -11.227 1 90.5 85 GLU B N 1
ATOM 3041 C CA . GLU B 1 85 ? -7.652 -3.549 -11.844 1 90.5 85 GLU B CA 1
ATOM 3042 C C . GLU B 1 85 ? -6.535 -3.473 -10.805 1 90.5 85 GLU B C 1
ATOM 3044 O O . GLU B 1 85 ? -6.598 -2.658 -9.883 1 90.5 85 GLU B O 1
ATOM 3049 N N . ALA B 1 86 ? -5.578 -4.281 -10.961 1 92.12 86 ALA B N 1
ATOM 3050 C CA . ALA B 1 86 ? -4.504 -4.387 -9.977 1 92.12 86 ALA B CA 1
ATOM 3051 C C . ALA B 1 86 ? -3.742 -3.072 -9.852 1 92.12 86 ALA B C 1
ATOM 3053 O O . ALA B 1 86 ? -3.039 -2.846 -8.867 1 92.12 86 ALA B O 1
ATOM 3054 N N . HIS B 1 87 ? -3.873 -2.195 -10.852 1 91.19 87 HIS B N 1
ATOM 3055 C CA . HIS B 1 87 ? -3.156 -0.925 -10.812 1 91.19 87 HIS B CA 1
ATOM 3056 C C . HIS B 1 87 ? -4.023 0.178 -10.211 1 91.19 87 HIS B C 1
ATOM 3058 O O . HIS B 1 87 ? -3.58 1.323 -10.094 1 91.19 87 HIS B O 1
ATOM 3064 N N . SER B 1 88 ? -5.223 -0.159 -9.844 1 92.06 88 SER B N 1
ATOM 3065 C CA . SER B 1 88 ? -6.117 0.838 -9.258 1 92.06 88 SER B CA 1
ATOM 3066 C C . SER B 1 88 ? -5.648 1.247 -7.863 1 92.06 88 SER B C 1
ATOM 3068 O O . SER B 1 88 ? -4.977 0.477 -7.176 1 92.06 88 SER B O 1
ATOM 3070 N N . ASP B 1 89 ? -6.012 2.486 -7.465 1 93.06 89 ASP B N 1
ATOM 3071 C CA . ASP B 1 89 ? -5.672 2.98 -6.133 1 93.06 89 ASP B CA 1
ATOM 3072 C C . ASP B 1 89 ? -6.848 2.822 -5.176 1 93.06 89 ASP B C 1
ATOM 3074 O O . ASP B 1 89 ? -7.07 3.674 -4.312 1 93.06 89 ASP B O 1
ATOM 3078 N N . THR B 1 90 ? -7.648 1.793 -5.422 1 94.38 90 THR B N 1
ATOM 3079 C CA . THR B 1 90 ? -8.656 1.493 -4.41 1 94.38 90 THR B CA 1
ATOM 3080 C C . THR B 1 90 ? -7.996 1.04 -3.109 1 94.38 90 THR B C 1
ATOM 3082 O O . THR B 1 90 ? -6.922 0.438 -3.129 1 94.38 90 THR B O 1
ATOM 3085 N N . ARG B 1 91 ? -8.609 1.278 -1.978 1 95.31 91 ARG B N 1
ATOM 3086 C CA . ARG B 1 91 ? -8.023 1.05 -0.66 1 95.31 91 ARG B CA 1
ATOM 3087 C C . ARG B 1 91 ? -7.598 -0.405 -0.496 1 95.31 91 ARG B C 1
ATOM 3089 O O . ARG B 1 91 ? -6.523 -0.684 0.044 1 95.31 91 ARG B O 1
ATOM 3096 N N . TRP B 1 92 ? -8.43 -1.362 -0.988 1 97.19 92 TRP B N 1
ATOM 3097 C CA . TRP B 1 92 ? -8.109 -2.766 -0.74 1 97.19 92 TRP B CA 1
ATOM 3098 C C . TRP B 1 92 ? -6.891 -3.199 -1.55 1 97.19 92 TRP B C 1
ATOM 3100 O O . TRP B 1 92 ? -6.09 -4.016 -1.088 1 97.19 92 TRP B O 1
ATOM 3110 N N . ILE B 1 93 ? -6.68 -2.596 -2.73 1 97.06 93 ILE B N 1
ATOM 3111 C CA . ILE B 1 93 ? -5.535 -2.957 -3.559 1 97.06 93 ILE B CA 1
ATOM 3112 C C . ILE B 1 93 ? -4.262 -2.361 -2.965 1 97.06 93 ILE B C 1
ATOM 3114 O O . ILE B 1 93 ? -3.234 -3.041 -2.871 1 97.06 93 ILE B O 1
ATOM 3118 N N . LEU B 1 94 ? -4.348 -1.078 -2.561 1 97.06 94 LEU B N 1
ATOM 3119 C CA . LEU B 1 94 ? -3.195 -0.438 -1.935 1 97.06 94 LEU B CA 1
ATOM 3120 C C . LEU B 1 94 ? -2.801 -1.163 -0.652 1 97.06 94 LEU B C 1
ATOM 3122 O O . LEU B 1 94 ? -1.613 -1.382 -0.399 1 97.06 94 LEU B O 1
ATOM 3126 N N . LYS B 1 95 ? -3.795 -1.532 0.15 1 98.31 95 LYS B N 1
ATOM 3127 C CA . LYS B 1 95 ? -3.525 -2.258 1.388 1 98.31 95 LYS B CA 1
ATOM 3128 C C . LYS B 1 95 ? -2.895 -3.617 1.101 1 98.31 95 LYS B C 1
ATOM 3130 O O . LYS B 1 95 ? -1.955 -4.027 1.786 1 98.31 95 LYS B O 1
ATOM 3135 N N . LEU B 1 96 ? -3.373 -4.289 0.098 1 98.62 96 LEU B N 1
ATOM 3136 C CA . LEU B 1 96 ? -2.822 -5.586 -0.287 1 98.62 96 LEU B CA 1
ATOM 3137 C C . LEU B 1 96 ? -1.369 -5.449 -0.73 1 98.62 96 LEU B C 1
ATOM 3139 O O . LEU B 1 96 ? -0.5 -6.188 -0.263 1 98.62 96 LEU B O 1
ATOM 3143 N N . ALA B 1 97 ? -1.1 -4.484 -1.628 1 98.06 97 ALA B N 1
ATOM 3144 C CA . ALA B 1 97 ? 0.267 -4.27 -2.098 1 98.06 97 ALA B CA 1
ATOM 3145 C C . ALA B 1 97 ? 1.205 -3.967 -0.932 1 98.06 97 ALA B C 1
ATOM 3147 O O . ALA B 1 97 ? 2.287 -4.547 -0.83 1 98.06 97 ALA B O 1
ATOM 3148 N N . GLY B 1 98 ? 0.727 -3.059 -0.044 1 98.38 98 GLY B N 1
ATOM 3149 C CA . GLY B 1 98 ? 1.527 -2.732 1.125 1 98.38 98 GLY B CA 1
ATOM 3150 C C . GLY B 1 98 ? 1.774 -3.924 2.031 1 98.38 98 GLY B C 1
ATOM 3151 O O . GLY B 1 98 ? 2.865 -4.074 2.584 1 98.38 98 GLY B O 1
ATOM 3152 N N . TYR B 1 99 ? 0.812 -4.762 2.195 1 98.56 99 TYR B N 1
ATOM 3153 C CA . TYR B 1 99 ? 0.945 -5.941 3.043 1 98.56 99 TYR B CA 1
ATOM 3154 C C . TYR B 1 99 ? 1.949 -6.926 2.455 1 98.56 99 TYR B C 1
ATOM 3156 O O . TYR B 1 99 ? 2.74 -7.527 3.186 1 98.56 99 TYR B O 1
ATOM 3164 N N . LEU B 1 100 ? 1.911 -7.09 1.165 1 98.56 100 LEU B N 1
ATOM 3165 C CA . LEU B 1 100 ? 2.857 -7.992 0.513 1 98.56 100 LEU B CA 1
ATOM 3166 C C . LEU B 1 100 ? 4.289 -7.512 0.714 1 98.56 100 LEU B C 1
ATOM 3168 O O . LEU B 1 100 ? 5.191 -8.312 0.958 1 98.56 100 LEU B O 1
ATOM 3172 N N . ILE B 1 101 ? 4.484 -6.227 0.615 1 98.06 101 ILE B N 1
ATOM 3173 C CA . ILE B 1 101 ? 5.809 -5.652 0.833 1 98.06 101 ILE B CA 1
ATOM 3174 C C . ILE B 1 101 ? 6.227 -5.859 2.285 1 98.06 101 ILE B C 1
ATOM 3176 O O . ILE B 1 101 ? 7.387 -6.176 2.564 1 98.06 101 ILE B O 1
ATOM 3180 N N . LYS B 1 102 ? 5.25 -5.688 3.227 1 98 102 LYS B N 1
ATOM 3181 C CA . LYS B 1 102 ? 5.527 -5.977 4.629 1 98 102 LYS B CA 1
ATOM 3182 C C . LYS B 1 102 ? 6.008 -7.414 4.809 1 98 102 LYS B C 1
ATOM 3184 O O . LYS B 1 102 ? 7 -7.664 5.496 1 98 102 LYS B O 1
ATOM 3189 N N . ILE B 1 103 ? 5.348 -8.367 4.211 1 98.12 103 ILE B N 1
ATOM 3190 C CA . ILE B 1 103 ? 5.703 -9.773 4.332 1 98.12 103 ILE B CA 1
ATOM 3191 C C . ILE B 1 103 ? 7.105 -10.008 3.779 1 98.12 103 ILE B C 1
ATOM 3193 O O . ILE B 1 103 ? 7.926 -10.68 4.41 1 98.12 103 ILE B O 1
ATOM 3197 N N . TYR B 1 104 ? 7.352 -9.438 2.648 1 96.94 104 TYR B N 1
ATOM 3198 C CA . TYR B 1 104 ? 8.656 -9.57 2.012 1 96.94 104 TYR B CA 1
ATOM 3199 C C . TYR B 1 104 ? 9.758 -9.023 2.912 1 96.94 104 TYR B C 1
ATOM 3201 O O . TYR B 1 104 ? 10.805 -9.664 3.082 1 96.94 104 TYR B O 1
ATOM 3209 N N . ASP B 1 105 ? 9.492 -7.883 3.543 1 96 105 ASP B N 1
ATOM 3210 C CA . ASP B 1 105 ? 10.508 -7.176 4.32 1 96 105 ASP B CA 1
ATOM 3211 C C . ASP B 1 105 ? 10.719 -7.84 5.676 1 96 105 ASP B C 1
ATOM 3213 O O . ASP B 1 105 ? 11.852 -7.898 6.176 1 96 105 ASP B O 1
ATOM 3217 N N . GLU B 1 106 ? 9.625 -8.328 6.262 1 95.94 106 GLU B N 1
ATOM 3218 C CA . GLU B 1 106 ? 9.688 -8.617 7.691 1 95.94 106 GLU B CA 1
ATOM 3219 C C . GLU B 1 106 ? 9.539 -10.117 7.953 1 95.94 106 GLU B C 1
ATOM 3221 O O . GLU B 1 106 ? 9.891 -10.602 9.031 1 95.94 106 GLU B O 1
ATOM 3226 N N . TYR B 1 107 ? 8.984 -10.836 7.008 1 96.31 107 TYR B N 1
ATOM 3227 C CA . TYR B 1 107 ? 8.727 -12.258 7.188 1 96.31 107 TYR B CA 1
ATOM 3228 C C . TYR B 1 107 ? 9.195 -13.055 5.977 1 96.31 107 TYR B C 1
ATOM 3230 O O . TYR B 1 107 ? 8.406 -13.773 5.352 1 96.31 107 TYR B O 1
ATOM 3238 N N . PRO B 1 108 ? 10.469 -13.031 5.738 1 94.5 108 PRO B N 1
ATOM 3239 C CA . PRO B 1 108 ? 11.008 -13.625 4.508 1 94.5 108 PRO B CA 1
ATOM 3240 C C . PRO B 1 108 ? 10.828 -15.141 4.461 1 94.5 108 PRO B C 1
ATOM 3242 O O . PRO B 1 108 ? 11.023 -15.758 3.41 1 94.5 108 PRO B O 1
ATOM 3245 N N . ARG B 1 109 ? 10.469 -15.766 5.547 1 94.38 109 ARG B N 1
ATOM 3246 C CA . ARG B 1 109 ? 10.234 -17.203 5.543 1 94.38 109 ARG B CA 1
ATOM 3247 C C . ARG B 1 109 ? 8.945 -17.547 4.797 1 94.38 109 ARG B C 1
ATOM 3249 O O . ARG B 1 109 ? 8.805 -18.656 4.27 1 94.38 109 ARG B O 1
ATOM 3256 N N . ILE B 1 110 ? 8.031 -16.672 4.797 1 97.75 110 ILE B N 1
ATOM 3257 C CA . ILE B 1 110 ? 6.73 -16.906 4.184 1 97.75 110 ILE B CA 1
ATOM 3258 C C . ILE B 1 110 ? 6.852 -16.797 2.664 1 97.75 110 ILE B C 1
ATOM 3260 O O . ILE B 1 110 ? 7.281 -15.766 2.141 1 97.75 110 ILE B O 1
ATOM 3264 N N . ARG B 1 111 ? 6.543 -17.859 1.979 1 98.19 111 ARG B N 1
ATOM 3265 C CA . ARG B 1 111 ? 6.508 -17.844 0.52 1 98.19 111 ARG B CA 1
ATOM 3266 C C . ARG B 1 111 ? 5.262 -17.125 0.01 1 98.19 111 ARG B C 1
ATOM 3268 O O . ARG B 1 111 ? 4.215 -17.156 0.663 1 98.19 111 ARG B O 1
ATOM 3275 N N . ILE B 1 112 ? 5.379 -16.469 -1.155 1 98.81 112 ILE B N 1
ATOM 3276 C CA . ILE B 1 112 ? 4.254 -15.742 -1.727 1 98.81 112 ILE B CA 1
ATOM 3277 C C . ILE B 1 112 ? 3.912 -16.312 -3.102 1 98.81 112 ILE B C 1
ATOM 3279 O O . ILE B 1 112 ? 4.766 -16.375 -3.986 1 98.81 112 ILE B O 1
ATOM 3283 N N . LEU B 1 113 ? 2.717 -16.766 -3.223 1 98.88 113 LEU B N 1
ATOM 3284 C CA . LEU B 1 113 ? 2.195 -17.312 -4.469 1 98.88 113 LEU B CA 1
ATOM 3285 C C . LEU B 1 113 ? 1.079 -16.438 -5.027 1 98.88 113 LEU B C 1
ATOM 3287 O O . LEU B 1 113 ? 0.147 -16.078 -4.301 1 98.88 113 LEU B O 1
ATOM 3291 N N . GLY B 1 114 ? 1.16 -16.078 -6.273 1 98.81 114 GLY B N 1
ATOM 3292 C CA . GLY B 1 114 ? 0.137 -15.258 -6.914 1 98.81 114 GLY B CA 1
ATOM 3293 C C . GLY B 1 114 ? -0.526 -15.953 -8.086 1 98.81 114 GLY B C 1
ATOM 3294 O O . GLY B 1 114 ? 0.146 -16.609 -8.891 1 98.81 114 GLY B O 1
ATOM 3295 N N . ILE B 1 115 ? -1.833 -15.789 -8.203 1 98.62 115 ILE B N 1
ATOM 3296 C CA . ILE B 1 115 ? -2.596 -16.391 -9.297 1 98.62 115 ILE B CA 1
ATOM 3297 C C . ILE B 1 115 ? -3.422 -15.312 -10 1 98.62 115 ILE B C 1
ATOM 3299 O O . ILE B 1 115 ? -4.246 -14.641 -9.367 1 98.62 115 ILE B O 1
ATOM 3303 N N . CYS B 1 116 ? -3.189 -15.148 -11.32 1 98.31 116 CYS B N 1
ATOM 3304 C CA . CYS B 1 116 ? -3.895 -14.188 -12.156 1 98.31 116 CYS B CA 1
ATOM 3305 C C . CYS B 1 116 ? -3.754 -12.773 -11.602 1 98.31 116 CYS B C 1
ATOM 3307 O O . CYS B 1 116 ? -2.66 -12.211 -11.602 1 98.31 116 CYS B O 1
ATOM 3309 N N . PHE B 1 117 ? -4.871 -12.273 -10.992 1 98.06 117 PHE B N 1
ATOM 3310 C CA . PHE B 1 117 ? -4.789 -10.992 -10.305 1 98.06 117 PHE B CA 1
ATOM 3311 C C . PHE B 1 117 ? -3.635 -10.984 -9.312 1 98.06 117 PHE B C 1
ATOM 3313 O O . PHE B 1 117 ? -2.959 -9.969 -9.141 1 98.06 117 PHE B O 1
ATOM 3320 N N . GLY B 1 118 ? -3.385 -12.07 -8.688 1 98.56 118 GLY B N 1
ATOM 3321 C CA . GLY B 1 118 ? -2.283 -12.195 -7.746 1 98.56 118 GLY B CA 1
ATOM 3322 C C . GLY B 1 118 ? -0.932 -11.898 -8.367 1 98.56 118 GLY B C 1
ATOM 3323 O O . GLY B 1 118 ? -0.08 -11.266 -7.734 1 98.56 118 GLY B O 1
ATOM 3324 N N . LEU B 1 119 ? -0.729 -12.375 -9.586 1 98.56 119 LEU B N 1
ATOM 3325 C CA . LEU B 1 119 ? 0.497 -12.039 -10.305 1 98.56 119 LEU B CA 1
ATOM 3326 C C . LEU B 1 119 ? 0.587 -10.539 -10.555 1 98.56 119 LEU B C 1
ATOM 3328 O O . LEU B 1 119 ? 1.649 -9.938 -10.375 1 98.56 119 LEU B O 1
ATOM 3332 N N . GLN B 1 120 ? -0.508 -9.969 -10.945 1 98.19 120 GLN B N 1
ATOM 3333 C CA . GLN B 1 120 ? -0.535 -8.562 -11.32 1 98.19 120 GLN B CA 1
ATOM 3334 C C . GLN B 1 120 ? -0.253 -7.668 -10.109 1 98.19 120 GLN B C 1
ATOM 3336 O O . GLN B 1 120 ? 0.522 -6.715 -10.203 1 98.19 120 GLN B O 1
ATOM 3341 N N . VAL B 1 121 ? -0.845 -7.984 -8.969 1 97.94 121 VAL B N 1
ATOM 3342 C CA . VAL B 1 121 ? -0.634 -7.148 -7.789 1 97.94 121 VAL B CA 1
ATOM 3343 C C . VAL B 1 121 ? 0.79 -7.336 -7.273 1 97.94 121 VAL B C 1
ATOM 3345 O O . VAL B 1 121 ? 1.405 -6.395 -6.77 1 97.94 121 VAL B O 1
ATOM 3348 N N . ILE B 1 122 ? 1.339 -8.555 -7.391 1 98.38 122 ILE B N 1
ATOM 3349 C CA . ILE B 1 122 ? 2.736 -8.789 -7.039 1 98.38 122 ILE B CA 1
ATOM 3350 C C . ILE B 1 122 ? 3.639 -7.941 -7.938 1 98.38 122 ILE B C 1
ATOM 3352 O O . ILE B 1 122 ? 4.582 -7.305 -7.457 1 98.38 122 ILE B O 1
ATOM 3356 N N . ALA B 1 123 ? 3.322 -7.941 -9.219 1 97.75 123 ALA B N 1
ATOM 3357 C CA . ALA B 1 123 ? 4.105 -7.137 -10.156 1 97.75 123 ALA B CA 1
ATOM 3358 C C . ALA B 1 123 ? 4.055 -5.656 -9.781 1 97.75 123 ALA B C 1
ATOM 3360 O O . ALA B 1 123 ? 5.055 -4.945 -9.883 1 97.75 123 ALA B O 1
ATOM 3361 N N . ARG B 1 124 ? 2.949 -5.211 -9.352 1 96.56 124 ARG B N 1
ATOM 3362 C CA . ARG B 1 124 ? 2.816 -3.826 -8.914 1 96.56 124 ARG B CA 1
ATOM 3363 C C . ARG B 1 124 ? 3.639 -3.566 -7.656 1 96.56 124 ARG B C 1
ATOM 3365 O O . ARG B 1 124 ? 4.398 -2.598 -7.59 1 96.56 124 ARG B O 1
ATOM 3372 N N . ALA B 1 125 ? 3.482 -4.426 -6.688 1 97.19 125 ALA B N 1
ATOM 3373 C CA . ALA B 1 125 ? 4.105 -4.238 -5.379 1 97.19 125 ALA B CA 1
ATOM 3374 C C . ALA B 1 125 ? 5.625 -4.203 -5.496 1 97.19 125 ALA B C 1
ATOM 3376 O O . ALA B 1 125 ? 6.293 -3.471 -4.758 1 97.19 125 ALA B O 1
ATOM 3377 N N . PHE B 1 126 ? 6.125 -4.938 -6.496 1 96.25 126 PHE B N 1
ATOM 3378 C CA . PHE B 1 126 ? 7.574 -5.098 -6.551 1 96.25 126 PHE B CA 1
ATOM 3379 C C . PHE B 1 126 ? 8.141 -4.504 -7.836 1 96.25 126 PHE B C 1
ATOM 3381 O O . PHE B 1 126 ? 9.25 -4.844 -8.25 1 96.25 126 PHE B O 1
ATOM 3388 N N . GLY B 1 127 ? 7.426 -3.572 -8.469 1 86.44 127 GLY B N 1
ATOM 3389 C CA . GLY B 1 127 ? 7.738 -2.963 -9.75 1 86.44 127 GLY B CA 1
ATOM 3390 C C . GLY B 1 127 ? 9.109 -2.312 -9.781 1 86.44 127 GLY B C 1
ATOM 3391 O O . GLY B 1 127 ? 9.914 -2.504 -8.875 1 86.44 127 GLY B O 1
ATOM 3392 N N . PRO B 1 128 ? 9.328 -1.586 -10.773 1 77.94 128 PRO B N 1
ATOM 3393 C CA . PRO B 1 128 ? 8.359 -0.995 -11.703 1 77.94 128 PRO B CA 1
ATOM 3394 C C . PRO B 1 128 ? 7.719 -2.031 -12.625 1 77.94 128 PRO B C 1
ATOM 3396 O O . PRO B 1 128 ? 8.375 -2.99 -13.039 1 77.94 128 PRO B O 1
ATOM 3399 N N . SER B 1 129 ? 6.453 -1.926 -12.68 1 79.62 129 SER B N 1
ATOM 3400 C CA . SER B 1 129 ? 5.672 -2.713 -13.633 1 79.62 129 SER B CA 1
ATOM 3401 C C . SER B 1 129 ? 4.523 -1.896 -14.219 1 79.62 129 SER B C 1
ATOM 3403 O O . SER B 1 129 ? 4.184 -0.831 -13.695 1 79.62 129 SER B O 1
ATOM 3405 N N . GLU B 1 130 ? 4.117 -2.283 -15.398 1 86.69 130 GLU B N 1
ATOM 3406 C CA . GLU B 1 130 ? 2.961 -1.665 -16.031 1 86.69 130 GLU B CA 1
ATOM 3407 C C . GLU B 1 130 ? 1.854 -2.688 -16.281 1 86.69 130 GLU B C 1
ATOM 3409 O O . GLU B 1 130 ? 2.104 -3.758 -16.844 1 86.69 130 GLU B O 1
ATOM 3414 N N . ILE B 1 131 ? 0.792 -2.395 -15.75 1 94.12 131 ILE B N 1
ATOM 3415 C CA . ILE B 1 131 ? -0.401 -3.213 -15.945 1 94.12 131 ILE B CA 1
ATOM 3416 C C . ILE B 1 131 ? -1.41 -2.461 -16.812 1 94.12 131 ILE B C 1
ATOM 3418 O O . ILE B 1 131 ? -1.773 -1.322 -16.5 1 94.12 131 ILE B O 1
ATOM 3422 N N . THR B 1 132 ? -1.812 -3.029 -17.844 1 94.88 132 THR B N 1
ATOM 3423 C CA . THR B 1 132 ? -2.732 -2.389 -18.781 1 94.88 132 THR B CA 1
ATOM 3424 C C . THR B 1 132 ? -3.734 -3.398 -19.328 1 94.88 132 THR B C 1
ATOM 3426 O O . THR B 1 132 ? -3.535 -4.609 -19.203 1 94.88 132 THR B O 1
ATOM 3429 N N . GLU B 1 133 ? -4.766 -2.82 -19.844 1 95.12 133 GLU B N 1
ATOM 3430 C CA . GLU B 1 133 ? -5.66 -3.678 -20.625 1 95.12 133 GLU B CA 1
ATOM 3431 C C . GLU B 1 133 ? -4.949 -4.246 -21.844 1 95.12 133 GLU B C 1
ATOM 3433 O O . GLU B 1 133 ? -4.207 -3.533 -22.531 1 95.12 133 GLU B O 1
ATOM 3438 N N . ASN B 1 134 ? -5.223 -5.484 -22.062 1 96.31 134 ASN B N 1
ATOM 3439 C CA . ASN B 1 134 ? -4.582 -6.152 -23.188 1 96.31 134 ASN B CA 1
ATOM 3440 C C . ASN B 1 134 ? -5.086 -5.621 -24.531 1 96.31 134 ASN B C 1
ATOM 3442 O O . ASN B 1 134 ? -6.258 -5.801 -24.875 1 96.31 134 ASN B O 1
ATOM 3446 N N . PRO B 1 135 ? -4.203 -5.004 -25.297 1 95 135 PRO B N 1
ATOM 3447 C CA . PRO B 1 135 ? -4.656 -4.508 -26.594 1 95 135 PRO B CA 1
ATOM 3448 C C . PRO B 1 135 ? -5.082 -5.629 -27.547 1 95 135 PRO B C 1
ATOM 3450 O O . PRO B 1 135 ? -5.824 -5.387 -28.5 1 95 135 PRO B O 1
ATOM 3453 N N . LYS B 1 136 ? -4.672 -6.855 -27.25 1 95.69 136 LYS B N 1
ATOM 3454 C CA . LYS B 1 136 ? -5 -8 -28.094 1 95.69 136 LYS B CA 1
ATOM 3455 C C . LYS B 1 136 ? -6.266 -8.695 -27.609 1 95.69 136 LYS B C 1
ATOM 3457 O O . LYS B 1 136 ? -6.66 -9.727 -28.156 1 95.69 136 LYS B O 1
ATOM 3462 N N . GLY B 1 137 ? -6.867 -8.172 -26.531 1 95.38 137 GLY B N 1
ATOM 3463 C CA . GLY B 1 137 ? -8.156 -8.656 -26.062 1 95.38 137 GLY B CA 1
ATOM 3464 C C . GLY B 1 137 ? -8.031 -9.727 -24.984 1 95.38 137 GLY B C 1
ATOM 3465 O O . GLY B 1 137 ? -6.949 -9.93 -24.438 1 95.38 137 GLY B O 1
ATOM 3466 N N . TRP B 1 138 ? -9.117 -10.445 -24.734 1 96.88 138 TRP B N 1
ATOM 3467 C CA . TRP B 1 138 ? -9.242 -11.422 -23.656 1 96.88 138 TRP B CA 1
ATOM 3468 C C . TRP B 1 138 ? -8.492 -12.703 -24 1 96.88 138 TRP B C 1
ATOM 3470 O O . TRP B 1 138 ? -8.492 -13.148 -25.156 1 96.88 138 TRP B O 1
ATOM 3480 N N . GLU B 1 139 ? -7.918 -13.219 -23.078 1 97.25 139 GLU B N 1
ATOM 3481 C CA . GLU B 1 139 ? -7.414 -14.586 -23.109 1 97.25 139 GLU B CA 1
ATOM 3482 C C . GLU B 1 139 ? -8.211 -15.492 -22.188 1 97.25 139 GLU B C 1
ATOM 3484 O O . GLU B 1 139 ? -8.258 -15.266 -20.969 1 97.25 139 GLU B O 1
ATOM 3489 N N . VAL B 1 140 ? -8.938 -16.484 -22.781 1 97.94 140 VAL B N 1
ATOM 3490 C CA . VAL B 1 140 ? -9.867 -17.312 -22.016 1 97.94 140 VAL B CA 1
ATOM 3491 C C . VAL B 1 140 ? -9.688 -18.781 -22.391 1 97.94 140 VAL B C 1
ATOM 3493 O O . VAL B 1 140 ? -9.531 -19.109 -23.562 1 97.94 140 VAL B O 1
ATOM 3496 N N . GLY B 1 141 ? -9.719 -19.641 -21.328 1 97.88 141 GLY B N 1
ATOM 3497 C CA . GLY B 1 141 ? -9.641 -21.078 -21.562 1 97.88 141 GLY B CA 1
ATOM 3498 C C . GLY B 1 141 ? -8.219 -21.609 -21.531 1 97.88 141 GLY B C 1
ATOM 3499 O O . GLY B 1 141 ? -7.289 -20.891 -21.172 1 97.88 141 GLY B O 1
ATOM 3500 N N . SER B 1 142 ? -8.094 -22.922 -21.797 1 98.19 142 SER B N 1
ATOM 3501 C CA . SER B 1 142 ? -6.77 -23.531 -21.844 1 98.19 142 SER B CA 1
ATOM 3502 C C . SER B 1 142 ? -5.883 -22.828 -22.875 1 98.19 142 SER B C 1
ATOM 3504 O O . SER B 1 142 ? -6.184 -22.859 -24.062 1 98.19 142 SER B O 1
ATOM 3506 N N . THR B 1 143 ? -4.805 -22.203 -22.375 1 97.75 143 THR B N 1
ATOM 3507 C CA . THR B 1 143 ? -3.949 -21.359 -23.203 1 97.75 143 THR B CA 1
ATOM 3508 C C . THR B 1 143 ? -2.488 -21.781 -23.078 1 97.75 143 THR B C 1
ATOM 3510 O O . THR B 1 143 ? -2 -22.031 -21.969 1 97.75 143 THR B O 1
ATOM 3513 N N . ARG B 1 144 ? -1.876 -21.812 -24.219 1 98.31 144 ARG B N 1
ATOM 3514 C CA . ARG B 1 144 ? -0.468 -22.188 -24.266 1 98.31 144 ARG B CA 1
ATOM 3515 C C . ARG B 1 144 ? 0.418 -21.062 -23.75 1 98.31 144 ARG B C 1
ATOM 3517 O O . ARG B 1 144 ? 0.309 -19.922 -24.188 1 98.31 144 ARG B O 1
ATOM 3524 N N . MET B 1 145 ? 1.234 -21.359 -22.781 1 98.56 145 MET B N 1
ATOM 3525 C CA . MET B 1 145 ? 2.305 -20.5 -22.297 1 98.56 145 MET B CA 1
ATOM 3526 C C . MET B 1 145 ? 3.67 -21.031 -22.703 1 98.56 145 MET B C 1
ATOM 3528 O O . MET B 1 145 ? 4.055 -22.141 -22.312 1 98.56 145 MET B O 1
ATOM 3532 N N . ASP B 1 146 ? 4.367 -20.25 -23.531 1 98.81 146 ASP B N 1
ATOM 3533 C CA . ASP B 1 146 ? 5.734 -20.594 -23.891 1 98.81 146 ASP B CA 1
ATOM 3534 C C . ASP B 1 146 ? 6.703 -20.297 -22.75 1 98.81 146 ASP B C 1
ATOM 3536 O O . ASP B 1 146 ? 6.715 -19.172 -22.219 1 98.81 146 ASP B O 1
ATOM 3540 N N . LEU B 1 147 ? 7.527 -21.266 -22.453 1 98.88 147 LEU B N 1
ATOM 3541 C CA . LEU B 1 147 ? 8.367 -21.141 -21.266 1 98.88 147 LEU B CA 1
ATOM 3542 C C . LEU B 1 147 ? 9.766 -20.656 -21.641 1 98.88 147 LEU B C 1
ATOM 3544 O O . LEU B 1 147 ? 10.312 -21.047 -22.672 1 98.88 147 LEU B O 1
ATOM 3548 N N . THR B 1 148 ? 10.305 -19.766 -20.828 1 98.81 148 THR B N 1
ATOM 3549 C CA . THR B 1 148 ? 11.727 -19.469 -20.875 1 98.81 148 THR B CA 1
ATOM 3550 C C . THR B 1 148 ? 12.547 -20.656 -20.375 1 98.81 148 THR B C 1
ATOM 3552 O O . THR B 1 148 ? 11.984 -21.656 -19.938 1 98.81 148 THR B O 1
ATOM 3555 N N . ASP B 1 149 ? 13.891 -20.531 -20.422 1 98.56 149 ASP B N 1
ATOM 3556 C CA . ASP B 1 149 ? 14.727 -21.609 -19.922 1 98.56 149 ASP B CA 1
ATOM 3557 C C . ASP B 1 149 ? 14.484 -21.844 -18.438 1 98.56 149 ASP B C 1
ATOM 3559 O O . ASP B 1 149 ? 14.312 -22.984 -18 1 98.56 149 ASP B O 1
ATOM 3563 N N . ILE B 1 150 ? 14.398 -20.797 -17.703 1 98.5 150 ILE B N 1
ATOM 3564 C CA . ILE B 1 150 ? 14.156 -20.938 -16.266 1 98.5 150 ILE B CA 1
ATOM 3565 C C . ILE B 1 150 ? 12.742 -21.453 -16.031 1 98.5 150 ILE B C 1
ATOM 3567 O O . ILE B 1 150 ? 12.5 -22.203 -15.094 1 98.5 150 ILE B O 1
ATOM 3571 N N . GLY B 1 151 ? 11.812 -21.016 -16.891 1 98.81 151 GLY B N 1
ATOM 3572 C CA . GLY B 1 151 ? 10.469 -21.562 -16.828 1 98.81 151 GLY B CA 1
ATOM 3573 C C . GLY B 1 151 ? 10.414 -23.062 -17.047 1 98.81 151 GLY B C 1
ATOM 3574 O O . GLY B 1 151 ? 9.719 -23.781 -16.328 1 98.81 151 GLY B O 1
ATOM 3575 N N . ARG B 1 152 ? 11.172 -23.516 -18.062 1 98.81 152 ARG B N 1
ATOM 3576 C CA . ARG B 1 152 ? 11.25 -24.953 -18.328 1 98.81 152 ARG B CA 1
ATOM 3577 C C . ARG B 1 152 ? 11.812 -25.703 -17.141 1 98.81 152 ARG B C 1
ATOM 3579 O O . ARG B 1 152 ? 11.273 -26.75 -16.734 1 98.81 152 ARG B O 1
ATOM 3586 N N . SER B 1 153 ? 12.828 -25.141 -16.562 1 98.5 153 SER B N 1
ATOM 3587 C CA . SER B 1 153 ? 13.492 -25.766 -15.422 1 98.5 153 SER B CA 1
ATOM 3588 C C . SER B 1 153 ? 12.547 -25.891 -14.234 1 98.5 153 SER B C 1
ATOM 3590 O O . SER B 1 153 ? 12.445 -26.953 -13.625 1 98.5 153 SER B O 1
ATOM 3592 N N . ILE B 1 154 ? 11.812 -24.875 -13.961 1 98.5 154 ILE B N 1
ATOM 3593 C CA . ILE B 1 154 ? 10.969 -24.812 -12.773 1 98.5 154 ILE B CA 1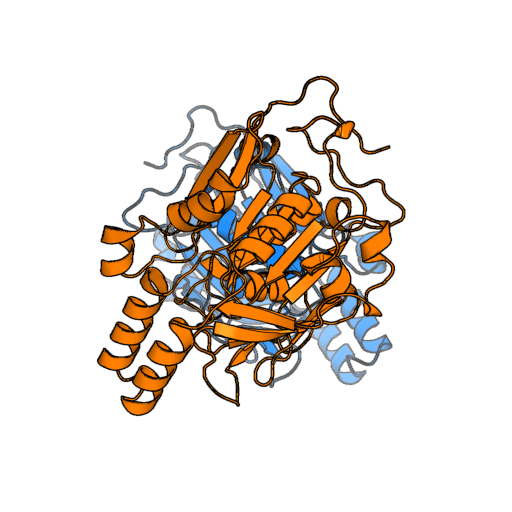
ATOM 3594 C C . ILE B 1 154 ? 9.703 -25.641 -13 1 98.5 154 ILE B C 1
ATOM 3596 O O . ILE B 1 154 ? 9.273 -26.391 -12.117 1 98.5 154 ILE B O 1
ATOM 3600 N N . VAL B 1 155 ? 9.117 -25.578 -14.195 1 98.69 155 VAL B N 1
ATOM 3601 C CA . VAL B 1 155 ? 7.812 -26.188 -14.453 1 98.69 155 VAL B CA 1
ATOM 3602 C C . VAL B 1 155 ? 7.969 -27.672 -14.727 1 98.69 155 VAL B C 1
ATOM 3604 O O . VAL B 1 155 ? 7.184 -28.484 -14.242 1 98.69 155 VAL B O 1
ATOM 3607 N N . TRP B 1 156 ? 9.039 -28.031 -15.414 1 98.44 156 TRP B N 1
ATOM 3608 C CA . TRP B 1 156 ? 9.078 -29.406 -15.906 1 98.44 156 TRP B CA 1
ATOM 3609 C C . TRP B 1 156 ? 10.273 -30.156 -15.32 1 98.44 156 TRP B C 1
ATOM 3611 O O . TRP B 1 156 ? 10.367 -31.375 -15.445 1 98.44 156 TRP B O 1
ATOM 3621 N N . GLY B 1 157 ? 11.203 -29.391 -14.688 1 97.06 157 GLY B N 1
ATOM 3622 C CA . GLY B 1 157 ? 12.273 -30.109 -14.023 1 97.06 157 GLY B CA 1
ATOM 3623 C C . GLY B 1 157 ? 11.773 -31.062 -12.953 1 97.06 157 GLY B C 1
ATOM 3624 O O . GLY B 1 157 ? 10.789 -30.781 -12.266 1 97.06 157 GLY B O 1
ATOM 3625 N N . GLU B 1 158 ? 12.508 -32.188 -12.766 1 93.75 158 GLU B N 1
ATOM 3626 C CA . GLU B 1 158 ? 12.125 -33.188 -11.766 1 93.75 158 GLU B CA 1
ATOM 3627 C C . GLU B 1 158 ? 13.086 -33.188 -10.578 1 93.75 158 GLU B C 1
ATOM 3629 O O . GLU B 1 158 ? 12.727 -33.594 -9.484 1 93.75 158 GLU B O 1
ATOM 3634 N N . ASP B 1 159 ? 14.281 -32.812 -10.859 1 93.06 159 ASP B N 1
ATOM 3635 C CA . ASP B 1 159 ? 15.352 -32.688 -9.875 1 93.06 159 ASP B CA 1
ATOM 3636 C C . ASP B 1 159 ? 16.375 -31.656 -10.312 1 93.06 159 ASP B C 1
ATOM 3638 O O . ASP B 1 159 ? 16.219 -31 -11.344 1 93.06 159 ASP B O 1
ATOM 3642 N N . GLU B 1 160 ? 17.328 -31.484 -9.445 1 94.12 160 GLU B N 1
ATOM 3643 C CA . GLU B 1 160 ? 18.344 -30.469 -9.727 1 94.12 160 GLU B CA 1
ATOM 3644 C C . GLU B 1 160 ? 19.031 -30.734 -11.062 1 94.12 160 GLU B C 1
ATOM 3646 O O . GLU B 1 160 ? 19.281 -29.797 -11.828 1 94.12 160 GLU B O 1
ATOM 3651 N N . ALA B 1 161 ? 19.234 -31.938 -11.328 1 95.25 161 ALA B N 1
ATOM 3652 C CA . ALA B 1 161 ? 19.953 -32.312 -12.547 1 95.25 161 ALA B CA 1
ATOM 3653 C C . ALA B 1 161 ? 19.125 -31.969 -13.789 1 95.25 161 ALA B C 1
ATOM 3655 O O . ALA B 1 161 ? 19.641 -31.359 -14.734 1 95.25 161 ALA B O 1
ATOM 3656 N N . SER B 1 162 ? 17.891 -32.312 -13.766 1 95 162 SER B N 1
ATOM 3657 C CA . SER B 1 162 ? 17.047 -32.062 -14.914 1 95 162 SER B CA 1
ATOM 3658 C C . SER B 1 162 ? 16.797 -30.562 -15.078 1 95 162 SER B C 1
ATOM 3660 O O . SER B 1 162 ? 16.656 -30.062 -16.203 1 95 162 SER B O 1
ATOM 3662 N N . ALA B 1 163 ? 16.766 -29.891 -13.984 1 95.31 163 ALA B N 1
ATOM 3663 C CA . ALA B 1 163 ? 16.531 -28.453 -14.023 1 95.31 163 ALA B CA 1
ATOM 3664 C C . ALA B 1 163 ? 17.703 -27.719 -14.68 1 95.31 163 ALA B C 1
ATOM 3666 O O . ALA B 1 163 ? 17.547 -26.609 -15.188 1 95.31 163 ALA B O 1
ATOM 3667 N N . LYS B 1 164 ? 18.828 -28.328 -14.742 1 96.62 164 LYS B N 1
ATOM 3668 C CA . LYS B 1 164 ? 20.031 -27.719 -15.305 1 96.62 164 LYS B CA 1
ATOM 3669 C C . LYS B 1 164 ? 20.094 -27.922 -16.812 1 96.62 164 LYS B C 1
ATOM 3671 O O . LYS B 1 164 ? 20.969 -27.375 -17.484 1 96.62 164 LYS B O 1
ATOM 3676 N N . GLU B 1 165 ? 19.125 -28.672 -17.328 1 97.62 165 GLU B N 1
ATOM 3677 C CA . GLU B 1 165 ? 19.078 -28.953 -18.766 1 97.62 165 GLU B CA 1
ATOM 3678 C C . GLU B 1 165 ? 17.719 -28.578 -19.359 1 97.62 165 GLU B C 1
ATOM 3680 O O . GLU B 1 165 ? 17.031 -29.422 -19.938 1 97.62 165 GLU B O 1
ATOM 3685 N N . PRO B 1 166 ? 17.453 -27.328 -19.328 1 97.25 166 PRO B N 1
ATOM 3686 C CA . PRO B 1 166 ? 16.141 -26.891 -19.797 1 97.25 166 PRO B CA 1
ATOM 3687 C C . PRO B 1 166 ? 15.875 -27.25 -21.25 1 97.25 166 PRO B C 1
ATOM 3689 O O . PRO B 1 166 ? 14.719 -27.438 -21.641 1 97.25 166 PRO B O 1
ATOM 3692 N N . GLY B 1 167 ? 16.844 -27.375 -22.047 1 97.56 167 GLY B N 1
ATOM 3693 C CA . GLY B 1 167 ? 16.703 -27.719 -23.453 1 97.56 167 GLY B CA 1
ATOM 3694 C C . GLY B 1 167 ? 16.062 -29.078 -23.656 1 97.56 167 GLY B C 1
ATOM 3695 O O . GLY B 1 167 ? 15.523 -29.359 -24.734 1 97.56 167 GLY B O 1
ATOM 3696 N N . LYS B 1 168 ? 16.062 -29.922 -22.656 1 98 168 LYS B N 1
ATOM 3697 C CA . LYS B 1 168 ? 15.555 -31.281 -22.766 1 98 168 LYS B CA 1
ATOM 3698 C C . LYS B 1 168 ? 14.141 -31.391 -22.203 1 98 168 LYS B C 1
ATOM 3700 O O . LYS B 1 168 ? 13.539 -32.469 -22.203 1 98 168 LYS B O 1
ATOM 3705 N N . LEU B 1 169 ? 13.656 -30.297 -21.734 1 98.25 169 LEU B N 1
ATOM 3706 C CA . LEU B 1 169 ? 12.352 -30.266 -21.094 1 98.25 169 LEU B CA 1
ATOM 3707 C C . LEU B 1 169 ? 11.305 -29.656 -22.016 1 98.25 169 LEU B C 1
ATOM 3709 O O . LEU B 1 169 ? 11.641 -28.953 -22.969 1 98.25 169 LEU B O 1
ATOM 3713 N N . ASN B 1 170 ? 10.039 -29.984 -21.688 1 98.12 170 ASN B N 1
ATOM 3714 C CA . ASN B 1 170 ? 8.961 -29.375 -22.453 1 98.12 170 ASN B CA 1
ATOM 3715 C C . ASN B 1 170 ? 9.07 -27.844 -22.484 1 98.12 170 ASN B C 1
ATOM 3717 O O . ASN B 1 170 ? 9.453 -27.234 -21.484 1 98.12 170 ASN B O 1
ATOM 3721 N N . ASP B 1 171 ? 8.641 -27.25 -23.594 1 98.5 171 ASP B N 1
ATOM 3722 C CA . ASP B 1 171 ? 8.891 -25.828 -23.797 1 98.5 171 ASP B CA 1
ATOM 3723 C C . ASP B 1 171 ? 7.617 -25.016 -23.562 1 98.5 171 ASP B C 1
ATOM 3725 O O . ASP B 1 171 ? 7.602 -23.797 -23.797 1 98.5 171 ASP B O 1
ATOM 3729 N N . HIS B 1 172 ? 6.559 -25.672 -23.172 1 98.75 172 HIS B N 1
ATOM 3730 C CA . HIS B 1 172 ? 5.316 -24.938 -22.922 1 98.75 172 HIS B CA 1
ATOM 3731 C C . HIS B 1 172 ? 4.473 -25.656 -21.875 1 98.75 172 HIS B C 1
ATOM 3733 O O . HIS B 1 172 ? 4.762 -26.797 -21.5 1 98.75 172 HIS B O 1
ATOM 3739 N N . VAL B 1 173 ? 3.551 -24.969 -21.297 1 98.56 173 VAL B N 1
ATOM 3740 C CA . VAL B 1 173 ? 2.52 -25.5 -20.406 1 98.56 173 VAL B CA 1
ATOM 3741 C C . VAL B 1 173 ? 1.171 -24.859 -20.75 1 98.56 173 VAL B C 1
ATOM 3743 O O . VAL B 1 173 ? 1.113 -23.75 -21.266 1 98.56 173 VAL B O 1
ATOM 3746 N N . ASN B 1 174 ? 0.13 -25.609 -20.594 1 98.62 174 ASN B N 1
ATOM 3747 C CA . ASN B 1 174 ? -1.214 -25.094 -20.812 1 98.62 174 ASN B CA 1
ATOM 3748 C C . ASN B 1 174 ? -1.94 -24.828 -19.5 1 98.62 174 ASN B C 1
ATOM 3750 O O . ASN B 1 174 ? -1.964 -25.688 -18.609 1 98.62 174 ASN B O 1
ATOM 3754 N N . MET B 1 175 ? -2.531 -23.609 -19.406 1 98 175 MET B N 1
ATOM 3755 C CA . MET B 1 175 ? -3.256 -23.266 -18.188 1 98 175 MET B CA 1
ATOM 3756 C C . MET B 1 175 ? -4.59 -22.594 -18.516 1 98 175 MET B C 1
ATOM 3758 O O . MET B 1 175 ? -4.715 -21.906 -19.531 1 98 175 MET B O 1
ATOM 3762 N N . GLN B 1 176 ? -5.566 -22.797 -17.609 1 98.31 176 GLN B N 1
ATOM 3763 C CA . GLN B 1 176 ? -6.832 -22.078 -17.719 1 98.31 176 GLN B CA 1
ATOM 3764 C C . GLN B 1 176 ? -6.641 -20.594 -17.469 1 98.31 176 GLN B C 1
ATOM 3766 O O . GLN B 1 176 ? -5.938 -20.188 -16.531 1 98.31 176 GLN B O 1
ATOM 3771 N N . GLN B 1 177 ? -7.238 -19.812 -18.422 1 97.75 177 GLN B N 1
ATOM 3772 C CA . GLN B 1 177 ? -7.113 -18.359 -18.344 1 97.75 177 GLN B CA 1
ATOM 3773 C C . GLN B 1 177 ? -8.477 -17.688 -18.469 1 97.75 177 GLN B C 1
ATOM 3775 O O . GLN B 1 177 ? -9.375 -18.203 -19.125 1 97.75 177 GLN B O 1
ATOM 3780 N N . ILE B 1 178 ? -8.602 -16.547 -17.797 1 97.88 178 ILE B N 1
ATOM 3781 C CA . ILE B 1 178 ? -9.68 -15.594 -18.047 1 97.88 178 ILE B CA 1
ATOM 3782 C C . ILE B 1 178 ? -9.258 -14.203 -17.578 1 97.88 178 ILE B C 1
ATOM 3784 O O . ILE B 1 178 ? -9.375 -13.891 -16.391 1 97.88 178 ILE B O 1
ATOM 3788 N N . HIS B 1 179 ? -8.688 -13.398 -18.484 1 97.38 179 HIS B N 1
ATOM 3789 C CA . HIS B 1 179 ? -8.195 -12.078 -18.109 1 97.38 179 HIS B CA 1
ATOM 3790 C C . HIS B 1 179 ? -8.117 -11.156 -19.312 1 97.38 179 HIS B C 1
ATOM 3792 O O . HIS B 1 179 ? -7.918 -11.609 -20.438 1 97.38 179 HIS B O 1
ATOM 3798 N N . SER B 1 180 ? -8.219 -9.898 -19.031 1 96.31 180 SER B N 1
ATOM 3799 C CA . SER B 1 180 ? -8.016 -8.867 -20.031 1 96.31 180 SER B CA 1
ATOM 3800 C C . SER B 1 180 ? -6.863 -7.945 -19.656 1 96.31 180 SER B C 1
ATOM 3802 O O . SER B 1 180 ? -6.285 -7.281 -20.531 1 96.31 180 SER B O 1
ATOM 3804 N N . ASP B 1 181 ? -6.516 -7.828 -18.406 1 96.62 181 ASP B N 1
ATOM 3805 C CA . ASP B 1 181 ? -5.363 -7.047 -17.969 1 96.62 181 ASP B CA 1
ATOM 3806 C C . ASP B 1 181 ? -4.078 -7.867 -18.047 1 96.62 181 ASP B C 1
ATOM 3808 O O . ASP B 1 181 ? -4.102 -9.086 -17.844 1 96.62 181 ASP B O 1
ATOM 3812 N N . ILE B 1 182 ? -3.014 -7.141 -18.375 1 97 182 ILE B N 1
ATOM 3813 C CA . ILE B 1 182 ? -1.733 -7.832 -18.5 1 97 182 ILE B CA 1
ATOM 3814 C C . ILE B 1 182 ? -0.632 -6.996 -17.844 1 97 182 ILE B C 1
ATOM 3816 O O . ILE B 1 182 ? -0.701 -5.766 -17.828 1 97 182 ILE B O 1
ATOM 3820 N N . VAL B 1 183 ? 0.328 -7.676 -17.281 1 97.25 183 VAL B N 1
ATOM 3821 C CA . VAL B 1 183 ? 1.607 -7.074 -16.922 1 97.25 183 VAL B CA 1
ATOM 3822 C C . VAL B 1 183 ? 2.516 -7.023 -18.156 1 97.25 183 VAL B C 1
ATOM 3824 O O . VAL B 1 183 ? 2.688 -8.023 -18.844 1 97.25 183 VAL B O 1
ATOM 3827 N N . THR B 1 184 ? 3.088 -5.859 -18.391 1 94.62 184 THR B N 1
ATOM 3828 C CA . THR B 1 184 ? 3.789 -5.727 -19.656 1 94.62 184 THR B CA 1
ATOM 3829 C C . THR B 1 184 ? 5.297 -5.828 -19.469 1 94.62 184 THR B C 1
ATOM 3831 O O . THR B 1 184 ? 6.043 -6.062 -20.422 1 94.62 184 THR B O 1
ATOM 3834 N N . GLU B 1 185 ? 5.723 -5.605 -18.234 1 93.25 185 GLU B N 1
ATOM 3835 C CA . GLU B 1 185 ? 7.145 -5.699 -17.938 1 93.25 185 GLU B CA 1
ATOM 3836 C C . GLU B 1 185 ? 7.383 -6.449 -16.625 1 93.25 185 GLU B C 1
ATOM 3838 O O . GLU B 1 185 ? 6.66 -6.246 -15.648 1 93.25 185 GLU B O 1
ATOM 3843 N N . VAL B 1 186 ? 8.445 -7.242 -16.641 1 95 186 VAL B N 1
ATOM 3844 C CA . VAL B 1 186 ? 8.805 -8.016 -15.453 1 95 186 VAL B CA 1
ATOM 3845 C C . VAL B 1 186 ? 9.484 -7.109 -14.43 1 95 186 VAL B C 1
ATOM 3847 O O . VAL B 1 186 ? 10.398 -6.355 -14.773 1 95 186 VAL B O 1
ATOM 3850 N N . PRO B 1 187 ? 9.047 -7.168 -13.195 1 93.5 187 PRO B N 1
ATOM 3851 C CA . PRO B 1 187 ? 9.758 -6.398 -12.172 1 93.5 187 PRO B CA 1
ATOM 3852 C C . PRO B 1 187 ? 11.242 -6.746 -12.094 1 93.5 187 PRO B C 1
ATOM 3854 O O . PRO B 1 187 ? 11.633 -7.883 -12.391 1 93.5 187 PRO B O 1
ATOM 3857 N N . SER B 1 188 ? 12.102 -5.797 -11.672 1 88.94 188 SER B N 1
ATOM 3858 C CA . SER B 1 188 ? 13.555 -5.902 -11.758 1 88.94 188 SER B CA 1
ATOM 3859 C C . SER B 1 188 ? 14.07 -7.094 -10.953 1 88.94 188 SER B C 1
ATOM 3861 O O . SER B 1 188 ? 15.023 -7.762 -11.367 1 88.94 188 SER B O 1
ATOM 3863 N N . ASP B 1 189 ? 13.477 -7.453 -9.875 1 91 189 ASP B N 1
ATOM 3864 C CA . ASP B 1 189 ? 13.977 -8.523 -9.023 1 91 189 ASP B CA 1
ATOM 3865 C C . ASP B 1 189 ? 13.336 -9.859 -9.383 1 91 189 ASP B C 1
ATOM 3867 O O . ASP B 1 189 ? 13.492 -10.844 -8.656 1 91 189 ASP B O 1
ATOM 3871 N N . PHE B 1 190 ? 12.664 -9.945 -10.5 1 97.19 190 PHE B N 1
ATOM 3872 C CA . PHE B 1 190 ? 11.961 -11.156 -10.922 1 97.19 190 PHE B CA 1
ATOM 3873 C C . PHE B 1 190 ? 12.477 -11.633 -12.273 1 97.19 190 PHE B C 1
ATOM 3875 O O . PHE B 1 190 ? 13.109 -10.867 -13.008 1 97.19 190 PHE B O 1
ATOM 3882 N N . GLU B 1 191 ? 12.25 -12.875 -12.531 1 97.88 191 GLU B N 1
ATOM 3883 C CA . GLU B 1 191 ? 12.508 -13.469 -13.836 1 97.88 191 GLU B CA 1
ATOM 3884 C C . GLU B 1 191 ? 11.219 -13.914 -14.516 1 97.88 191 GLU B C 1
ATOM 3886 O O . GLU B 1 191 ? 10.273 -14.336 -13.836 1 97.88 191 GLU B O 1
ATOM 3891 N N . LEU B 1 192 ? 11.258 -13.82 -15.812 1 98.38 192 LEU B N 1
ATOM 3892 C CA . LEU B 1 192 ? 10.109 -14.25 -16.594 1 98.38 192 LEU B CA 1
ATOM 3893 C C . LEU B 1 192 ? 10.086 -15.773 -16.734 1 98.38 192 LEU B C 1
ATOM 3895 O O . LEU B 1 192 ? 11.086 -16.375 -17.109 1 98.38 192 LEU B O 1
ATOM 3899 N N . LEU B 1 193 ? 8.984 -16.359 -16.453 1 98.81 193 LEU B N 1
ATOM 3900 C CA . LEU B 1 193 ? 8.844 -17.797 -16.594 1 98.81 193 LEU B CA 1
ATOM 3901 C C . LEU B 1 193 ? 8.305 -18.156 -17.984 1 98.81 193 LEU B C 1
ATOM 3903 O O . LEU B 1 193 ? 8.578 -19.25 -18.5 1 98.81 193 LEU B O 1
ATOM 3907 N N . GLY B 1 194 ? 7.484 -17.281 -18.516 1 98.75 194 GLY B N 1
ATOM 3908 C CA . GLY B 1 194 ? 6.914 -17.578 -19.812 1 98.75 194 GLY B CA 1
ATOM 3909 C C . GLY B 1 194 ? 5.957 -16.516 -20.312 1 98.75 194 GLY B C 1
ATOM 3910 O O . GLY B 1 194 ? 5.625 -15.578 -19.578 1 98.75 194 GLY B O 1
ATOM 3911 N N . SER B 1 195 ? 5.578 -16.656 -21.562 1 98.62 195 SER B N 1
ATOM 3912 C CA . SER B 1 195 ? 4.68 -15.727 -22.266 1 98.62 195 SER B CA 1
ATOM 3913 C C . SER B 1 195 ? 3.732 -16.469 -23.188 1 98.62 195 SER B C 1
ATOM 3915 O O . SER B 1 195 ? 3.924 -17.656 -23.453 1 98.62 195 SER B O 1
ATOM 3917 N N . SER B 1 196 ? 2.682 -15.789 -23.5 1 98.25 196 SER B N 1
ATOM 3918 C CA . SER B 1 196 ? 1.796 -16.281 -24.547 1 98.25 196 SER B CA 1
ATOM 3919 C C . SER B 1 196 ? 1.744 -15.305 -25.719 1 98.25 196 SER B C 1
ATOM 3921 O O . SER B 1 196 ? 2.418 -14.273 -25.719 1 98.25 196 SER B O 1
ATOM 3923 N N . GLU B 1 197 ? 1.001 -15.758 -26.703 1 95.62 197 GLU B N 1
ATOM 3924 C CA . GLU B 1 197 ? 0.85 -14.898 -27.875 1 95.62 197 GLU B CA 1
ATOM 3925 C C . GLU B 1 197 ? 0.24 -13.555 -27.5 1 95.62 197 GLU B C 1
ATOM 3927 O O . GLU B 1 197 ? 0.614 -12.523 -28.062 1 95.62 197 GLU B O 1
ATOM 3932 N N . LYS B 1 198 ? -0.62 -13.508 -26.562 1 96.75 198 LYS B N 1
ATOM 3933 C CA . LYS B 1 198 ? -1.379 -12.297 -26.25 1 96.75 198 LYS B CA 1
ATOM 3934 C C . LYS B 1 198 ? -0.83 -11.602 -25 1 96.75 198 LYS B C 1
ATOM 3936 O O . LYS B 1 198 ? -1.133 -10.438 -24.75 1 96.75 198 LYS B O 1
ATOM 3941 N N . CYS B 1 199 ? -0.078 -12.312 -24.219 1 97.5 199 CYS B N 1
ATOM 3942 C CA . CYS B 1 199 ? 0.334 -11.805 -22.906 1 97.5 199 CYS B CA 1
ATOM 3943 C C . CYS B 1 199 ? 1.829 -12.008 -22.688 1 97.5 199 CYS B C 1
ATOM 3945 O O . CYS B 1 199 ? 2.285 -13.141 -22.516 1 97.5 199 CYS B O 1
ATOM 3947 N N . PRO B 1 200 ? 2.576 -10.93 -22.625 1 97.44 200 PRO B N 1
ATOM 3948 C CA . PRO B 1 200 ? 4.035 -11.039 -22.562 1 97.44 200 PRO B CA 1
ATOM 3949 C C . PRO B 1 200 ? 4.523 -11.578 -21.219 1 97.44 200 PRO B C 1
ATOM 3951 O O . PRO B 1 200 ? 5.629 -12.125 -21.125 1 97.44 200 PRO B O 1
ATOM 3954 N N . VAL B 1 201 ? 3.76 -11.406 -20.156 1 98.12 201 VAL B N 1
ATOM 3955 C CA . VAL B 1 201 ? 4.152 -11.883 -18.828 1 98.12 201 VAL B CA 1
ATOM 3956 C C . VAL B 1 201 ? 3.094 -12.836 -18.297 1 98.12 201 VAL B C 1
ATOM 3958 O O . VAL B 1 201 ? 2.084 -12.406 -17.734 1 98.12 201 VAL B O 1
ATOM 3961 N N . GLN B 1 202 ? 3.387 -14.141 -18.391 1 98.44 202 GLN B N 1
ATOM 3962 C CA . GLN B 1 202 ? 2.441 -15.172 -17.969 1 98.44 202 GLN B CA 1
ATOM 3963 C C . GLN B 1 202 ? 2.877 -15.805 -16.641 1 98.44 202 GLN B C 1
ATOM 3965 O O . GLN B 1 202 ? 2.102 -16.531 -16.016 1 98.44 202 GLN B O 1
ATOM 3970 N N . GLY B 1 203 ? 4.062 -15.547 -16.25 1 98.69 203 GLY B N 1
ATOM 3971 C CA . GLY B 1 203 ? 4.621 -16.047 -15 1 98.69 203 GLY B CA 1
ATOM 3972 C C . GLY B 1 203 ? 5.883 -15.328 -14.578 1 98.69 203 GLY B C 1
ATOM 3973 O O . GLY B 1 203 ? 6.699 -14.938 -15.414 1 98.69 203 GLY B O 1
ATOM 3974 N N . ILE B 1 204 ? 6.066 -15.133 -13.305 1 98.75 204 ILE B N 1
ATOM 3975 C CA . ILE B 1 204 ? 7.266 -14.492 -12.773 1 98.75 204 ILE B CA 1
ATOM 3976 C C . ILE B 1 204 ? 7.746 -15.242 -11.531 1 98.75 204 ILE B C 1
ATOM 3978 O O . ILE B 1 204 ? 6.961 -15.922 -10.867 1 98.75 204 ILE B O 1
ATOM 3982 N N . VAL B 1 205 ? 9.078 -15.102 -11.281 1 98.81 205 VAL B N 1
ATOM 3983 C CA . VAL B 1 205 ? 9.656 -15.766 -10.125 1 98.81 205 VAL B CA 1
ATOM 3984 C C . VAL B 1 205 ? 10.758 -14.898 -9.523 1 98.81 205 VAL B C 1
ATOM 3986 O O . VAL B 1 205 ? 11.5 -14.234 -10.258 1 98.81 205 VAL B O 1
ATOM 3989 N N . ALA B 1 206 ? 10.781 -14.789 -8.258 1 98.19 206 ALA B N 1
ATOM 3990 C CA . ALA B 1 206 ? 11.883 -14.172 -7.516 1 98.19 206 ALA B CA 1
ATOM 3991 C C . ALA B 1 206 ? 12.531 -15.172 -6.562 1 98.19 206 ALA B C 1
ATOM 3993 O O . ALA B 1 206 ? 11.836 -15.938 -5.891 1 98.19 206 ALA B O 1
ATOM 3994 N N . PHE B 1 207 ? 13.852 -15.148 -6.527 1 97.5 207 PHE B N 1
ATOM 3995 C CA . PHE B 1 207 ? 14.633 -16.047 -5.688 1 97.5 207 PHE B CA 1
ATOM 3996 C C . PHE B 1 207 ? 15.164 -15.32 -4.461 1 97.5 207 PHE B C 1
ATOM 3998 O O . PHE B 1 207 ? 15.281 -14.094 -4.465 1 97.5 207 PHE B O 1
ATOM 4005 N N . TYR B 1 208 ? 15.391 -16.109 -3.43 1 95.94 208 TYR B N 1
ATOM 4006 C CA . TYR B 1 208 ? 16.156 -15.555 -2.322 1 95.94 208 TYR B CA 1
ATOM 4007 C C . TYR B 1 208 ? 17.547 -15.117 -2.781 1 95.94 208 TYR B C 1
ATOM 4009 O O . TYR B 1 208 ? 18.109 -15.703 -3.713 1 95.94 208 TYR B O 1
ATOM 4017 N N . PRO B 1 209 ? 18.078 -14.07 -2.127 1 89.88 209 PRO B N 1
ATOM 4018 C CA . PRO B 1 209 ? 19.438 -13.664 -2.492 1 89.88 209 PRO B CA 1
ATOM 4019 C C . PRO B 1 209 ? 20.453 -14.789 -2.328 1 89.88 209 PRO B C 1
ATOM 4021 O O . PRO B 1 209 ? 20.359 -15.578 -1.38 1 89.88 209 PRO B O 1
ATOM 4024 N N . GLN B 1 210 ? 21.422 -14.883 -3.205 1 83 210 GLN B N 1
ATOM 4025 C CA . GLN B 1 210 ? 22.375 -15.977 -3.268 1 83 210 GLN B CA 1
ATOM 4026 C C . GLN B 1 210 ? 23.312 -15.953 -2.059 1 83 210 GLN B C 1
ATOM 4028 O O . GLN B 1 210 ? 23.812 -17 -1.635 1 83 210 GLN B O 1
ATOM 4033 N N . ASP B 1 211 ? 23.484 -14.82 -1.594 1 81.19 211 ASP B N 1
ATOM 4034 C CA . ASP B 1 211 ? 24.469 -14.688 -0.521 1 81.19 211 ASP B CA 1
ATOM 4035 C C . ASP B 1 211 ? 23.844 -15.031 0.833 1 81.19 211 ASP B C 1
ATOM 4037 O O . ASP B 1 211 ? 24.562 -15.102 1.842 1 81.19 211 ASP B O 1
ATOM 4041 N N . HIS B 1 212 ? 22.562 -15.297 0.815 1 79.06 212 HIS B N 1
ATOM 4042 C CA . HIS B 1 212 ? 21.875 -15.648 2.053 1 79.06 212 HIS B CA 1
ATOM 4043 C C . HIS B 1 212 ? 21.219 -17.016 1.947 1 79.06 212 HIS B C 1
ATOM 4045 O O . HIS B 1 212 ? 20.734 -17.406 0.879 1 79.06 212 HIS B O 1
ATOM 4051 N N . ARG B 1 213 ? 21.453 -17.797 2.953 1 81.44 213 ARG B N 1
ATOM 4052 C CA . ARG B 1 213 ? 20.734 -19.062 3.018 1 81.44 213 ARG B CA 1
ATOM 4053 C C . ARG B 1 213 ? 19.219 -18.828 3.074 1 81.44 213 ARG B C 1
ATOM 4055 O O . ARG B 1 213 ? 18.75 -18.031 3.883 1 81.44 213 ARG B O 1
ATOM 4062 N N . PRO B 1 214 ? 18.469 -19.5 2.197 1 86.62 214 PRO B N 1
ATOM 4063 C CA . PRO B 1 214 ? 17.016 -19.344 2.299 1 86.62 214 PRO B CA 1
ATOM 4064 C C . PRO B 1 214 ? 16.469 -19.812 3.648 1 86.62 214 PRO B C 1
ATOM 4066 O O . PRO B 1 214 ? 17.078 -20.641 4.312 1 86.62 214 PRO B O 1
ATOM 4069 N N . PRO B 1 215 ? 15.359 -19.234 4.016 1 87.44 215 PRO B N 1
ATOM 4070 C CA . PRO B 1 215 ? 14.766 -19.672 5.281 1 87.44 215 PRO B CA 1
ATOM 4071 C C . PRO B 1 215 ? 14.352 -21.141 5.262 1 87.44 215 PRO B C 1
ATOM 4073 O O . PRO B 1 215 ? 13.93 -21.656 4.223 1 87.44 215 PRO B O 1
ATOM 4076 N N . ALA B 1 216 ? 14.406 -21.719 6.426 1 84.06 216 ALA B N 1
ATOM 4077 C CA . ALA B 1 216 ? 14.086 -23.141 6.562 1 84.06 216 ALA B CA 1
ATOM 4078 C C . ALA B 1 216 ? 12.578 -23.359 6.527 1 84.06 216 ALA B C 1
ATOM 4080 O O . ALA B 1 216 ? 11.805 -22.516 7 1 84.06 216 ALA B O 1
ATOM 4081 N N . PHE B 1 217 ? 12.227 -24.453 5.961 1 88.81 217 PHE B N 1
ATOM 4082 C CA . PHE B 1 217 ? 10.852 -24.938 6.086 1 88.81 217 PHE B CA 1
ATOM 4083 C C . PHE B 1 217 ? 10.617 -25.547 7.461 1 88.81 217 PHE B C 1
ATOM 4085 O O . PHE B 1 217 ? 11.477 -26.234 7.996 1 88.81 217 PHE B O 1
ATOM 4092 N N . THR B 1 218 ? 9.516 -25.266 8.07 1 86.06 218 THR B N 1
ATOM 4093 C CA . THR B 1 218 ? 9.273 -25.703 9.438 1 86.06 218 THR B CA 1
ATOM 4094 C C . THR B 1 218 ? 8.352 -26.922 9.469 1 86.06 218 THR B C 1
ATOM 4096 O O . THR B 1 218 ? 8.227 -27.594 10.492 1 86.06 218 THR B O 1
ATOM 4099 N N . HIS B 1 219 ? 7.832 -27.281 8.367 1 89.56 219 HIS B N 1
ATOM 4100 C CA . HIS B 1 219 ? 6.781 -28.297 8.367 1 89.56 219 HIS B CA 1
ATOM 4101 C C . HIS B 1 219 ? 7.328 -29.641 7.93 1 89.56 219 HIS B C 1
ATOM 4103 O O . HIS B 1 219 ? 6.664 -30.672 8.102 1 89.56 219 HIS B O 1
ATOM 4109 N N . SER B 1 220 ? 8.539 -29.656 7.355 1 83.62 220 SER B N 1
ATOM 4110 C CA . SER B 1 220 ? 9.07 -30.891 6.77 1 83.62 220 SER B CA 1
ATOM 4111 C C . SER B 1 220 ? 10.508 -31.125 7.211 1 83.62 220 SER B C 1
ATOM 4113 O O . SER B 1 220 ? 11.234 -30.188 7.543 1 83.62 220 SER B O 1
ATOM 4115 N N . HIS B 1 221 ? 10.789 -32.438 7.105 1 78.38 221 HIS B N 1
ATOM 4116 C CA . HIS B 1 221 ? 12.18 -32.812 7.391 1 78.38 221 HIS B CA 1
ATOM 4117 C C . HIS B 1 221 ? 13.094 -32.406 6.238 1 78.38 221 HIS B C 1
ATOM 4119 O O . HIS B 1 221 ? 12.68 -32.406 5.078 1 78.38 221 HIS B O 1
ATOM 4125 N N . HIS B 1 222 ? 14.336 -32.25 6.562 1 75.75 222 HIS B N 1
ATOM 4126 C CA . HIS B 1 222 ? 15.336 -31.797 5.605 1 75.75 222 HIS B CA 1
ATOM 4127 C C . HIS B 1 222 ? 15.414 -32.719 4.398 1 75.75 222 HIS B C 1
ATOM 4129 O O . HIS B 1 222 ? 15.508 -32.281 3.26 1 75.75 222 HIS B O 1
ATOM 4135 N N . HIS B 1 223 ? 15.336 -33.969 4.699 1 75.75 223 HIS B N 1
ATOM 4136 C CA . HIS B 1 223 ? 15.578 -34.938 3.641 1 75.75 223 HIS B CA 1
ATOM 4137 C C . HIS B 1 223 ? 14.375 -35.031 2.703 1 75.75 223 HIS B C 1
ATOM 4139 O O . HIS B 1 223 ? 14.469 -35.656 1.64 1 75.75 223 HIS B O 1
ATOM 4145 N N . THR B 1 224 ? 13.328 -34.312 3.037 1 77.44 224 THR B N 1
ATOM 4146 C CA . THR B 1 224 ? 12.109 -34.375 2.232 1 77.44 224 THR B CA 1
ATOM 4147 C C . THR B 1 224 ? 11.93 -33.094 1.417 1 77.44 224 THR B C 1
ATOM 4149 O O . THR B 1 224 ? 10.938 -32.938 0.699 1 77.44 224 THR B O 1
ATOM 4152 N N . LEU B 1 225 ? 12.906 -32.281 1.491 1 80.06 225 LEU B N 1
ATOM 4153 C CA . LEU B 1 225 ? 12.781 -30.969 0.845 1 80.06 225 LEU B CA 1
ATOM 4154 C C . LEU B 1 225 ? 13.195 -31.047 -0.62 1 80.06 225 LEU B C 1
ATOM 4156 O O . LEU B 1 225 ? 14.055 -31.859 -0.983 1 80.06 225 LEU B O 1
ATOM 4160 N N . PRO B 1 226 ? 12.523 -30.219 -1.378 1 86 226 PRO B N 1
ATOM 4161 C CA . PRO B 1 226 ? 12.945 -30.172 -2.779 1 86 226 PRO B CA 1
ATOM 4162 C C . PRO B 1 226 ? 14.336 -29.562 -2.955 1 86 226 PRO B C 1
ATOM 4164 O O . PRO B 1 226 ? 14.797 -28.797 -2.096 1 86 226 PRO B O 1
ATOM 4167 N N . SER B 1 227 ? 14.93 -29.984 -4.07 1 86.94 227 SER B N 1
ATOM 4168 C CA . SER B 1 227 ? 16.234 -29.422 -4.41 1 86.94 227 SER B CA 1
ATOM 4169 C C . SER B 1 227 ? 16.094 -28.094 -5.168 1 86.94 227 SER B C 1
ATOM 4171 O O . SER B 1 227 ? 14.977 -27.609 -5.359 1 86.94 227 SER B O 1
ATOM 4173 N N . GLU B 1 228 ? 17.25 -27.547 -5.449 1 90.12 228 GLU B N 1
ATOM 4174 C CA . GLU B 1 228 ? 17.25 -26.391 -6.328 1 90.12 228 GLU B CA 1
ATOM 4175 C C . GLU B 1 228 ? 16.672 -26.734 -7.703 1 90.12 228 GLU B C 1
ATOM 4177 O O . GLU B 1 228 ? 16.812 -27.859 -8.172 1 90.12 228 GLU B O 1
ATOM 4182 N N . PRO B 1 229 ? 15.891 -25.75 -8.234 1 94.94 229 PRO B N 1
ATOM 4183 C CA . PRO B 1 229 ? 15.805 -24.344 -7.848 1 94.94 229 PRO B CA 1
ATOM 4184 C C . PRO B 1 229 ? 14.625 -24.047 -6.93 1 94.94 229 PRO B C 1
ATOM 4186 O O . PRO B 1 229 ? 14.5 -22.953 -6.395 1 94.94 229 PRO B O 1
ATOM 4189 N N . TRP B 1 230 ? 13.766 -25.016 -6.613 1 96.06 230 TRP B N 1
ATOM 4190 C CA . TRP B 1 230 ? 12.461 -24.766 -6.012 1 96.06 230 TRP B CA 1
ATOM 4191 C C . TRP B 1 230 ? 12.609 -24.281 -4.574 1 96.06 230 TRP B C 1
ATOM 4193 O O . TRP B 1 230 ? 11.914 -23.344 -4.156 1 96.06 230 TRP B O 1
ATOM 4203 N N . CYS B 1 231 ? 13.562 -24.828 -3.854 1 92.62 231 CYS B N 1
ATOM 4204 C CA . CYS B 1 231 ? 13.734 -24.5 -2.443 1 92.62 231 CYS B CA 1
ATOM 4205 C C . CYS B 1 231 ? 14.242 -23.078 -2.275 1 92.62 231 CYS B C 1
ATOM 4207 O O . CYS B 1 231 ? 14.195 -22.516 -1.179 1 92.62 231 CYS B O 1
ATOM 4209 N N . ASN B 1 232 ? 14.727 -22.453 -3.404 1 94.94 232 ASN B N 1
ATOM 4210 C CA . ASN B 1 232 ? 15.297 -21.109 -3.336 1 94.94 232 ASN B CA 1
ATOM 4211 C C . ASN B 1 232 ? 14.328 -20.062 -3.861 1 94.94 232 ASN B C 1
ATOM 4213 O O . ASN B 1 232 ? 14.672 -18.875 -3.941 1 94.94 232 ASN B O 1
ATOM 4217 N N . ILE B 1 233 ? 13.148 -20.469 -4.199 1 97.19 233 ILE B N 1
ATOM 4218 C CA . ILE B 1 233 ? 12.156 -19.531 -4.715 1 97.19 233 ILE B CA 1
ATOM 4219 C C . ILE B 1 233 ? 11.414 -18.875 -3.557 1 97.19 233 ILE B C 1
ATOM 4221 O O . ILE B 1 233 ? 10.945 -19.547 -2.645 1 97.19 233 ILE B O 1
ATOM 4225 N N . HIS B 1 234 ? 11.352 -17.562 -3.57 1 97.94 234 HIS B N 1
ATOM 4226 C CA . HIS B 1 234 ? 10.633 -16.812 -2.549 1 97.94 234 HIS B CA 1
ATOM 4227 C C . HIS B 1 234 ? 9.227 -16.438 -3.016 1 97.94 234 HIS B C 1
ATOM 4229 O O . HIS B 1 234 ? 8.266 -16.562 -2.256 1 97.94 234 HIS B O 1
ATOM 4235 N N . ILE B 1 235 ? 9.102 -15.977 -4.227 1 98.75 235 ILE B N 1
ATOM 4236 C CA . ILE B 1 235 ? 7.832 -15.547 -4.809 1 98.75 235 ILE B CA 1
ATOM 4237 C C . ILE B 1 235 ? 7.66 -16.172 -6.191 1 98.75 235 ILE B C 1
ATOM 4239 O O . ILE B 1 235 ? 8.602 -16.203 -6.984 1 98.75 235 ILE B O 1
ATOM 4243 N N . ILE B 1 236 ? 6.5 -16.688 -6.477 1 98.88 236 ILE B N 1
ATOM 4244 C CA . ILE B 1 236 ? 6.168 -17.203 -7.801 1 98.88 236 ILE B CA 1
ATOM 4245 C C . ILE B 1 236 ? 4.707 -16.906 -8.125 1 98.88 236 ILE B C 1
ATOM 4247 O O . ILE B 1 236 ? 3.848 -16.953 -7.242 1 98.88 236 ILE B O 1
ATOM 4251 N N . ALA B 1 237 ? 4.461 -16.531 -9.32 1 98.81 237 ALA B N 1
ATOM 4252 C CA . ALA B 1 237 ? 3.102 -16.172 -9.711 1 98.81 237 ALA B CA 1
ATOM 4253 C C . ALA B 1 237 ? 2.832 -16.531 -11.172 1 98.81 237 ALA B C 1
ATOM 4255 O O . ALA B 1 237 ? 3.742 -16.5 -12 1 98.81 237 ALA B O 1
ATOM 4256 N N . PHE B 1 238 ? 1.64 -16.875 -11.43 1 98.88 238 PHE B N 1
ATOM 4257 C CA . PHE B 1 238 ? 1.194 -17.203 -12.781 1 98.88 238 PHE B CA 1
ATOM 4258 C C . PHE B 1 238 ? -0.071 -16.438 -13.133 1 98.88 238 PHE B C 1
ATOM 4260 O O . PHE B 1 238 ? -0.951 -16.25 -12.289 1 98.88 238 PHE B O 1
ATOM 4267 N N . GLN B 1 239 ? -0.155 -16.062 -14.383 1 98.56 239 GLN B N 1
ATOM 4268 C CA . GLN B 1 239 ? -1.355 -15.398 -14.875 1 98.56 239 GLN B CA 1
ATOM 4269 C C . GLN B 1 239 ? -2.512 -16.375 -15.023 1 98.56 239 GLN B C 1
ATOM 4271 O O . GLN B 1 239 ? -3.672 -16.016 -14.812 1 98.56 239 GLN B O 1
ATOM 4276 N N . GLY B 1 240 ? -2.148 -17.609 -15.312 1 98.5 240 GLY B N 1
ATOM 4277 C CA . GLY B 1 240 ? -3.166 -18.641 -15.453 1 98.5 240 GLY B CA 1
ATOM 4278 C C . GLY B 1 240 ? -3.633 -19.188 -14.125 1 98.5 240 GLY B C 1
ATOM 4279 O O . GLY B 1 240 ? -3.027 -18.922 -13.086 1 98.5 240 GLY B O 1
ATOM 4280 N N . HIS B 1 241 ? -4.715 -19.922 -14.203 1 98.5 241 HIS B N 1
ATOM 4281 C CA . HIS B 1 241 ? -5.328 -20.547 -13.031 1 98.5 241 HIS B CA 1
ATOM 4282 C C . HIS B 1 241 ? -5.047 -22.031 -12.984 1 98.5 241 HIS B C 1
ATOM 4284 O O . HIS B 1 241 ? -5.75 -22.828 -13.617 1 98.5 241 HIS B O 1
ATOM 4290 N N . PRO B 1 242 ? -4.066 -22.391 -12.203 1 98.12 242 PRO B N 1
ATOM 4291 C CA . PRO B 1 242 ? -3.824 -23.844 -12.094 1 98.12 242 PRO B CA 1
ATOM 4292 C C . PRO B 1 242 ? -4.938 -24.562 -11.336 1 98.12 242 PRO B C 1
ATOM 4294 O O . PRO B 1 242 ? -5.117 -25.766 -11.508 1 98.12 242 PRO B O 1
ATOM 4297 N N . GLU B 1 243 ? -5.703 -23.812 -10.531 1 97.25 243 GLU B N 1
ATOM 4298 C CA . GLU B 1 243 ? -6.699 -24.391 -9.641 1 97.25 243 GLU B CA 1
ATOM 4299 C C . GLU B 1 243 ? -8.047 -24.531 -10.336 1 97.25 243 GLU B C 1
ATOM 4301 O O . GLU B 1 243 ? -9 -25.062 -9.75 1 97.25 243 GLU B O 1
ATOM 4306 N N . TRP B 1 244 ? -8.109 -24.094 -11.57 1 96.19 244 TRP B N 1
ATOM 4307 C CA . TRP B 1 244 ? -9.414 -24.094 -12.227 1 96.19 244 TRP B CA 1
ATOM 4308 C C . TRP B 1 244 ? -9.477 -25.156 -13.32 1 96.19 244 TRP B C 1
ATOM 4310 O O . TRP B 1 244 ? -8.469 -25.453 -13.961 1 96.19 244 TRP B O 1
ATOM 4320 N N . HIS B 1 245 ? -10.578 -25.734 -13.406 1 95.38 245 HIS B N 1
ATOM 4321 C CA . HIS B 1 245 ? -10.977 -26.562 -14.539 1 95.38 245 HIS B CA 1
ATOM 4322 C C . HIS B 1 245 ? -12.266 -26.047 -15.172 1 95.38 245 HIS B C 1
ATOM 4324 O O . HIS B 1 245 ? -12.812 -25.031 -14.734 1 95.38 245 HIS B O 1
ATOM 4330 N N . GLU B 1 246 ? -12.766 -26.766 -16.203 1 95.25 246 GLU B N 1
ATOM 4331 C CA . GLU B 1 246 ? -13.875 -26.266 -17.016 1 95.25 246 GLU B CA 1
ATOM 4332 C C . GLU B 1 246 ? -15.109 -26 -16.156 1 95.25 246 GLU B C 1
ATOM 4334 O O . GLU B 1 246 ? -15.844 -25.047 -16.391 1 95.25 246 GLU B O 1
ATOM 4339 N N . GLY B 1 247 ? -15.328 -26.812 -15.195 1 94.81 247 GLY B N 1
ATOM 4340 C CA . GLY B 1 247 ? -16.5 -26.641 -14.352 1 94.81 247 GLY B CA 1
ATOM 4341 C C . GLY B 1 247 ? -16.5 -25.344 -13.57 1 94.81 247 GLY B C 1
ATOM 4342 O O . GLY B 1 247 ? -17.562 -24.828 -13.219 1 94.81 247 GLY B O 1
ATOM 4343 N N . ILE B 1 248 ? -15.383 -24.781 -13.352 1 95.69 248 ILE B N 1
ATOM 4344 C CA . ILE B 1 248 ? -15.25 -23.562 -12.555 1 95.69 248 ILE B CA 1
ATOM 4345 C C . ILE B 1 248 ? -15.305 -22.344 -13.477 1 95.69 248 ILE B C 1
ATOM 4347 O O . ILE B 1 248 ? -15.93 -21.328 -13.141 1 95.69 248 ILE B O 1
ATOM 4351 N N . ILE B 1 249 ? -14.711 -22.422 -14.695 1 96.56 249 ILE B N 1
ATOM 4352 C CA . ILE B 1 249 ? -14.508 -21.25 -15.539 1 96.56 249 ILE B CA 1
ATOM 4353 C C . ILE B 1 249 ? -15.758 -21 -16.391 1 96.56 249 ILE B C 1
ATOM 4355 O O . ILE B 1 249 ? -16.078 -19.859 -16.719 1 96.56 249 ILE B O 1
ATOM 4359 N N . ILE B 1 250 ? -16.5 -22.016 -16.734 1 97.19 250 ILE B N 1
ATOM 4360 C CA . ILE B 1 250 ? -17.609 -21.906 -17.688 1 97.19 250 ILE B CA 1
ATOM 4361 C C . ILE B 1 250 ? -18.672 -20.984 -17.125 1 97.19 250 ILE B C 1
ATOM 4363 O O . ILE B 1 250 ? -19.188 -20.109 -17.828 1 97.19 250 ILE B O 1
ATOM 4367 N N . PRO B 1 251 ? -19.031 -21.109 -15.852 1 96.69 251 PRO B N 1
ATOM 4368 C CA . PRO B 1 251 ? -20.016 -20.156 -15.32 1 96.69 251 PRO B CA 1
ATOM 4369 C C . PRO B 1 251 ? -19.562 -18.703 -15.461 1 96.69 251 PRO B C 1
ATOM 4371 O O . PRO B 1 251 ? -20.391 -17.812 -15.617 1 96.69 251 PRO B O 1
ATOM 4374 N N . PHE B 1 252 ? -18.266 -18.406 -15.406 1 96.25 252 PHE B N 1
ATOM 4375 C CA . PHE B 1 252 ? -17.766 -17.062 -15.633 1 96.25 252 PHE B CA 1
ATOM 4376 C C . PHE B 1 252 ? -18 -16.625 -17.078 1 96.25 252 PHE B C 1
ATOM 4378 O O . PHE B 1 252 ? -18.438 -15.5 -17.328 1 96.25 252 PHE B O 1
ATOM 4385 N N . ILE B 1 253 ? -17.688 -17.531 -17.969 1 97.44 253 ILE B N 1
ATOM 4386 C CA . ILE B 1 253 ? -17.875 -17.266 -19.391 1 97.44 253 ILE B CA 1
ATOM 4387 C C . ILE B 1 253 ? -19.359 -16.969 -19.672 1 97.44 253 ILE B C 1
ATOM 4389 O O . ILE B 1 253 ? -19.688 -16 -20.359 1 97.44 253 ILE B O 1
ATOM 4393 N N . ASP B 1 254 ? -20.234 -17.781 -19.094 1 97.38 254 ASP B N 1
ATOM 4394 C CA . ASP B 1 254 ? -21.672 -17.609 -19.281 1 97.38 254 ASP B CA 1
ATOM 4395 C C . ASP B 1 254 ? -22.141 -16.25 -18.766 1 97.38 254 ASP B C 1
ATOM 4397 O O . ASP B 1 254 ? -22.953 -15.578 -19.406 1 97.38 254 ASP B O 1
ATOM 4401 N N . ASN B 1 255 ? -21.672 -15.883 -17.672 1 95.69 255 ASN B N 1
ATOM 4402 C CA . ASN B 1 255 ? -22.047 -14.602 -17.094 1 95.69 255 ASN B CA 1
ATOM 4403 C C . ASN B 1 255 ? -21.547 -13.438 -17.938 1 95.69 255 ASN B C 1
ATOM 4405 O O . ASN B 1 255 ? -22.25 -12.445 -18.109 1 95.69 255 ASN B O 1
ATOM 4409 N N . TYR B 1 256 ? -20.328 -13.531 -18.453 1 96.19 256 TYR B N 1
ATOM 4410 C CA . TYR B 1 256 ? -19.766 -12.477 -19.297 1 96.19 256 TYR B CA 1
ATOM 4411 C C . TYR B 1 256 ? -20.5 -12.367 -20.609 1 96.19 256 TYR B C 1
ATOM 4413 O O . TYR B 1 256 ? -20.656 -11.281 -21.172 1 96.19 256 TYR B O 1
ATOM 4421 N N . GLU B 1 257 ? -20.938 -13.516 -21.078 1 97.38 257 GLU B N 1
ATOM 4422 C CA . GLU B 1 257 ? -21.766 -13.508 -22.281 1 97.38 257 GLU B CA 1
ATOM 4423 C C . GLU B 1 257 ? -23.109 -12.82 -22.016 1 97.38 257 GLU B C 1
ATOM 4425 O O . GLU B 1 257 ? -23.531 -11.969 -22.812 1 97.38 257 GLU B O 1
ATOM 4430 N N . LYS B 1 258 ? -23.766 -13.156 -20.938 1 97.25 258 LYS B N 1
ATOM 4431 C CA . LYS B 1 258 ? -25.047 -12.594 -20.547 1 97.25 258 LYS B CA 1
ATOM 4432 C C . LYS B 1 258 ? -24.953 -11.078 -20.391 1 97.25 258 LYS B C 1
ATOM 4434 O O . LYS B 1 258 ? -25.875 -10.344 -20.766 1 97.25 258 LYS B O 1
ATOM 4439 N N . LYS B 1 259 ? -23.844 -10.594 -19.844 1 95.31 259 LYS B N 1
ATOM 4440 C CA . LYS B 1 259 ? -23.656 -9.172 -19.562 1 95.31 259 LYS B CA 1
ATOM 4441 C C . LYS B 1 259 ? -23.188 -8.422 -20.812 1 95.31 259 LYS B C 1
ATOM 4443 O O . LYS B 1 259 ? -23.109 -7.191 -20.812 1 95.31 259 LYS B O 1
ATOM 4448 N N . GLY B 1 260 ? -22.781 -9.109 -21.828 1 96.25 260 GLY B N 1
ATOM 4449 C CA . GLY B 1 260 ? -22.391 -8.484 -23.078 1 96.25 260 GLY B CA 1
ATOM 4450 C C . GLY B 1 260 ? -20.906 -8.219 -23.172 1 96.25 260 GLY B C 1
ATOM 4451 O O . GLY B 1 260 ? -20.422 -7.664 -24.172 1 96.25 260 GLY B O 1
ATOM 4452 N N . THR B 1 261 ? -20.188 -8.633 -22.172 1 94.88 261 THR B N 1
ATOM 4453 C CA . THR B 1 261 ? -18.734 -8.492 -22.203 1 94.88 261 THR B CA 1
ATOM 4454 C C . THR B 1 261 ? -18.125 -9.375 -23.297 1 94.88 261 THR B C 1
ATOM 4456 O O . THR B 1 261 ? -17.219 -8.961 -24 1 94.88 261 THR B O 1
ATOM 4459 N N . PHE B 1 262 ? -18.609 -10.641 -23.312 1 96.94 262 PHE B N 1
ATOM 4460 C CA . PHE B 1 262 ? -18.281 -11.555 -24.406 1 96.94 262 PHE B CA 1
ATOM 4461 C C . PHE B 1 262 ? -19.406 -11.617 -25.422 1 96.94 262 PHE B C 1
ATOM 4463 O O . PHE B 1 262 ? -20.578 -11.773 -25.062 1 96.94 262 PHE B O 1
ATOM 4470 N N . ASP B 1 263 ? -19.078 -11.453 -26.688 1 96.94 263 ASP B N 1
ATOM 4471 C CA . ASP B 1 263 ? -20.094 -11.75 -27.672 1 96.94 263 ASP B CA 1
ATOM 4472 C C . ASP B 1 263 ? -20.312 -13.258 -27.812 1 96.94 263 ASP B C 1
ATOM 4474 O O . ASP B 1 263 ? -19.547 -14.047 -27.266 1 96.94 263 ASP B O 1
ATOM 4478 N N . LYS B 1 264 ? -21.359 -13.609 -28.516 1 97.19 264 LYS B N 1
ATOM 4479 C CA . LYS B 1 264 ? -21.781 -15 -28.594 1 97.19 264 LYS B CA 1
ATOM 4480 C C . LYS B 1 264 ? -20.703 -15.875 -29.203 1 97.19 264 LYS B C 1
ATOM 4482 O O . LYS B 1 264 ? -20.422 -16.969 -28.703 1 97.19 264 LYS B O 1
ATOM 4487 N N . ASP B 1 265 ? -20.125 -15.43 -30.266 1 97.69 265 ASP B N 1
ATOM 4488 C CA . ASP B 1 265 ? -19.094 -16.219 -30.953 1 97.69 265 ASP B CA 1
ATOM 4489 C C . ASP B 1 265 ? -17.859 -16.406 -30.062 1 97.69 265 ASP B C 1
ATOM 4491 O O . ASP B 1 265 ? -17.344 -17.516 -29.953 1 97.69 265 ASP B O 1
ATOM 4495 N N . PHE B 1 266 ? -17.406 -15.352 -29.438 1 97.25 266 PHE B N 1
ATOM 4496 C CA . PHE B 1 266 ? -16.25 -15.414 -28.562 1 97.25 266 PHE B CA 1
ATOM 4497 C C . PHE B 1 266 ? -16.516 -16.359 -27.391 1 97.25 266 PHE B C 1
ATOM 4499 O O . PHE B 1 266 ? -15.656 -17.141 -27.016 1 97.25 266 PHE B O 1
ATOM 4506 N N . ALA B 1 267 ? -17.688 -16.25 -26.828 1 98.12 267 ALA B N 1
ATOM 4507 C CA . ALA B 1 267 ? -18.047 -17.078 -25.688 1 98.12 267 ALA B CA 1
ATOM 4508 C C . ALA B 1 267 ? -18.031 -18.562 -2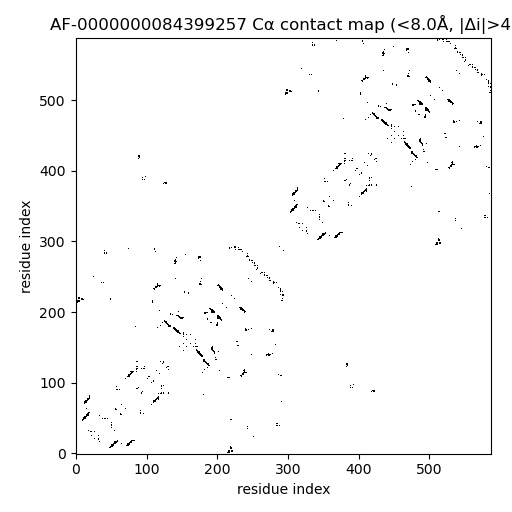6.078 1 98.12 267 ALA B C 1
ATOM 4510 O O . ALA B 1 267 ? -17.578 -19.406 -25.312 1 98.12 267 ALA B O 1
ATOM 4511 N N . G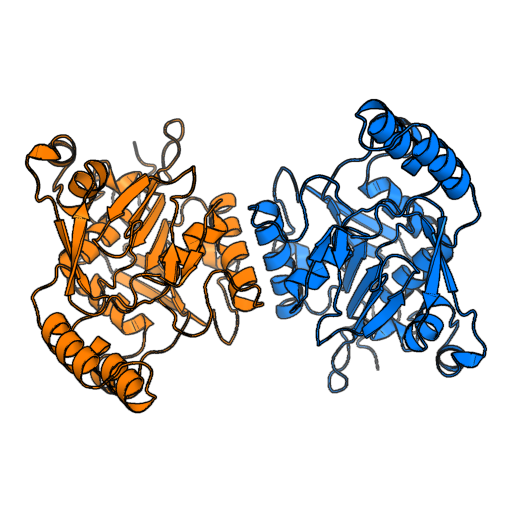LU B 1 268 ? -18.531 -18.828 -27.219 1 97.94 268 GLU B N 1
ATOM 4512 C CA . GLU B 1 268 ? -18.562 -20.203 -27.688 1 97.94 268 GLU B CA 1
ATOM 4513 C C . GLU B 1 268 ? -17.141 -20.75 -27.891 1 97.94 268 GLU B C 1
ATOM 4515 O O . GLU B 1 268 ? -16.844 -21.875 -27.5 1 97.94 268 GLU B O 1
ATOM 4520 N N . GLU B 1 269 ? -16.375 -19.984 -28.453 1 97.44 269 GLU B N 1
ATOM 4521 C CA . GLU B 1 269 ? -14.977 -20.375 -28.641 1 97.44 269 GLU B CA 1
ATOM 4522 C C . GLU B 1 269 ? -14.281 -20.578 -27.297 1 97.44 269 GLU B C 1
ATOM 4524 O O . GLU B 1 269 ? -13.531 -21.547 -27.125 1 97.44 269 GLU B O 1
ATOM 4529 N N . ALA B 1 270 ? -14.492 -19.672 -26.422 1 97.44 270 ALA B N 1
ATOM 4530 C CA . ALA B 1 270 ? -13.891 -19.75 -25.078 1 97.44 270 ALA B CA 1
ATOM 4531 C C . ALA B 1 270 ? -14.297 -21.031 -24.375 1 97.44 270 ALA B C 1
ATOM 4533 O O . ALA B 1 270 ? -13.461 -21.688 -23.75 1 97.44 270 ALA B O 1
ATOM 4534 N N . ARG B 1 271 ? -15.586 -21.391 -24.438 1 97.75 271 ARG B N 1
ATOM 4535 C CA . ARG B 1 271 ? -16.062 -22.625 -23.844 1 97.75 271 ARG B CA 1
ATOM 4536 C C . ARG B 1 271 ? -15.336 -23.844 -24.438 1 97.75 271 ARG B C 1
ATOM 4538 O O . ARG B 1 271 ? -15.023 -24.797 -23.734 1 97.75 271 ARG B O 1
ATOM 4545 N N . GLY B 1 272 ? -15.125 -23.781 -25.734 1 97.69 272 GLY B N 1
ATOM 4546 C CA . GLY B 1 272 ? -14.391 -24.844 -26.391 1 97.69 272 GLY B CA 1
ATOM 4547 C C . GLY B 1 272 ? -12.961 -24.969 -25.906 1 97.69 272 GLY B C 1
ATOM 4548 O O . GLY B 1 272 ? -12.492 -26.094 -25.641 1 97.69 272 GLY B O 1
ATOM 4549 N N . TYR B 1 273 ? -12.258 -23.875 -25.781 1 96.81 273 TYR B N 1
ATOM 4550 C CA . TYR B 1 273 ? -10.883 -23.875 -25.312 1 96.81 273 TYR B CA 1
ATOM 4551 C C . TYR B 1 273 ? -10.789 -24.391 -23.875 1 96.81 273 TYR B C 1
ATOM 4553 O O . TYR B 1 273 ? -9.836 -25.094 -23.516 1 96.81 273 TYR B O 1
ATOM 4561 N N . THR B 1 274 ? -11.781 -24.016 -23.062 1 97.12 274 THR B N 1
ATOM 4562 C CA . THR B 1 274 ? -11.789 -24.375 -21.641 1 97.12 274 THR B CA 1
ATOM 4563 C C . THR B 1 274 ? -11.836 -25.875 -21.469 1 97.12 274 THR B C 1
ATOM 4565 O O . THR B 1 274 ? -11.359 -26.406 -20.469 1 97.12 274 THR B O 1
ATOM 4568 N N . LYS B 1 275 ? -12.312 -26.625 -22.406 1 96.94 275 LYS B N 1
ATOM 4569 C CA . LYS B 1 275 ? -12.484 -28.062 -22.312 1 96.94 275 LYS B CA 1
ATOM 4570 C C . LYS B 1 275 ? -11.219 -28.797 -22.75 1 96.94 275 LYS B C 1
ATOM 4572 O O . LYS B 1 275 ? -11.102 -30.016 -22.562 1 96.94 275 LYS B O 1
ATOM 4577 N N . GLN B 1 276 ? -10.297 -28.062 -23.297 1 97.06 276 GLN B N 1
ATOM 4578 C CA . GLN B 1 276 ? -9.047 -28.672 -23.734 1 97.06 276 GLN B CA 1
ATOM 4579 C C . GLN B 1 276 ? -8.164 -29 -22.547 1 97.06 276 GLN B C 1
ATOM 4581 O O . GLN B 1 276 ? -8.375 -28.5 -21.438 1 97.06 276 GLN B O 1
ATOM 4586 N N . GLN B 1 277 ? -7.254 -29.922 -22.812 1 96.31 277 GLN B N 1
ATOM 4587 C CA . GLN B 1 277 ? -6.324 -30.344 -21.766 1 96.31 277 GLN B CA 1
ATOM 4588 C C . GLN B 1 277 ? -5.516 -29.172 -21.25 1 96.31 277 GLN B C 1
ATOM 4590 O O . GLN B 1 277 ? -5.145 -28.281 -22 1 96.31 277 GLN B O 1
ATOM 4595 N N . HIS B 1 278 ? -5.27 -29.141 -19.953 1 97.44 278 HIS B N 1
ATOM 4596 C CA . HIS B 1 278 ? -4.395 -28.156 -19.328 1 97.44 278 HIS B CA 1
ATOM 4597 C C . HIS B 1 278 ? -3.482 -28.812 -18.297 1 97.44 278 HIS B C 1
ATOM 4599 O O . HIS B 1 278 ? -3.674 -29.984 -17.953 1 97.44 278 HIS B O 1
ATOM 4605 N N . ASP B 1 279 ? -2.512 -28.078 -17.844 1 98.31 279 ASP B N 1
ATOM 4606 C CA . ASP B 1 279 ? -1.468 -28.609 -16.984 1 98.31 279 ASP B CA 1
ATOM 4607 C C . ASP B 1 279 ? -1.582 -28.047 -15.562 1 98.31 279 ASP B C 1
ATOM 4609 O O . ASP B 1 279 ? -0.57 -27.766 -14.914 1 98.31 279 ASP B O 1
ATOM 4613 N N . GLY B 1 280 ? -2.807 -27.844 -15.102 1 97.75 280 GLY B N 1
ATOM 4614 C CA . GLY B 1 280 ? -3.037 -27.281 -13.773 1 97.75 280 GLY B CA 1
ATOM 4615 C C . GLY B 1 280 ? -2.387 -28.078 -12.664 1 97.75 280 GLY B C 1
ATOM 4616 O O . GLY B 1 280 ? -1.771 -27.516 -11.758 1 97.75 280 GLY B O 1
ATOM 4617 N N . GLU B 1 281 ? -2.49 -29.359 -12.727 1 97.38 281 GLU B N 1
ATOM 4618 C CA . GLU B 1 281 ? -1.915 -30.234 -11.695 1 97.38 281 GLU B CA 1
ATOM 4619 C C . GLU B 1 281 ? -0.394 -30.109 -11.664 1 97.38 281 GLU B C 1
ATOM 4621 O O . GLU B 1 281 ? 0.212 -30.125 -10.594 1 97.38 281 GLU B O 1
ATOM 4626 N N . ARG B 1 282 ? 0.204 -30.031 -12.859 1 98 282 ARG B N 1
ATOM 4627 C CA . ARG B 1 282 ? 1.652 -29.859 -12.922 1 98 282 ARG B CA 1
ATOM 4628 C C . ARG B 1 282 ? 2.082 -28.578 -12.211 1 98 282 ARG B C 1
ATOM 4630 O O . ARG B 1 282 ? 3.035 -28.578 -11.43 1 98 282 ARG B O 1
ATOM 4637 N N . ILE B 1 283 ? 1.378 -27.516 -12.492 1 98.5 283 ILE B N 1
ATOM 4638 C CA . ILE B 1 283 ? 1.69 -26.25 -11.836 1 98.5 283 ILE B CA 1
ATOM 4639 C C . ILE B 1 283 ? 1.438 -26.359 -10.336 1 98.5 283 ILE B C 1
ATOM 4641 O O . ILE B 1 283 ? 2.191 -25.797 -9.531 1 98.5 283 ILE B O 1
ATOM 4645 N N . GLY B 1 284 ? 0.372 -27.031 -9.953 1 98.12 284 GLY B N 1
ATOM 4646 C CA . GLY B 1 284 ? 0.139 -27.297 -8.539 1 98.12 284 GLY B CA 1
ATOM 4647 C C . GLY B 1 284 ? 1.32 -27.953 -7.852 1 98.12 284 GLY B C 1
ATOM 4648 O O . GLY B 1 284 ? 1.695 -27.562 -6.742 1 98.12 284 GLY B O 1
ATOM 4649 N N . ARG B 1 285 ? 1.892 -28.969 -8.477 1 97.12 285 ARG B N 1
ATOM 4650 C CA . ARG B 1 285 ? 3.061 -29.656 -7.941 1 97.12 285 ARG B CA 1
ATOM 4651 C C . ARG B 1 285 ? 4.246 -28.703 -7.809 1 97.12 285 ARG B C 1
ATOM 4653 O O . ARG B 1 285 ? 5 -28.766 -6.836 1 97.12 285 ARG B O 1
ATOM 4660 N N . VAL B 1 286 ? 4.383 -27.844 -8.812 1 97.69 286 VAL B N 1
ATOM 4661 C CA . VAL B 1 286 ? 5.461 -26.859 -8.781 1 97.69 286 VAL B CA 1
ATOM 4662 C C . VAL B 1 286 ? 5.289 -25.938 -7.582 1 97.69 286 VAL B C 1
ATOM 4664 O O . VAL B 1 286 ? 6.246 -25.672 -6.855 1 97.69 286 VAL B O 1
ATOM 4667 N N . LEU B 1 287 ? 4.066 -25.453 -7.395 1 98.25 287 LEU B N 1
ATOM 4668 C CA . LEU B 1 287 ? 3.787 -24.547 -6.281 1 98.25 287 LEU B CA 1
ATOM 4669 C C . LEU B 1 287 ? 4.07 -25.234 -4.945 1 98.25 287 LEU B C 1
ATOM 4671 O O . LEU B 1 287 ? 4.645 -24.625 -4.043 1 98.25 287 LEU B O 1
ATOM 4675 N N . LEU B 1 288 ? 3.746 -26.5 -4.836 1 96.81 288 LEU B N 1
ATOM 4676 C CA . LEU B 1 288 ? 3.994 -27.234 -3.605 1 96.81 288 LEU B CA 1
ATOM 4677 C C . LEU B 1 288 ? 5.488 -27.453 -3.393 1 96.81 288 LEU B C 1
ATOM 4679 O O . LEU B 1 288 ? 5.965 -27.453 -2.256 1 96.81 288 LEU B O 1
ATOM 4683 N N . ARG B 1 289 ? 6.238 -27.625 -4.465 1 96.12 289 ARG B N 1
ATOM 4684 C CA . ARG B 1 289 ? 7.688 -27.75 -4.332 1 96.12 289 ARG B CA 1
ATOM 4685 C C . ARG B 1 289 ? 8.297 -26.469 -3.777 1 96.12 289 ARG B C 1
ATOM 4687 O O . ARG B 1 289 ? 9.203 -26.5 -2.949 1 96.12 289 ARG B O 1
ATOM 4694 N N . VAL B 1 290 ? 7.738 -25.344 -4.234 1 96.69 290 VAL B N 1
ATOM 4695 C CA . VAL B 1 290 ? 8.195 -24.062 -3.734 1 96.69 290 VAL B CA 1
ATOM 4696 C C . VAL B 1 290 ? 7.906 -23.953 -2.238 1 96.69 290 VAL B C 1
ATOM 4698 O O . VAL B 1 290 ? 8.664 -23.328 -1.497 1 96.69 290 VAL B O 1
ATOM 4701 N N . LEU B 1 291 ? 6.871 -24.656 -1.838 1 95.75 291 LEU B N 1
ATOM 4702 C CA . LEU B 1 291 ? 6.473 -24.625 -0.435 1 95.75 291 LEU B CA 1
ATOM 4703 C C . LEU B 1 291 ? 7.199 -25.703 0.361 1 95.75 291 LEU B C 1
ATOM 4705 O O . LEU B 1 291 ? 6.867 -25.953 1.521 1 95.75 291 LEU B O 1
ATOM 4709 N N . GLY B 1 292 ? 8.141 -26.406 -0.263 1 92.31 292 GLY B N 1
ATOM 4710 C CA . GLY B 1 292 ? 8.953 -27.391 0.439 1 92.31 292 GLY B CA 1
ATOM 4711 C C . GLY B 1 292 ? 8.344 -28.781 0.442 1 92.31 292 GLY B C 1
ATOM 4712 O O . GLY B 1 292 ? 8.617 -29.578 1.336 1 92.31 292 GLY B O 1
ATOM 4713 N N . VAL B 1 293 ? 7.461 -29 -0.464 1 90.12 293 VAL B N 1
ATOM 4714 C CA . VAL B 1 293 ? 6.832 -30.312 -0.577 1 90.12 293 VAL B CA 1
ATOM 4715 C C . VAL B 1 293 ? 7.391 -31.047 -1.795 1 90.12 293 VAL B C 1
ATOM 4717 O O . VAL B 1 293 ? 7.195 -30.609 -2.932 1 90.12 293 VAL B O 1
ATOM 4720 N N . ALA B 1 294 ? 8.211 -32.062 -1.607 1 79.44 294 ALA B N 1
ATOM 4721 C CA . ALA B 1 294 ? 8.828 -32.844 -2.686 1 79.44 294 ALA B CA 1
ATOM 4722 C C . ALA B 1 294 ? 7.867 -33.875 -3.236 1 79.44 294 ALA B C 1
ATOM 4724 O O . ALA B 1 294 ? 7.035 -34.438 -2.5 1 79.44 294 ALA B O 1
#